Protein 7C8F (pdb70)

Foldseek 3Di:
DDDFDCPVVQFAQQCVDPQCVVQLQQWKKWFADQPDDAQDTDIGCPRSDSVRPHDPQFTQRPVLRWTKHKHAFAQGFIKIWGLFQAFQAAPQKKKKKKWWKDWPPLVVQQVPWPFPWSKKFFKFKAFQPLDSVSPHGAPDTQWTWIQTQADPNPGGWTKIKGQDARARQDDPRNPVPVPPPCNPSVNRIDMFTLGHRDDPGIKMWMWMGHNQWTWIDINNHTRGTDGRPNCRSTRIIMMGHITDNTGDGMIMMTISHIDMDMRGDD/DDDADCPVVQFAQQCVDPQRVVQLQQWKKWFDPLPDDPLDIDIGPPRSDSVRPHDPQFTARPVLRWTKHKHAFAQGFIKIWGLFQAFQAAPQKKKKKKWWKDWPPLVVQFVPWPFPWSKKFFKFKAFQFLDSVSPHGAPDTQWTWIQTAQDPNPGGWTKIKGQQARARQDDPRNPVPVPDPCNDSVNRIDMFTLGHRDPPGIKMWMWMGHNQWTWIDINNHTRGTDGNPNCRSTRIIMMGHITDNTGDGMIMMTISHIDMDMRGDD

InterPro domains:
  IPR013320 Concanavalin A-like lectin/glucanase domain superfamily [SSF49899] (51-259)
  IPR014895 Alginate lyase 2 [PF08787] (28-260)

B-factor: mean 25.71, std 14.79, range [8.1, 117.88]

Sequence (532 aa):
NVQFSNQDGALGEPANYTQFQHVLTESELQISDAEGKKGNKEYFALDGNFTGIVNQYFYVDKKSEALVFKMKNDHLRNEVVRVHKNFRTDLPNKLYTTLSAEVEIIDPVASMKNSNSKQNEITFLQQVANKGLDNQGTHNVPHPLLRVVWKEDANSVKGHFWAMVKNNAVICKGSFGKKNKDKEMCKADVAYKKYDLGKAPLNKATAFDITVGNKQLIIDVDGKRRLVEHDIDYWRHLLSYFKAGVANQFTNGMSEAHFNKLEYKALETKNVQFSNQDGALGEPANYTQFQHVLTESELQISDAEGKKGNKEYFALDGNFTGIVNQYFYVDKKSEALVFKMKNDHLRNEVVRVHKNFRTDLPNKLYTLSAEVEIIDPVASMKNSNSKQNEITFLQQVANKGLDNQGTHNVPHPLLRVVWKEDANSVKGHFWAMVKNNAVICKGSFGKKNKDKEMCKADVAYKKYDLGKAPLNKATAFDITVGNKQLIIDVDGKRRLVEHDIDYWRHLLSYFKAGVANQFTNGMSEAHFNKLEYKALETK

CATH classification: 2.60.120.200

Radius of gyration: 27.03 Å; Cα contacts (8 Å, |Δi|>4): 1473; chains: 2; bounding box: 84×54×45 Å

Structure (mmCIF, N/CA/C/O backbone):
data_7C8F
#
_entry.id   7C8F
#
_cell.length_a   80.865
_cell.length_b   106.413
_cell.length_c   79.293
_cell.angle_alpha   90.000
_cell.angle_beta   93.850
_cell.angle_gamma   90.000
#
_symmetry.space_group_name_H-M   'C 1 2 1'
#
loop_
_entity.id
_entity.type
_entity.pdbx_description
1 polymer 'H127A/Y244A mutant of alginate lyase AlyC3 in complex with dimannuronate'
2 branched 'beta-D-mannopyranuronic acid-(1-4)-beta-D-mannopyranuronic acid'
3 non-polymer 'MALONATE ION'
4 water water
#
loop_
_atom_site.group_PDB
_atom_site.id
_atom_site.type_symbol
_atom_site.label_atom_id
_atom_site.label_alt_id
_atom_site.label_comp_id
_atom_site.label_asym_id
_atom_site.label_entity_id
_atom_site.label_seq_id
_atom_site.pdbx_PDB_ins_code
_atom_site.Cartn_x
_atom_site.Cartn_y
_atom_site.Cartn_z
_atom_site.occupancy
_atom_site.B_iso_or_equiv
_atom_site.auth_seq_id
_atom_site.auth_comp_id
_atom_site.auth_asym_id
_atom_site.auth_atom_id
_atom_site.pdbx_PDB_model_num
ATOM 1 N N . ASN A 1 1 ? 43.050 -14.851 6.958 1.00 42.55 2 ASN A N 1
ATOM 2 C CA . ASN A 1 1 ? 41.824 -14.116 6.653 1.00 72.03 2 ASN A CA 1
ATOM 3 C C . ASN A 1 1 ? 40.618 -15.045 6.516 1.00 69.78 2 ASN A C 1
ATOM 4 O O . ASN A 1 1 ? 40.760 -16.267 6.472 1.00 43.92 2 ASN A O 1
ATOM 9 N N . VAL A 1 2 ? 39.430 -14.456 6.439 1.00 32.39 3 VAL A N 1
ATOM 10 C CA . VAL A 1 2 ? 38.193 -15.215 6.589 1.00 31.23 3 VAL A CA 1
ATOM 11 C C . VAL A 1 2 ? 37.813 -15.855 5.260 1.00 33.71 3 VAL A C 1
ATOM 12 O O . VAL A 1 2 ? 37.727 -15.180 4.227 1.00 32.35 3 VAL A O 1
ATOM 16 N N . GLN A 1 3 ? 37.581 -17.165 5.289 1.00 31.41 4 GLN A N 1
ATOM 17 C CA . GLN A 1 3 ? 37.241 -17.954 4.118 1.00 35.46 4 GLN A CA 1
ATOM 18 C C . GLN A 1 3 ? 35.871 -18.583 4.327 1.00 35.62 4 GLN A C 1
ATOM 19 O O . GLN A 1 3 ? 35.402 -18.729 5.459 1.00 30.12 4 GLN A O 1
ATOM 25 N N . PHE A 1 4 ? 35.237 -18.976 3.225 1.00 28.08 5 PHE A N 1
ATOM 26 C CA . PHE A 1 4 ? 33.876 -19.487 3.248 1.00 25.86 5 PHE A CA 1
ATOM 27 C C . PHE A 1 4 ? 33.817 -20.896 2.678 1.00 33.20 5 PHE A C 1
ATOM 28 O O . PHE A 1 4 ? 34.514 -21.220 1.714 1.00 32.07 5 PHE A O 1
ATOM 36 N N . SER A 1 5 ? 32.988 -21.731 3.293 1.00 27.81 6 SER A N 1
ATOM 37 C CA . SER A 1 5 ? 32.841 -23.118 2.882 1.00 38.18 6 SER A CA 1
ATOM 38 C C . SER A 1 5 ? 31.703 -23.734 3.678 1.00 26.37 6 SER A C 1
ATOM 39 O O . SER A 1 5 ? 31.570 -23.470 4.874 1.00 26.25 6 SER A O 1
ATOM 42 N N . ASN A 1 6 ? 30.922 -24.585 3.035 1.00 30.31 7 ASN A N 1
ATOM 43 C CA . ASN A 1 6 ? 29.845 -25.263 3.688 1.00 21.95 7 ASN A CA 1
ATOM 44 C C . ASN A 1 6 ? 30.223 -26.671 4.132 1.00 27.29 7 ASN A C 1
ATOM 45 O O . ASN A 1 6 ? 29.384 -27.426 4.426 1.00 26.47 7 ASN A O 1
ATOM 50 N N . GLN A 1 7 ? 31.514 -26.954 4.155 1.00 31.21 8 GLN A N 1
ATOM 51 C CA . GLN A 1 7 ? 32.067 -28.225 4.596 1.00 33.87 8 GLN A CA 1
ATOM 52 C C . GLN A 1 7 ? 31.470 -29.418 3.874 1.00 41.02 8 GLN A C 1
ATOM 53 O O . GLN A 1 7 ? 30.916 -30.278 4.471 1.00 32.55 8 GLN A O 1
ATOM 59 N N . ASP A 1 8 ? 31.533 -29.401 2.559 1.00 35.30 9 ASP A N 1
ATOM 60 C CA . ASP A 1 8 ? 30.986 -30.452 1.723 1.00 50.60 9 ASP A CA 1
ATOM 61 C C . ASP A 1 8 ? 29.512 -30.704 2.005 1.00 48.64 9 ASP A C 1
ATOM 62 O O . ASP A 1 8 ? 29.057 -31.822 2.038 1.00 37.82 9 ASP A O 1
ATOM 67 N N . GLY A 1 9 ? 28.750 -29.640 2.165 1.00 30.57 10 GLY A N 1
ATOM 68 C CA . GLY A 1 9 ? 27.341 -29.757 2.406 1.00 35.45 10 GLY A CA 1
ATOM 69 C C . GLY A 1 9 ? 26.882 -29.919 3.825 1.00 27.54 10 GLY A C 1
ATOM 70 O O . GLY A 1 9 ? 25.725 -29.942 4.031 1.00 38.21 10 GLY A O 1
ATOM 71 N N . ALA A 1 10 ? 27.787 -30.007 4.776 1.00 26.24 11 ALA A N 1
ATOM 72 C CA . ALA A 1 10 ? 27.417 -30.210 6.171 1.00 27.72 11 ALA A CA 1
ATOM 73 C C . ALA A 1 10 ? 26.766 -28.969 6.781 1.00 31.92 11 ALA A C 1
ATOM 74 O O . ALA A 1 10 ? 25.862 -29.100 7.612 1.00 28.55 11 ALA A O 1
ATOM 76 N N . LEU A 1 11 ? 27.196 -27.769 6.387 1.00 23.35 12 LEU A N 1
ATOM 77 C CA . LEU A 1 11 ? 26.712 -26.527 6.983 1.00 21.05 12 LEU A CA 1
ATOM 78 C C . LEU A 1 11 ? 25.652 -25.903 6.084 1.00 20.67 12 LEU A C 1
ATOM 79 O O . LEU A 1 11 ? 25.833 -25.825 4.865 1.00 21.84 12 LEU A O 1
ATOM 84 N N . GLY A 1 12 ? 24.548 -25.466 6.683 1.00 20.79 13 GLY A N 1
ATOM 85 C CA . GLY A 1 12 ? 23.540 -24.738 5.930 1.00 18.75 13 GLY A CA 1
ATOM 86 C C . GLY A 1 12 ? 23.990 -23.306 5.675 1.00 19.37 13 GLY A C 1
ATOM 87 O O . GLY A 1 12 ? 24.637 -22.675 6.513 1.00 19.09 13 GLY A O 1
ATOM 88 N N . GLU A 1 13 ? 23.671 -22.811 4.481 1.00 17.57 14 GLU A N 1
ATOM 89 C CA . GLU A 1 13 ? 24.030 -21.450 4.098 1.00 18.04 14 GLU A CA 1
ATOM 90 C C . GLU A 1 13 ? 22.938 -20.505 4.566 1.00 17.41 14 GLU A C 1
ATOM 91 O O . GLU A 1 13 ? 21.783 -20.665 4.153 1.00 17.49 14 GLU A O 1
ATOM 97 N N . PRO A 1 14 ? 23.244 -19.522 5.425 1.00 17.04 15 PRO A N 1
ATOM 98 C CA . PRO A 1 14 ? 22.178 -18.671 5.978 1.00 17.02 15 PRO A CA 1
ATOM 99 C C . PRO A 1 14 ? 21.245 -18.063 4.942 1.00 16.25 15 PRO A C 1
ATOM 100 O O . PRO A 1 14 ? 20.028 -17.992 5.176 1.00 16.61 15 PRO A O 1
ATOM 104 N N . ALA A 1 15 ? 21.779 -17.650 3.788 1.00 17.81 16 ALA A N 1
ATOM 105 C CA . ALA A 1 15 ? 20.949 -17.037 2.759 1.00 16.52 16 ALA A CA 1
ATOM 106 C C . ALA A 1 15 ? 19.919 -17.991 2.164 1.00 17.92 16 ALA A C 1
ATOM 107 O O . ALA A 1 15 ? 18.986 -17.526 1.503 1.00 18.36 16 ALA A O 1
ATOM 109 N N . ASN A 1 16 ? 20.044 -19.292 2.402 1.00 18.91 17 ASN A N 1
ATOM 110 C CA . ASN A 1 16 ? 19.093 -20.251 1.856 1.00 19.10 17 ASN A CA 1
ATOM 111 C C . ASN A 1 16 ? 17.890 -20.477 2.758 1.00 22.92 17 ASN A C 1
ATOM 112 O O . ASN A 1 16 ? 17.023 -21.286 2.419 1.00 25.28 17 ASN A O 1
ATOM 117 N N . TYR A 1 17 ? 17.806 -19.797 3.903 1.00 17.36 18 TYR A N 1
ATOM 118 C CA . TYR A 1 17 ? 16.733 -20.030 4.858 1.00 19.57 18 TYR A CA 1
ATOM 119 C C . TYR A 1 17 ? 15.814 -18.819 4.910 1.00 19.97 18 TYR A C 1
ATOM 120 O O . TYR A 1 17 ? 16.242 -17.721 5.289 1.00 19.31 18 TYR A O 1
ATOM 129 N N . THR A 1 18 ? 14.549 -19.025 4.538 1.00 21.14 19 THR A N 1
ATOM 130 C CA . THR A 1 18 ? 13.642 -17.905 4.320 1.00 21.18 19 THR A CA 1
ATOM 131 C C . THR A 1 18 ? 13.454 -17.071 5.578 1.00 19.60 19 THR A C 1
ATOM 132 O O . THR A 1 18 ? 13.248 -15.855 5.479 1.00 20.16 19 THR A O 1
ATOM 136 N N . GLN A 1 19 ? 13.508 -17.699 6.758 1.00 19.40 20 GLN A N 1
ATOM 137 C CA . GLN A 1 19 ? 13.261 -16.963 7.996 1.00 17.50 20 GLN A CA 1
ATOM 138 C C . GLN A 1 19 ? 14.363 -15.957 8.298 1.00 21.76 20 GLN A C 1
ATOM 139 O O . GLN A 1 19 ? 14.136 -15.033 9.086 1.00 17.78 20 GLN A O 1
ATOM 145 N N . PHE A 1 20 ? 15.546 -16.110 7.695 1.00 18.41 21 PHE A N 1
ATOM 146 C CA . PHE A 1 20 ? 16.634 -15.156 7.897 1.00 16.65 21 PHE A CA 1
ATOM 147 C C . PHE A 1 20 ? 16.906 -14.263 6.697 1.00 18.21 21 PHE A C 1
ATOM 148 O O . PHE A 1 20 ? 17.705 -13.323 6.810 1.00 16.74 21 PHE A O 1
ATOM 156 N N . GLN A 1 21 ? 16.267 -14.514 5.554 1.00 18.03 22 GLN A N 1
ATOM 157 C CA . GLN A 1 21 ? 16.637 -13.785 4.346 1.00 15.57 22 GLN A CA 1
ATOM 158 C C . GLN A 1 21 ? 16.449 -12.284 4.492 1.00 15.92 22 GLN A C 1
ATOM 159 O O . GLN A 1 21 ? 17.301 -11.512 4.047 1.00 17.86 22 GLN A O 1
ATOM 165 N N . HIS A 1 22 ? 15.346 -11.835 5.102 1.00 16.14 23 HIS A N 1
ATOM 166 C CA . HIS A 1 22 ? 15.123 -10.392 5.139 1.00 15.97 23 HIS A CA 1
ATOM 167 C C . HIS A 1 22 ? 16.185 -9.680 5.975 1.00 15.20 23 HIS A C 1
ATOM 168 O O . HIS A 1 22 ? 16.765 -8.685 5.533 1.00 16.38 23 HIS A O 1
ATOM 175 N N . VAL A 1 23 ? 16.458 -10.164 7.190 1.00 15.19 24 VAL A N 1
ATOM 176 C CA . VAL A 1 23 ? 17.470 -9.471 7.988 1.00 15.94 24 VAL A CA 1
ATOM 177 C C . VAL A 1 23 ? 18.818 -9.482 7.278 1.00 13.54 24 VAL A C 1
ATOM 178 O O . VAL A 1 23 ? 19.552 -8.486 7.299 1.00 14.77 24 VAL A O 1
ATOM 182 N N . LEU A 1 24 ? 19.161 -10.556 6.627 1.00 14.08 25 LEU A N 1
ATOM 183 C CA . LEU A 1 24 ? 20.415 -10.570 5.932 1.00 14.43 25 LEU A CA 1
ATOM 184 C C . LEU A 1 24 ? 20.497 -9.552 4.794 1.00 13.50 25 LEU A C 1
ATOM 185 O O . LEU A 1 24 ? 21.465 -8.935 4.656 1.00 14.92 25 LEU A O 1
ATOM 190 N N . THR A 1 25 ? 19.444 -9.399 4.016 1.00 14.32 26 THR A N 1
ATOM 191 C CA . THR A 1 25 ? 19.462 -8.433 2.925 1.00 14.69 26 THR A CA 1
ATOM 192 C C . THR A 1 25 ? 19.594 -7.004 3.418 1.00 13.95 26 THR A C 1
ATOM 193 O O . THR A 1 25 ? 19.995 -6.159 2.724 1.00 15.63 26 THR A O 1
ATOM 197 N N . GLU A 1 26 ? 19.267 -6.809 4.678 1.00 13.47 27 GLU A N 1
ATOM 198 C CA . GLU A 1 26 ? 19.318 -5.506 5.311 1.00 13.89 27 GLU A CA 1
ATOM 199 C C . GLU A 1 26 ? 20.601 -5.250 6.065 1.00 15.43 27 GLU A C 1
ATOM 200 O O . GLU A 1 26 ? 20.744 -4.247 6.671 1.00 15.19 27 GLU A O 1
ATOM 206 N N . SER A 1 27 ? 21.518 -6.185 5.975 1.00 14.53 28 SER A N 1
ATOM 207 C CA . SER A 1 27 ? 22.744 -6.150 6.750 1.00 13.75 28 SER A CA 1
ATOM 208 C C . SER A 1 27 ? 24.020 -6.487 6.017 1.00 14.97 28 SER A C 1
ATOM 209 O O . SER A 1 27 ? 24.022 -6.803 4.885 1.00 14.71 28 SER A O 1
ATOM 212 N N . GLU A 1 28 ? 25.103 -6.397 6.757 1.00 13.51 29 GLU A N 1
ATOM 213 C CA . GLU A 1 28 ? 26.410 -6.868 6.339 1.00 14.98 29 GLU A CA 1
ATOM 214 C C . GLU A 1 28 ? 26.977 -7.740 7.465 1.00 15.43 29 GLU A C 1
ATOM 215 O O . GLU A 1 28 ? 26.487 -7.745 8.542 1.00 14.38 29 GLU A O 1
ATOM 221 N N . LEU A 1 29 ? 27.999 -8.498 7.146 1.00 14.59 30 LEU A N 1
ATOM 222 C CA . LEU A 1 29 ? 28.648 -9.355 8.106 1.00 13.88 30 LEU A CA 1
ATOM 223 C C . LEU A 1 29 ? 29.973 -8.742 8.553 1.00 13.25 30 LEU A C 1
ATOM 224 O O . LEU A 1 29 ? 30.759 -8.422 7.774 1.00 16.33 30 LEU A O 1
ATOM 229 N N . GLN A 1 30 ? 30.129 -8.549 9.851 1.00 13.59 31 GLN A N 1
ATOM 230 C CA . GLN A 1 30 ? 31.352 -8.012 10.423 1.00 14.64 31 GLN A CA 1
ATOM 231 C C . GLN A 1 30 ? 31.924 -9.113 11.295 1.00 15.75 31 GLN A C 1
ATOM 232 O O . GLN A 1 30 ? 31.439 -9.388 12.321 1.00 16.14 31 GLN A O 1
ATOM 238 N N . ILE A 1 31 ? 32.986 -9.726 10.812 1.00 15.10 32 ILE A N 1
ATOM 239 C CA . ILE A 1 31 ? 33.524 -10.909 11.429 1.00 16.73 32 ILE A CA 1
ATOM 240 C C . ILE A 1 31 ? 35.044 -10.946 11.541 1.00 17.67 32 ILE A C 1
ATOM 241 O O . ILE A 1 31 ? 35.740 -10.575 10.660 1.00 17.75 32 ILE A O 1
ATOM 246 N N . SER A 1 32 ? 35.502 -11.411 12.672 1.00 17.44 33 SER A N 1
ATOM 247 C CA . SER A 1 32 ? 36.911 -11.509 12.905 1.00 19.27 33 SER A CA 1
ATOM 248 C C . SER A 1 32 ? 37.474 -12.796 12.346 1.00 16.62 33 SER A C 1
ATOM 249 O O . SER A 1 32 ? 36.829 -13.757 12.198 1.00 18.44 33 SER A O 1
ATOM 252 N N . ASP A 1 33 ? 38.770 -12.738 12.110 1.00 21.95 34 ASP A N 1
ATOM 253 C CA . ASP A 1 33 ? 39.583 -13.894 11.787 1.00 18.86 34 ASP A CA 1
ATOM 254 C C . ASP A 1 33 ? 39.914 -14.421 13.192 1.00 19.68 34 ASP A C 1
ATOM 255 O O . ASP A 1 33 ? 40.547 -13.774 13.947 1.00 20.41 34 ASP A O 1
ATOM 260 N N . ALA A 1 34 ? 39.414 -15.595 13.513 1.00 21.98 35 ALA A N 1
ATOM 261 C CA . ALA A 1 34 ? 39.575 -16.192 14.820 1.00 22.20 35 ALA A CA 1
ATOM 262 C C . ALA A 1 34 ? 41.012 -16.397 15.246 1.00 21.78 35 ALA A C 1
ATOM 263 O O . ALA A 1 34 ? 41.280 -16.412 16.406 1.00 24.55 35 ALA A O 1
ATOM 265 N N . GLU A 1 35 ? 41.908 -16.535 14.271 1.00 24.31 36 GLU A N 1
ATOM 266 C CA . GLU A 1 35 ? 43.328 -16.724 14.535 1.00 24.22 36 GLU A CA 1
ATOM 267 C C . GLU A 1 35 ? 44.110 -15.421 14.508 1.00 30.12 36 GLU A C 1
ATOM 268 O O . GLU A 1 35 ? 45.316 -15.435 14.772 1.00 27.23 36 GLU A O 1
ATOM 274 N N . GLY A 1 36 ? 43.458 -14.304 14.191 1.00 23.25 37 GLY A N 1
ATOM 275 C CA . GLY A 1 36 ? 44.136 -13.041 13.994 1.00 23.85 37 GLY A CA 1
ATOM 276 C C . GLY A 1 36 ? 44.304 -12.250 15.276 1.00 24.68 37 GLY A C 1
ATOM 277 O O . GLY A 1 36 ? 44.015 -12.714 16.382 1.00 29.25 37 GLY A O 1
ATOM 278 N N . LYS A 1 37 ? 44.775 -11.019 15.110 1.00 26.76 38 LYS A N 1
ATOM 279 C CA . LYS A 1 37 ? 45.099 -10.177 16.249 1.00 27.39 38 LYS A CA 1
ATOM 280 C C . LYS A 1 37 ? 43.845 -9.665 16.946 1.00 27.49 38 LYS A C 1
ATOM 281 O O . LYS A 1 37 ? 42.778 -9.511 16.339 1.00 26.15 38 LYS A O 1
ATOM 287 N N . LYS A 1 38 ? 43.996 -9.381 18.238 1.00 27.57 39 LYS A N 1
ATOM 288 C CA . LYS A 1 38 ? 42.906 -8.843 19.038 1.00 31.44 39 LYS A CA 1
ATOM 289 C C . LYS A 1 38 ? 42.273 -7.651 18.336 1.00 34.99 39 LYS A C 1
ATOM 290 O O . LYS A 1 38 ? 42.970 -6.761 17.841 1.00 29.69 39 LYS A O 1
ATOM 296 N N . GLY A 1 39 ? 40.944 -7.646 18.286 1.00 32.55 40 GLY A N 1
ATOM 297 C CA . GLY A 1 39 ? 40.208 -6.551 17.697 1.00 26.86 40 GLY A CA 1
ATOM 298 C C . GLY A 1 39 ? 40.057 -6.588 16.189 1.00 30.54 40 GLY A C 1
ATOM 299 O O . GLY A 1 39 ? 39.379 -5.712 15.638 1.00 29.00 40 GLY A O 1
ATOM 300 N N . ASN A 1 40 ? 40.656 -7.559 15.499 1.00 23.18 41 ASN A N 1
ATOM 301 C CA . ASN A 1 40 ? 40.596 -7.560 14.042 1.00 24.47 41 ASN A CA 1
ATOM 302 C C . ASN A 1 40 ? 39.168 -7.810 13.566 1.00 24.02 41 ASN A C 1
ATOM 303 O O . ASN A 1 40 ? 38.367 -8.457 14.246 1.00 22.70 41 ASN A O 1
ATOM 308 N N . LYS A 1 41 ? 38.855 -7.298 12.377 1.00 24.51 42 LYS A N 1
ATOM 309 C CA . LYS A 1 41 ? 37.504 -7.426 11.848 1.00 21.32 42 LYS A CA 1
ATOM 310 C C . LYS A 1 41 ? 37.524 -7.297 10.330 1.00 20.58 42 LYS A C 1
ATOM 311 O O . LYS A 1 41 ? 38.167 -6.398 9.786 1.00 24.78 42 LYS A O 1
ATOM 317 N N . GLU A 1 42 ? 36.797 -8.187 9.661 1.00 19.38 43 GLU A N 1
ATOM 318 C CA . GLU A 1 42 ? 36.637 -8.168 8.217 1.00 20.41 43 GLU A CA 1
ATOM 319 C C . GLU A 1 42 ? 35.164 -7.995 7.874 1.00 18.83 43 GLU A C 1
ATOM 320 O O . GLU A 1 42 ? 34.282 -8.277 8.688 1.00 19.18 43 GLU A O 1
ATOM 326 N N . TYR A 1 43 ? 34.899 -7.520 6.660 1.00 18.78 44 TYR A N 1
ATOM 327 C CA . TYR A 1 43 ? 33.561 -7.102 6.257 1.00 18.22 44 TYR A CA 1
ATOM 328 C C . TYR A 1 43 ? 33.151 -7.836 4.992 1.00 20.30 44 TYR A C 1
ATOM 329 O O . TYR A 1 43 ? 33.902 -7.853 4.009 1.00 22.03 44 TYR A O 1
ATOM 338 N N . PHE A 1 44 ? 31.946 -8.406 5.003 1.00 16.61 45 PHE A N 1
ATOM 339 C CA . PHE A 1 44 ? 31.404 -9.122 3.854 1.00 15.96 45 PHE A CA 1
ATOM 340 C C . PHE A 1 44 ? 29.939 -8.747 3.686 1.00 19.91 45 PHE A C 1
ATOM 341 O O . PHE A 1 44 ? 29.315 -8.189 4.593 1.00 16.04 45 PHE A O 1
ATOM 349 N N . ALA A 1 45 ? 29.389 -9.059 2.510 1.00 17.46 46 ALA A N 1
ATOM 350 C CA . ALA A 1 45 ? 28.001 -8.737 2.204 1.00 16.13 46 ALA A CA 1
ATOM 351 C C . ALA A 1 45 ? 27.711 -7.255 2.411 1.00 17.39 46 ALA A C 1
ATOM 352 O O . ALA A 1 45 ? 26.669 -6.876 2.944 1.00 18.44 46 ALA A O 1
ATOM 354 N N . LEU A 1 46 ? 28.641 -6.402 1.963 1.00 19.03 47 LEU A N 1
ATOM 355 C CA . LEU A 1 46 ? 28.468 -4.962 2.134 1.00 18.49 47 LEU A CA 1
ATOM 356 C C . LEU A 1 46 ? 27.173 -4.461 1.507 1.00 20.42 47 LEU A C 1
ATOM 357 O O . LEU A 1 46 ? 26.634 -3.434 1.934 1.00 21.84 47 LEU A O 1
ATOM 362 N N . ASP A 1 47 ? 26.679 -5.149 0.479 1.00 18.01 48 ASP A N 1
ATOM 363 C CA . ASP A 1 47 ? 25.442 -4.802 -0.199 1.00 17.64 48 ASP A CA 1
ATOM 364 C C . ASP A 1 47 ? 24.242 -5.615 0.275 1.00 21.53 48 ASP A C 1
ATOM 365 O O . ASP A 1 47 ? 23.164 -5.518 -0.325 1.00 22.09 48 ASP A O 1
ATOM 370 N N . GLY A 1 48 ? 24.389 -6.410 1.333 1.00 14.34 49 GLY A N 1
ATOM 371 C CA . GLY A 1 48 ? 23.290 -7.223 1.784 1.00 16.94 49 GLY A CA 1
ATOM 372 C C . GLY A 1 48 ? 23.126 -8.538 1.053 1.00 17.90 49 GLY A C 1
ATOM 373 O O . GLY A 1 48 ? 22.139 -9.246 1.300 1.00 16.92 49 GLY A O 1
ATOM 374 N N . ASN A 1 49 ? 24.049 -8.898 0.158 1.00 15.62 50 ASN A N 1
ATOM 375 C CA . ASN A 1 49 ? 23.943 -10.164 -0.556 1.00 15.32 50 ASN A CA 1
ATOM 376 C C . ASN A 1 49 ? 24.795 -11.194 0.169 1.00 15.31 50 ASN A C 1
ATOM 377 O O . ASN A 1 49 ? 26.028 -11.162 0.097 1.00 16.65 50 ASN A O 1
ATOM 382 N N . PHE A 1 50 ? 24.128 -12.106 0.871 1.00 14.60 51 PHE A N 1
ATOM 383 C CA . PHE A 1 50 ? 24.782 -13.153 1.634 1.00 15.01 51 PHE A CA 1
ATOM 384 C C . PHE A 1 50 ? 24.943 -14.450 0.848 1.00 16.36 51 PHE A C 1
ATOM 385 O O . PHE A 1 50 ? 25.334 -15.466 1.429 1.00 17.59 51 PHE A O 1
ATOM 393 N N . THR A 1 51 ? 24.682 -14.433 -0.459 1.00 17.25 52 THR A N 1
ATOM 394 C CA . THR A 1 51 ? 24.848 -15.650 -1.246 1.00 16.80 52 THR A CA 1
ATOM 395 C C . THR A 1 51 ? 26.289 -16.140 -1.140 1.00 18.06 52 THR A C 1
ATOM 396 O O . THR A 1 51 ? 27.232 -15.384 -1.381 1.00 21.89 52 THR A O 1
ATOM 400 N N . GLY A 1 52 ? 26.460 -17.414 -0.766 1.00 18.74 53 GLY A N 1
ATOM 401 C CA . GLY A 1 52 ? 27.781 -17.986 -0.607 1.00 19.45 53 GLY A CA 1
ATOM 402 C C . GLY A 1 52 ? 28.492 -17.682 0.700 1.00 23.02 53 GLY A C 1
ATOM 403 O O . GLY A 1 52 ? 29.620 -18.159 0.900 1.00 23.36 53 GLY A O 1
ATOM 404 N N . ILE A 1 53 ? 27.886 -16.910 1.598 1.00 18.99 54 ILE A N 1
ATOM 405 C CA . ILE A 1 53 ? 28.540 -16.512 2.842 1.00 20.50 54 ILE A CA 1
ATOM 406 C C . ILE A 1 53 ? 28.196 -17.542 3.915 1.00 21.27 54 ILE A C 1
ATOM 407 O O . ILE A 1 53 ? 27.089 -17.544 4.461 1.00 19.97 54 ILE A O 1
ATOM 412 N N . VAL A 1 54 ? 29.151 -18.421 4.215 1.00 17.81 55 VAL A N 1
ATOM 413 C CA . VAL A 1 54 ? 28.948 -19.511 5.169 1.00 19.67 55 VAL A CA 1
ATOM 414 C C . VAL A 1 54 ? 30.316 -20.045 5.562 1.00 20.67 55 VAL A C 1
ATOM 415 O O . VAL A 1 54 ? 31.219 -20.140 4.730 1.00 21.90 55 VAL A O 1
ATOM 419 N N . ASN A 1 55 ? 30.475 -20.370 6.841 1.00 18.46 56 ASN A N 1
ATOM 420 C CA . ASN A 1 55 ? 31.669 -21.072 7.300 1.00 18.17 56 ASN A CA 1
ATOM 421 C C . ASN A 1 55 ? 31.396 -21.664 8.675 1.00 18.81 56 ASN A C 1
ATOM 422 O O . ASN A 1 55 ? 30.273 -21.608 9.181 1.00 18.98 56 ASN A O 1
ATOM 427 N N . GLN A 1 56 ? 32.436 -22.266 9.264 1.00 20.72 57 GLN A N 1
ATOM 428 C CA . GLN A 1 56 ? 32.270 -22.972 10.532 1.00 18.88 57 GLN A CA 1
ATOM 429 C C . GLN A 1 56 ? 31.870 -22.048 11.673 1.00 20.95 57 GLN A C 1
ATOM 430 O O . GLN A 1 56 ? 31.435 -22.534 12.727 1.00 21.40 57 GLN A O 1
ATOM 436 N N . TYR A 1 57 ? 32.022 -20.732 11.496 1.00 17.20 58 TYR A N 1
ATOM 437 C CA . TYR A 1 57 ? 31.649 -19.749 12.510 1.00 16.98 58 TYR A CA 1
ATOM 438 C C . TYR A 1 57 ? 30.323 -19.055 12.219 1.00 19.61 58 TYR A C 1
ATOM 439 O O . TYR A 1 57 ? 29.779 -18.396 13.111 1.00 17.89 58 TYR A O 1
ATOM 448 N N . PHE A 1 58 ? 29.793 -19.186 11.006 1.00 17.23 59 PHE A N 1
ATOM 449 C CA . PHE A 1 58 ? 28.581 -18.472 10.600 1.00 16.31 59 PHE A CA 1
ATOM 450 C C . PHE A 1 58 ? 27.837 -19.394 9.637 1.00 15.67 59 PHE A C 1
ATOM 451 O O . PHE A 1 58 ? 28.215 -19.512 8.463 1.00 16.82 59 PHE A O 1
ATOM 459 N N . TYR A 1 59 ? 26.792 -20.051 10.132 1.00 16.66 60 TYR A N 1
ATOM 460 C CA . TYR A 1 59 ? 26.099 -21.050 9.325 1.00 15.38 60 TYR A CA 1
ATOM 461 C C . TYR A 1 59 ? 24.723 -21.289 9.918 1.00 18.85 60 TYR A C 1
ATOM 462 O O . TYR A 1 59 ? 24.418 -20.838 11.026 1.00 17.78 60 TYR A O 1
ATOM 471 N N . VAL A 1 60 ? 23.890 -22.019 9.182 1.00 17.47 61 VAL A N 1
ATOM 472 C CA . VAL A 1 60 ? 22.615 -22.499 9.699 1.00 17.06 61 VAL A CA 1
ATOM 473 C C . VAL A 1 60 ? 22.738 -23.990 9.958 1.00 17.93 61 VAL A C 1
ATOM 474 O O . VAL A 1 60 ? 23.153 -24.752 9.076 1.00 21.16 61 VAL A O 1
ATOM 478 N N . ASP A 1 61 ? 22.421 -24.393 11.179 1.00 18.25 62 ASP A N 1
ATOM 479 C CA . ASP A 1 61 ? 22.393 -25.808 11.515 1.00 20.77 62 ASP A CA 1
ATOM 480 C C . ASP A 1 61 ? 21.268 -26.467 10.733 1.00 19.82 62 ASP A C 1
ATOM 481 O O . ASP A 1 61 ? 20.098 -26.112 10.902 1.00 21.76 62 ASP A O 1
ATOM 486 N N . LYS A 1 62 ? 21.614 -27.428 9.866 1.00 22.46 63 LYS A N 1
ATOM 487 C CA . LYS A 1 62 ? 20.606 -27.995 8.974 1.00 25.36 63 LYS A CA 1
ATOM 488 C C . LYS A 1 62 ? 19.502 -28.729 9.731 1.00 25.92 63 LYS A C 1
ATOM 489 O O . LYS A 1 62 ? 18.355 -28.761 9.270 1.00 28.34 63 LYS A O 1
ATOM 495 N N . LYS A 1 63 ? 19.817 -29.316 10.886 1.00 25.39 64 LYS A N 1
ATOM 496 C CA . LYS A 1 63 ? 18.795 -30.035 11.642 1.00 27.80 64 LYS A CA 1
ATOM 497 C C . LYS A 1 63 ? 17.833 -29.089 12.358 1.00 28.65 64 LYS A C 1
ATOM 498 O O . LYS A 1 63 ? 16.611 -29.214 12.221 1.00 31.91 64 LYS A O 1
ATOM 504 N N . SER A 1 64 ? 18.362 -28.135 13.130 1.00 26.15 65 SER A N 1
ATOM 505 C CA . SER A 1 64 ? 17.525 -27.236 13.915 1.00 26.08 65 SER A CA 1
ATOM 506 C C . SER A 1 64 ? 17.107 -25.983 13.155 1.00 21.55 65 SER A C 1
ATOM 507 O O . SER A 1 64 ? 16.157 -25.308 13.573 1.00 23.79 65 SER A O 1
ATOM 510 N N . GLU A 1 65 ? 17.790 -25.661 12.058 1.00 19.29 66 GLU A N 1
ATOM 511 C CA . GLU A 1 65 ? 17.602 -24.411 11.318 1.00 20.90 66 GLU A CA 1
ATOM 512 C C . GLU A 1 65 ? 17.939 -23.169 12.143 1.00 20.19 66 GLU A C 1
ATOM 513 O O . GLU A 1 65 ? 17.503 -22.065 11.806 1.00 20.88 66 GLU A O 1
ATOM 519 N N . ALA A 1 66 ? 18.720 -23.319 13.206 1.00 18.75 67 ALA A N 1
ATOM 520 C CA . ALA A 1 66 ? 19.195 -22.152 13.939 1.00 18.41 67 ALA A CA 1
ATOM 521 C C . ALA A 1 66 ? 20.322 -21.480 13.171 1.00 18.67 67 ALA A C 1
ATOM 522 O O . ALA A 1 66 ? 21.179 -22.147 12.582 1.00 18.40 67 ALA A O 1
ATOM 524 N N . LEU A 1 67 ? 20.316 -20.147 13.173 1.00 15.53 68 LEU A N 1
ATOM 525 C CA . LEU A 1 67 ? 21.457 -19.396 12.676 1.00 15.88 68 LEU A CA 1
ATOM 526 C C . LEU A 1 67 ? 22.517 -19.372 13.770 1.00 17.28 68 LEU A C 1
ATOM 527 O O . LEU A 1 67 ? 22.259 -18.893 14.886 1.00 15.85 68 LEU A O 1
ATOM 532 N N . VAL A 1 68 ? 23.701 -19.891 13.467 1.00 16.33 69 VAL A N 1
ATOM 533 C CA . VAL A 1 68 ? 24.755 -20.097 14.453 1.00 15.19 69 VAL A CA 1
ATOM 534 C C . VAL A 1 68 ? 25.860 -19.074 14.237 1.00 17.36 69 VAL A C 1
ATOM 535 O O . VAL A 1 68 ? 26.372 -18.924 13.119 1.00 16.59 69 VAL A O 1
ATOM 539 N N . PHE A 1 69 ? 26.210 -18.355 15.303 1.00 15.40 70 PHE A N 1
ATOM 540 C CA . PHE A 1 69 ? 27.372 -17.485 15.341 1.00 15.67 70 PHE A CA 1
ATOM 541 C C . PHE A 1 69 ? 28.332 -18.038 16.378 1.00 16.81 70 PHE A C 1
ATOM 542 O O . PHE A 1 69 ? 27.933 -18.280 17.521 1.00 17.93 70 PHE A O 1
ATOM 550 N N . LYS A 1 70 ? 29.591 -18.214 15.991 1.00 17.04 71 LYS A N 1
ATOM 551 C CA . LYS A 1 70 ? 30.650 -18.612 16.905 1.00 17.39 71 LYS A CA 1
ATOM 552 C C . LYS A 1 70 ? 31.845 -17.690 16.730 1.00 16.24 71 LYS A C 1
ATOM 553 O O . LYS A 1 70 ? 32.073 -17.143 15.651 1.00 16.35 71 LYS A O 1
ATOM 559 N N . MET A 1 71 ? 32.634 -17.563 17.773 1.00 15.53 72 MET A N 1
ATOM 560 C CA . MET A 1 71 ? 33.883 -16.835 17.710 1.00 15.75 72 MET A CA 1
ATOM 561 C C . MET A 1 71 ? 34.766 -17.168 18.888 1.00 17.53 72 MET A C 1
ATOM 562 O O . MET A 1 71 ? 34.286 -17.378 19.939 1.00 16.75 72 MET A O 1
ATOM 567 N N . LYS A 1 72 ? 36.055 -17.230 18.655 1.00 18.69 73 LYS A N 1
ATOM 568 C CA . LYS A 1 72 ? 36.976 -17.506 19.728 1.00 17.45 73 LYS A CA 1
ATOM 569 C C . LYS A 1 72 ? 37.897 -16.333 19.947 1.00 19.98 73 LYS A C 1
ATOM 570 O O . LYS A 1 72 ? 38.148 -15.581 19.085 1.00 20.18 73 LYS A O 1
ATOM 576 N N . ASN A 1 73 ? 38.347 -16.214 21.173 1.00 19.05 74 ASN A N 1
ATOM 577 C CA . ASN A 1 73 ? 39.281 -15.214 21.635 1.00 18.32 74 ASN A CA 1
ATOM 578 C C . ASN A 1 73 ? 38.720 -13.863 22.058 1.00 21.03 74 ASN A C 1
ATOM 579 O O . ASN A 1 73 ? 37.714 -13.472 21.603 1.00 20.04 74 ASN A O 1
ATOM 584 N N . ASP A 1 74 ? 39.409 -13.200 22.957 1.00 18.54 75 ASP A N 1
ATOM 585 C CA . ASP A 1 74 ? 38.989 -11.937 23.519 1.00 19.90 75 ASP A CA 1
ATOM 586 C C . ASP A 1 74 ? 38.894 -10.826 22.507 1.00 20.71 75 ASP A C 1
ATOM 587 O O . ASP A 1 74 ? 39.754 -10.651 21.696 1.00 21.59 75 ASP A O 1
ATOM 592 N N . HIS A 1 75 ? 37.794 -10.096 22.586 1.00 19.20 76 HIS A N 1
ATOM 593 C CA . HIS A 1 75 ? 37.560 -8.917 21.767 1.00 20.13 76 HIS A CA 1
ATOM 594 C C . HIS A 1 75 ? 37.482 -9.229 20.278 1.00 23.43 76 HIS A C 1
ATOM 595 O O . HIS A 1 75 ? 37.6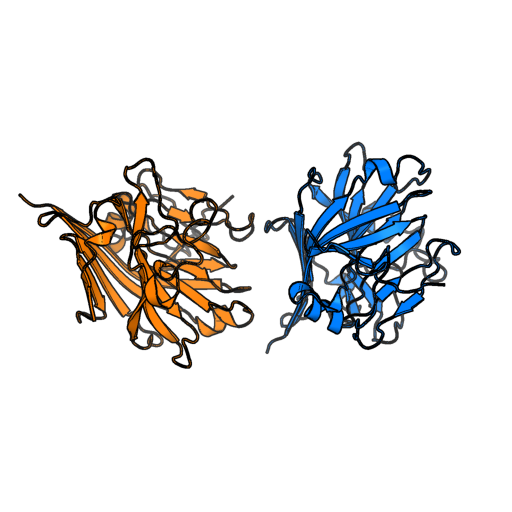67 -8.340 19.442 1.00 29.94 76 HIS A O 1
ATOM 602 N N . LEU A 1 76 ? 37.217 -10.477 19.932 1.00 17.99 77 LEU A N 1
ATOM 603 C CA . LEU A 1 76 ? 36.867 -10.831 18.566 1.00 18.16 77 LEU A CA 1
ATOM 604 C C . LEU A 1 76 ? 35.355 -10.997 18.483 1.00 20.50 77 LEU A C 1
ATOM 605 O O . LEU A 1 76 ? 34.680 -11.255 19.489 1.00 18.89 77 LEU A O 1
ATOM 610 N N . ARG A 1 77 ? 34.818 -10.814 17.276 1.00 17.48 78 ARG A N 1
ATOM 611 C CA . ARG A 1 77 ? 33.377 -10.733 17.110 1.00 17.69 78 ARG A CA 1
ATOM 612 C C . ARG A 1 77 ? 32.937 -11.379 15.806 1.00 16.30 78 ARG A C 1
ATOM 613 O O . ARG A 1 77 ? 33.734 -11.692 14.915 1.00 18.49 78 ARG A O 1
ATOM 621 N N . ASN A 1 78 ? 31.634 -11.611 15.735 1.00 14.11 79 ASN A N 1
ATOM 622 C CA . ASN A 1 78 ? 31.017 -12.219 14.570 1.00 15.22 79 ASN A CA 1
ATOM 623 C C . ASN A 1 78 ? 29.559 -11.773 14.621 1.00 15.93 79 ASN A C 1
ATOM 624 O O . ASN A 1 78 ? 28.767 -12.337 15.384 1.00 15.94 79 ASN A O 1
ATOM 629 N N . GLU A 1 79 ? 29.232 -10.735 13.846 1.00 14.83 80 GLU A N 1
ATOM 630 C CA . GLU A 1 79 ? 27.941 -10.084 13.983 1.00 16.00 80 GLU A CA 1
ATOM 631 C C . GLU A 1 79 ? 27.381 -9.679 12.638 1.00 14.45 80 GLU A C 1
ATOM 632 O O . GLU A 1 79 ? 28.113 -9.254 11.736 1.00 15.70 80 GLU A O 1
ATOM 638 N N A VAL A 1 80 ? 26.095 -9.874 12.455 0.33 17.56 81 VAL A N 1
ATOM 639 N N B VAL A 1 80 ? 26.090 -9.856 12.486 0.67 11.25 81 VAL A N 1
ATOM 640 C CA A VAL A 1 80 ? 25.397 -9.126 11.429 0.33 15.75 81 VAL A CA 1
ATOM 641 C CA B VAL A 1 80 ? 25.374 -9.152 11.435 0.67 12.26 81 VAL A CA 1
ATOM 642 C C A VAL A 1 80 ? 25.107 -7.712 11.906 0.33 22.37 81 VAL A C 1
ATOM 643 C C B VAL A 1 80 ? 25.125 -7.728 11.915 0.67 9.98 81 VAL A C 1
ATOM 644 O O A VAL A 1 80 ? 24.693 -7.516 12.993 0.33 13.96 81 VAL A O 1
ATOM 645 O O B VAL A 1 80 ? 24.808 -7.490 13.091 0.67 12.96 81 VAL A O 1
ATOM 652 N N . ARG A 1 81 ? 25.327 -6.768 11.023 1.00 12.78 82 ARG A N 1
ATOM 653 C CA . ARG A 1 81 ? 25.182 -5.344 11.320 1.00 11.35 82 ARG A CA 1
ATOM 654 C C . ARG A 1 81 ? 24.119 -4.808 10.371 1.00 13.03 82 ARG A C 1
ATOM 655 O O . ARG A 1 81 ? 24.343 -4.756 9.156 1.00 13.95 82 ARG A O 1
ATOM 663 N N . VAL A 1 82 ? 22.949 -4.469 10.910 1.00 11.96 83 VAL A N 1
ATOM 664 C CA . VAL A 1 82 ? 21.840 -3.986 10.091 1.00 13.43 83 VAL A CA 1
ATOM 665 C C . VAL A 1 82 ? 22.184 -2.591 9.594 1.00 13.00 83 VAL A C 1
ATOM 666 O O . VAL A 1 82 ? 22.583 -1.722 10.378 1.00 13.00 83 VAL A O 1
ATOM 670 N N . HIS A 1 83 ? 22.018 -2.359 8.281 1.00 13.85 84 HIS A N 1
ATOM 671 C CA . HIS A 1 83 ? 22.593 -1.169 7.649 1.00 12.75 84 HIS A CA 1
ATOM 672 C C . HIS A 1 83 ? 21.948 0.140 8.083 1.00 12.69 84 HIS A C 1
ATOM 673 O O . HIS A 1 83 ? 22.621 1.174 8.074 1.00 14.80 84 HIS A O 1
ATOM 680 N N . LYS A 1 84 ? 20.656 0.145 8.399 1.00 14.23 85 LYS A N 1
ATOM 681 C CA . LYS A 1 84 ? 19.969 1.409 8.668 1.00 15.34 85 LYS A CA 1
ATOM 682 C C . LYS A 1 84 ? 20.563 2.100 9.894 1.00 13.25 85 LYS A C 1
ATOM 683 O O . LYS A 1 84 ? 20.612 1.515 10.982 1.00 14.57 85 LYS A O 1
ATOM 689 N N . ASN A 1 85 ? 20.965 3.348 9.746 1.00 14.18 86 ASN A N 1
ATOM 690 C CA . ASN A 1 85 ? 21.389 4.183 10.859 1.00 14.09 86 ASN A CA 1
ATOM 691 C C . ASN A 1 85 ? 20.155 5.066 11.135 1.00 15.22 86 ASN A C 1
ATOM 692 O O . ASN A 1 85 ? 19.949 6.031 10.487 1.00 17.45 86 ASN A O 1
ATOM 697 N N . PHE A 1 86 ? 19.373 4.670 12.122 1.00 13.70 87 PHE A N 1
ATOM 698 C CA . PHE A 1 86 ? 18.102 5.285 12.412 1.00 13.80 87 PHE A CA 1
ATOM 699 C C . PHE A 1 86 ? 18.084 6.303 13.519 1.00 13.60 87 PHE A C 1
ATOM 700 O O . PHE A 1 86 ? 18.862 6.283 14.380 1.00 14.22 87 PHE A O 1
ATOM 708 N N . ARG A 1 87 ? 17.111 7.182 13.429 1.00 12.34 88 ARG A N 1
ATOM 709 C CA . ARG A 1 87 ? 16.845 8.150 14.469 1.00 13.49 88 ARG A CA 1
ATOM 710 C C . ARG A 1 87 ? 16.089 7.419 15.564 1.00 13.70 88 ARG A C 1
ATOM 711 O O . ARG A 1 87 ? 15.317 6.584 15.288 1.00 14.52 88 ARG A O 1
ATOM 719 N N . THR A 1 88 ? 16.363 7.761 16.800 1.00 13.16 89 THR A N 1
ATOM 720 C CA . THR A 1 88 ? 15.758 7.110 17.955 1.00 12.23 89 THR A CA 1
ATOM 721 C C . THR A 1 88 ? 14.713 7.982 18.630 1.00 13.15 89 THR A C 1
ATOM 722 O O . THR A 1 88 ? 14.091 7.537 19.609 1.00 13.64 89 THR A O 1
ATOM 726 N N . ASP A 1 89 ? 14.510 9.210 18.145 1.00 12.65 90 ASP A N 1
ATOM 727 C CA . ASP A 1 89 ? 13.766 10.239 18.862 1.00 13.78 90 ASP A CA 1
ATOM 728 C C . ASP A 1 89 ? 12.428 10.608 18.228 1.00 16.50 90 ASP A C 1
ATOM 729 O O . ASP A 1 89 ? 11.748 11.509 18.744 1.00 18.89 90 ASP A O 1
ATOM 734 N N . LEU A 1 90 ? 12.024 9.945 17.149 1.00 15.88 91 LEU A N 1
ATOM 735 C CA . LEU A 1 90 ? 10.827 10.399 16.439 1.00 15.62 91 LEU A CA 1
ATOM 736 C C . LEU A 1 90 ? 9.621 9.541 16.783 1.00 15.12 91 LEU A C 1
ATOM 737 O O . LEU A 1 90 ? 9.740 8.321 16.914 1.00 17.78 91 LEU A O 1
ATOM 742 N N . PRO A 1 91 ? 8.441 10.155 16.911 1.00 19.33 92 PRO A N 1
ATOM 743 C CA . PRO A 1 91 ? 7.263 9.384 17.338 1.00 21.61 92 PRO A CA 1
ATOM 744 C C . PRO A 1 91 ? 6.739 8.450 16.267 1.00 21.82 92 PRO A C 1
ATOM 745 O O . PRO A 1 91 ? 6.100 7.439 16.587 1.00 26.83 92 PRO A O 1
ATOM 749 N N . ASN A 1 92 ? 7.009 8.740 15.001 1.00 20.18 93 ASN A N 1
ATOM 750 C CA . ASN A 1 92 ? 6.429 7.996 13.900 1.00 22.32 93 ASN A CA 1
ATOM 751 C C . ASN A 1 92 ? 7.399 7.006 13.272 1.00 25.59 93 ASN A C 1
ATOM 752 O O . ASN A 1 92 ? 7.092 6.444 12.216 1.00 26.38 93 ASN A O 1
ATOM 757 N N . LYS A 1 93 ? 8.562 6.786 13.885 1.00 20.05 94 LYS A N 1
ATOM 758 C CA . LYS A 1 93 ? 9.574 5.885 13.342 1.00 18.36 94 LYS A CA 1
ATOM 759 C C . LYS A 1 93 ? 10.080 4.995 14.470 1.00 17.55 94 LYS A C 1
ATOM 760 O O . LYS A 1 93 ? 10.753 5.475 15.391 1.00 18.09 94 LYS A O 1
ATOM 766 N N . LEU A 1 94 ? 9.756 3.706 14.399 1.00 17.04 95 LEU A N 1
ATOM 767 C CA . LEU A 1 94 ? 10.176 2.728 15.391 1.00 16.14 95 LEU A CA 1
ATOM 768 C C . LEU A 1 94 ? 10.923 1.618 14.672 1.00 17.20 95 LEU A C 1
ATOM 769 O O . LEU A 1 94 ? 10.553 1.222 13.559 1.00 18.04 95 LEU A O 1
ATOM 774 N N . TYR A 1 95 ? 11.978 1.121 15.302 1.00 14.11 96 TYR A N 1
ATOM 775 C CA . TYR A 1 95 ? 12.872 0.145 14.694 1.00 13.72 96 TYR A CA 1
ATOM 776 C C . TYR A 1 95 ? 12.979 -1.028 15.642 1.00 14.16 96 TYR A C 1
ATOM 777 O O . TYR A 1 95 ? 13.302 -0.842 16.827 1.00 14.23 96 TYR A O 1
ATOM 786 N N A THR A 1 96 ? 12.750 -2.218 15.131 0.39 18.03 97 THR A N 1
ATOM 787 N N B THR A 1 96 ? 12.735 -2.235 15.135 0.61 13.55 97 THR A N 1
ATOM 788 C CA A THR A 1 96 ? 12.682 -3.366 15.984 0.39 11.84 97 THR A CA 1
ATOM 789 C CA B THR A 1 96 ? 12.607 -3.404 15.992 0.61 14.86 97 THR A CA 1
ATOM 790 C C A THR A 1 96 ? 13.581 -4.481 15.519 0.39 11.72 97 THR A C 1
ATOM 791 C C B THR A 1 96 ? 13.502 -4.541 15.528 0.61 13.31 97 THR A C 1
ATOM 792 O O A THR A 1 96 ? 13.669 -4.758 14.386 0.39 12.85 97 THR A O 1
ATOM 793 O O B THR A 1 96 ? 13.488 -4.929 14.353 0.61 12.99 97 THR A O 1
ATOM 800 N N . LEU A 1 97 ? 14.262 -5.094 16.462 1.00 13.80 98 LEU A N 1
ATOM 801 C CA . LEU A 1 97 ? 15.024 -6.281 16.261 1.00 12.91 98 LEU A CA 1
ATOM 802 C C . LEU A 1 97 ? 14.427 -7.360 17.143 1.00 12.69 98 LEU A C 1
ATOM 803 O O . LEU A 1 97 ? 14.265 -7.165 18.296 1.00 15.12 98 LEU A O 1
ATOM 808 N N . SER A 1 98 ? 14.108 -8.484 16.534 1.00 15.08 99 SER A N 1
ATOM 809 C CA . SER A 1 98 ? 13.524 -9.600 17.237 1.00 14.93 99 SER A CA 1
ATOM 810 C C . SER A 1 98 ? 14.370 -10.841 17.086 1.00 15.16 99 SER A C 1
ATOM 811 O O . SER A 1 98 ? 14.697 -11.225 16.015 1.00 16.96 99 SER A O 1
ATOM 814 N N . ALA A 1 99 ? 14.708 -11.447 18.202 1.00 16.00 100 ALA A N 1
ATOM 815 C CA . ALA A 1 99 ? 15.517 -12.624 18.169 1.00 15.59 100 ALA A CA 1
ATOM 816 C C . ALA A 1 99 ? 15.054 -13.672 19.160 1.00 16.63 100 ALA A C 1
ATOM 817 O O . ALA A 1 99 ? 14.419 -13.352 20.086 1.00 17.88 100 ALA A O 1
ATOM 819 N N . GLU A 1 100 ? 15.389 -14.920 18.893 1.00 15.38 101 GLU A N 1
ATOM 820 C CA . GLU A 1 100 ? 15.153 -16.025 19.819 1.00 15.63 101 GLU A CA 1
ATOM 821 C C . GLU A 1 100 ? 16.550 -16.628 19.872 1.00 17.33 101 GLU A C 1
ATOM 822 O O . GLU A 1 100 ? 17.043 -17.052 18.872 1.00 18.25 101 GLU A O 1
ATOM 828 N N . VAL A 1 101 ? 17.171 -16.620 21.039 1.00 16.82 102 VAL A N 1
ATOM 829 C CA . VAL A 1 101 ? 18.540 -17.034 21.208 1.00 16.49 102 VAL A CA 1
ATOM 830 C C . VAL A 1 101 ? 18.811 -17.992 22.344 1.00 16.87 102 VAL A C 1
ATOM 831 O O . VAL A 1 101 ? 18.246 -17.890 23.390 1.00 17.53 102 VAL A O 1
ATOM 835 N N . GLU A 1 102 ? 19.742 -18.885 22.087 1.00 15.87 103 GLU A N 1
ATOM 836 C CA . GLU A 1 102 ? 20.259 -19.797 23.069 1.00 16.83 103 GLU A CA 1
ATOM 837 C C . GLU A 1 102 ? 21.790 -19.687 23.066 1.00 17.28 103 GLU A C 1
ATOM 838 O O . GLU A 1 102 ? 22.388 -19.833 22.054 1.00 18.19 103 GLU A O 1
ATOM 844 N N . ILE A 1 103 ? 22.374 -19.417 24.220 1.00 16.42 104 ILE A N 1
ATOM 845 C CA . ILE A 1 103 ? 23.823 -19.354 24.355 1.00 16.61 104 ILE A CA 1
ATOM 846 C C . ILE A 1 103 ? 24.289 -20.739 24.787 1.00 19.09 104 ILE A C 1
ATOM 847 O O . ILE A 1 103 ? 23.808 -21.288 25.788 1.00 19.62 104 ILE A O 1
ATOM 852 N N . ILE A 1 104 ? 25.183 -21.330 23.999 1.00 17.69 105 ILE A N 1
ATOM 853 C CA . ILE A 1 104 ? 25.576 -22.725 24.174 1.00 18.85 105 ILE A CA 1
ATOM 854 C C . ILE A 1 104 ? 26.754 -22.818 25.131 1.00 20.40 105 ILE A C 1
ATOM 855 O O . ILE A 1 104 ? 27.816 -22.244 24.875 1.00 22.46 105 ILE A O 1
ATOM 860 N N . ASP A 1 105 ? 26.579 -23.594 26.211 1.00 19.83 106 ASP A N 1
ATOM 861 C CA . ASP A 1 105 ? 27.580 -23.870 27.241 1.00 21.77 106 ASP A CA 1
ATOM 862 C C . ASP A 1 105 ? 28.498 -22.689 27.526 1.00 21.07 106 ASP A C 1
ATOM 863 O O . ASP A 1 105 ? 29.726 -22.792 27.388 1.00 19.65 106 ASP A O 1
ATOM 868 N N . PRO A 1 106 ? 27.943 -21.561 27.971 1.00 18.65 107 PRO A N 1
ATOM 869 C CA . PRO A 1 106 ? 28.795 -20.393 28.230 1.00 18.76 107 PRO A CA 1
ATOM 870 C C . PRO A 1 106 ? 29.759 -20.580 29.388 1.00 18.94 107 PRO A C 1
ATOM 871 O O . PRO A 1 106 ? 30.840 -19.983 29.373 1.00 19.76 107 PRO A O 1
ATOM 875 N N . VAL A 1 107 ? 29.399 -21.353 30.413 1.00 22.12 108 VAL A N 1
ATOM 876 C CA . VAL A 1 107 ? 30.361 -21.592 31.485 1.00 25.01 108 VAL A CA 1
ATOM 877 C C . VAL A 1 107 ? 31.604 -22.288 30.935 1.00 20.18 108 VAL A C 1
ATOM 878 O O . VAL A 1 107 ? 32.739 -21.910 31.252 1.00 26.71 108 VAL A O 1
ATOM 882 N N . ALA A 1 108 ? 31.413 -23.274 30.059 1.00 20.93 109 ALA A N 1
ATOM 883 C CA . ALA A 1 108 ? 32.548 -23.905 29.392 1.00 22.35 109 ALA A CA 1
ATOM 884 C C . ALA A 1 108 ? 33.320 -22.913 28.524 1.00 25.74 109 ALA A C 1
ATOM 885 O O . ALA A 1 108 ? 34.553 -22.962 28.466 1.00 26.22 109 ALA A O 1
ATOM 887 N N . SER A 1 109 ? 32.620 -22.000 27.839 1.00 23.30 110 SER A N 1
ATOM 888 C CA . SER A 1 109 ? 33.325 -21.018 27.015 1.00 22.20 110 SER A CA 1
ATOM 889 C C . SER A 1 109 ? 34.355 -20.251 27.833 1.00 19.82 110 SER A C 1
ATOM 890 O O . SER A 1 109 ? 35.433 -19.911 27.332 1.00 21.66 110 SER A O 1
ATOM 893 N N . MET A 1 110 ? 34.038 -19.955 29.093 1.00 17.87 111 MET A N 1
ATOM 894 C CA . MET A 1 110 ? 34.877 -19.096 29.915 1.00 19.46 111 MET A CA 1
ATOM 895 C C . MET A 1 110 ? 35.782 -19.860 30.873 1.00 18.68 111 MET A C 1
ATOM 896 O O . MET A 1 110 ? 36.468 -19.229 31.685 1.00 21.36 111 MET A O 1
ATOM 901 N N . LYS A 1 111 ? 35.845 -21.186 30.732 1.00 20.09 112 LYS A N 1
ATOM 902 C CA . LYS A 1 111 ? 36.591 -22.036 31.657 1.00 22.53 112 LYS A CA 1
ATOM 903 C C . LYS A 1 111 ? 38.048 -21.614 31.803 1.00 24.17 112 LYS A C 1
ATOM 904 O O . LYS A 1 111 ? 38.644 -21.809 32.870 1.00 28.83 112 LYS A O 1
ATOM 910 N N . ASN A 1 112 ? 38.650 -21.058 30.752 1.00 21.97 113 ASN A N 1
ATOM 911 C CA . ASN A 1 112 ? 40.061 -20.694 30.780 1.00 22.69 113 ASN A CA 1
ATOM 912 C C . ASN A 1 112 ? 40.272 -19.189 30.700 1.00 25.98 113 ASN A C 1
ATOM 913 O O . ASN A 1 112 ? 41.367 -18.730 30.354 1.00 26.68 113 ASN A O 1
ATOM 918 N N . SER A 1 113 ? 39.242 -18.409 31.011 1.00 20.56 114 SER A N 1
ATOM 919 C CA . SER A 1 113 ? 39.314 -16.965 30.884 1.00 19.26 114 SER A CA 1
ATOM 920 C C . SER A 1 113 ? 39.925 -16.361 32.137 1.00 25.34 114 SER A C 1
ATOM 921 O O . SER A 1 113 ? 39.662 -16.818 33.255 1.00 26.58 114 SER A O 1
ATOM 924 N N . ASN A 1 114 ? 40.742 -15.328 31.940 1.00 23.10 115 ASN A N 1
ATOM 925 C CA . ASN A 1 114 ? 41.213 -14.487 33.033 1.00 22.48 115 ASN A CA 1
ATOM 926 C C . ASN A 1 114 ? 40.684 -13.057 32.931 1.00 24.75 115 ASN A C 1
ATOM 927 O O . ASN A 1 114 ? 41.216 -12.150 33.577 1.00 27.17 115 ASN A O 1
ATOM 932 N N . SER A 1 115 ? 39.643 -12.845 32.127 1.00 21.68 116 SER A N 1
ATOM 933 C CA . SER A 1 115 ? 39.007 -11.540 32.012 1.00 23.27 116 SER A CA 1
ATOM 934 C C . SER A 1 115 ? 38.276 -11.182 33.302 1.00 21.64 116 SER A C 1
ATOM 935 O O . SER A 1 115 ? 37.681 -12.042 33.960 1.00 22.53 116 SER A O 1
ATOM 938 N N . LYS A 1 116 ? 38.305 -9.894 33.651 1.00 22.62 117 LYS A N 1
ATOM 939 C CA . LYS A 1 116 ? 37.479 -9.389 34.738 1.00 26.29 117 LYS A CA 1
ATOM 940 C C . LYS A 1 116 ? 36.038 -9.154 34.308 1.00 25.44 117 LYS A C 1
ATOM 941 O O . LYS A 1 116 ? 35.169 -8.989 35.169 1.00 26.88 117 LYS A O 1
ATOM 947 N N . GLN A 1 117 ? 35.765 -9.150 33.004 1.00 20.50 118 GLN A N 1
ATOM 948 C CA . GLN A 1 117 ? 34.422 -8.887 32.490 1.00 20.19 118 GLN A CA 1
ATOM 949 C C . GLN A 1 117 ? 33.616 -10.177 32.324 1.00 17.40 118 GLN A C 1
ATOM 950 O O . GLN A 1 117 ? 32.508 -10.307 32.865 1.00 18.55 118 GLN A O 1
ATOM 956 N N . ASN A 1 118 ? 34.154 -11.139 31.577 1.00 16.52 119 ASN A N 1
ATOM 957 C CA . ASN A 1 118 ? 33.525 -12.442 31.383 1.00 15.89 119 ASN A CA 1
ATOM 958 C C . ASN A 1 118 ? 32.069 -12.292 30.937 1.00 18.01 119 ASN A C 1
ATOM 959 O O . ASN A 1 118 ? 31.126 -12.707 31.609 1.00 17.47 119 ASN A O 1
ATOM 964 N N . GLU A 1 119 ? 31.911 -11.687 29.753 1.00 16.06 120 GLU A N 1
ATOM 965 C CA . GLU A 1 119 ? 30.607 -11.476 29.140 1.00 15.40 120 GLU A CA 1
ATOM 966 C C . GLU A 1 119 ? 30.651 -11.950 27.697 1.00 14.99 120 GLU A C 1
ATOM 967 O O . GLU A 1 119 ? 31.705 -11.930 27.053 1.00 16.18 120 GLU A O 1
ATOM 973 N N . ILE A 1 120 ? 29.494 -12.371 27.191 1.00 14.13 121 ILE A N 1
ATOM 974 C CA . ILE A 1 120 ? 29.266 -12.554 25.757 1.00 14.06 121 ILE A CA 1
ATOM 975 C C . ILE A 1 120 ? 28.147 -11.602 25.365 1.00 13.47 121 ILE A C 1
ATOM 976 O O . ILE A 1 120 ? 27.030 -11.703 25.892 1.00 14.44 121 ILE A O 1
ATOM 981 N N . THR A 1 121 ? 28.431 -10.693 24.428 1.00 13.52 122 THR A N 1
ATOM 982 C CA . THR A 1 121 ? 27.421 -9.762 23.936 1.00 13.68 122 THR A CA 1
ATOM 983 C C . THR A 1 121 ? 26.818 -10.350 22.672 1.00 12.95 122 THR A C 1
ATOM 984 O O . THR A 1 121 ? 27.559 -10.721 21.760 1.00 15.43 122 THR A O 1
ATOM 988 N N . PHE A 1 122 ? 25.485 -10.446 22.613 1.00 12.45 123 PHE A N 1
ATOM 989 C CA . PHE A 1 122 ? 24.838 -11.059 21.453 1.00 12.51 123 PHE A CA 1
ATOM 990 C C . PHE A 1 122 ? 23.776 -10.203 20.766 1.00 12.28 123 PHE A C 1
ATOM 991 O O . PHE A 1 122 ? 23.367 -10.541 19.646 1.00 12.55 123 PHE A O 1
ATOM 999 N N . LEU A 1 123 ? 23.3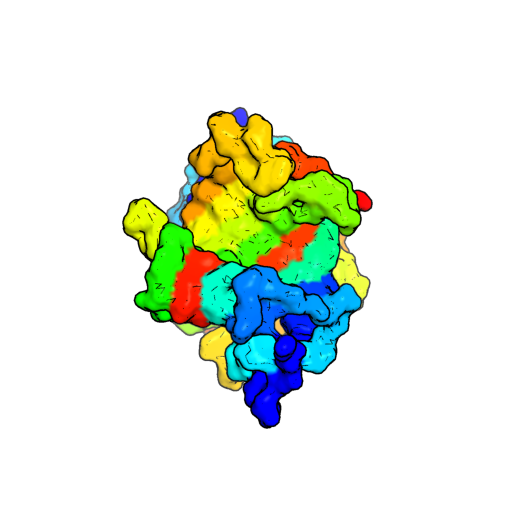60 -9.088 21.360 1.00 11.88 124 LEU A N 1
ATOM 1000 C CA . LEU A 1 123 ? 22.543 -8.080 20.691 1.00 11.00 124 LEU A CA 1
ATOM 1001 C C . LEU A 1 123 ? 23.052 -6.718 21.106 1.00 12.33 124 LEU A C 1
ATOM 1002 O O . LEU A 1 123 ? 23.435 -6.520 22.269 1.00 11.99 124 LEU A O 1
ATOM 1007 N N . GLN A 1 124 ? 23.021 -5.760 20.189 1.00 12.70 125 GLN A N 1
ATOM 1008 C CA A GLN A 1 124 ? 23.562 -4.442 20.479 0.55 10.83 125 GLN A CA 1
ATOM 1009 C CA B GLN A 1 124 ? 23.517 -4.437 20.517 0.45 13.09 125 GLN A CA 1
ATOM 1010 C C . GLN A 1 124 ? 22.760 -3.381 19.741 1.00 12.66 125 GLN A C 1
ATOM 1011 O O . GLN A 1 124 ? 22.300 -3.608 18.618 1.00 13.53 125 GLN A O 1
ATOM 1022 N N . VAL A 1 125 ? 22.643 -2.215 20.365 1.00 11.56 126 VAL A N 1
ATOM 1023 C CA . VAL A 1 125 ? 22.271 -0.979 19.680 1.00 11.67 126 VAL A CA 1
ATOM 1024 C C . VAL A 1 125 ? 23.485 -0.069 19.819 1.00 12.32 126 VAL A C 1
ATOM 1025 O O . VAL A 1 125 ? 23.841 0.335 20.935 1.00 12.83 126 VAL A O 1
ATOM 1029 N N . ALA A 1 126 ? 24.134 0.236 18.699 1.00 12.30 127 ALA A N 1
ATOM 1030 C CA . ALA A 1 126 ? 25.290 1.121 18.663 1.00 12.54 127 ALA A CA 1
ATOM 1031 C C . ALA A 1 126 ? 24.858 2.472 18.124 1.00 14.62 127 ALA A C 1
ATOM 1032 O O . ALA A 1 126 ? 23.749 2.630 17.615 1.00 14.78 127 ALA A O 1
ATOM 1034 N N . ASN A 1 127 ? 25.729 3.468 18.245 1.00 14.90 128 ASN A N 1
ATOM 1035 C CA . ASN A 1 127 ? 25.534 4.698 17.486 1.00 13.19 128 ASN A CA 1
ATOM 1036 C C . ASN A 1 127 ? 26.578 4.787 16.392 1.00 13.31 128 ASN A C 1
ATOM 1037 O O . ASN A 1 127 ? 27.734 4.382 16.580 1.00 14.20 128 ASN A O 1
ATOM 1042 N N . LYS A 1 128 ? 26.154 5.317 15.250 1.00 13.95 129 LYS A N 1
ATOM 1043 C CA . LYS A 1 128 ? 27.090 5.699 14.205 1.00 14.53 129 LYS A CA 1
ATOM 1044 C C . LYS A 1 128 ? 27.695 7.056 14.526 1.00 15.34 129 LYS A C 1
ATOM 1045 O O . LYS A 1 128 ? 28.922 7.222 14.519 1.00 16.76 129 LYS A O 1
ATOM 1051 N N . GLY A 1 129 ? 26.853 8.018 14.865 1.00 14.99 130 GLY A N 1
ATOM 1052 C CA . GLY A 1 129 ? 27.276 9.363 15.199 1.00 16.20 130 GLY A CA 1
ATOM 1053 C C . GLY A 1 129 ? 26.176 10.336 14.816 1.00 15.69 130 GLY A C 1
ATOM 1054 O O . GLY A 1 129 ? 25.003 9.972 14.787 1.00 15.20 130 GLY A O 1
ATOM 1055 N N . LEU A 1 130 ? 26.578 11.573 14.504 1.00 13.65 131 LEU A N 1
ATOM 1056 C CA . LEU A 1 130 ? 25.585 12.576 14.132 1.00 13.66 131 LEU A CA 1
ATOM 1057 C C . LEU A 1 130 ? 25.032 12.350 12.730 1.00 15.24 131 LEU A C 1
ATOM 1058 O O . LEU A 1 130 ? 23.956 12.873 12.414 1.00 16.88 131 LEU A O 1
ATOM 1063 N N . ASP A 1 131 ? 25.740 11.592 11.889 1.00 15.86 132 ASP A N 1
ATOM 1064 C CA . ASP A 1 131 ? 25.394 11.415 10.485 1.00 15.15 132 ASP A CA 1
ATOM 1065 C C . ASP A 1 131 ? 25.822 10.015 10.068 1.00 16.12 132 ASP A C 1
ATOM 1066 O O . ASP A 1 131 ? 26.407 9.268 10.860 1.00 17.35 132 ASP A O 1
ATOM 1071 N N . ASN A 1 132 ? 25.532 9.668 8.808 1.00 18.95 133 ASN A N 1
ATOM 1072 C CA . ASN A 1 132 ? 25.868 8.343 8.291 1.00 16.88 133 ASN A CA 1
ATOM 1073 C C . ASN A 1 132 ? 27.370 8.131 8.165 1.00 18.00 133 ASN A C 1
ATOM 1074 O O . ASN A 1 132 ? 27.817 6.980 8.051 1.00 22.05 133 ASN A O 1
ATOM 1079 N N . GLN A 1 133 ? 28.153 9.205 8.189 1.00 19.47 134 GLN A N 1
ATOM 1080 C CA . GLN A 1 133 ? 29.602 9.127 8.088 1.00 23.83 134 GLN A CA 1
ATOM 1081 C C . GLN A 1 133 ? 30.266 8.858 9.431 1.00 22.46 134 GLN A C 1
ATOM 1082 O O . GLN A 1 133 ? 31.471 8.585 9.471 1.00 26.84 134 GLN A O 1
ATOM 1088 N N . GLY A 1 134 ? 29.517 8.938 10.528 1.00 18.50 135 GLY A N 1
ATOM 1089 C CA . GLY A 1 134 ? 30.072 8.706 11.845 1.00 18.08 135 GLY A CA 1
ATOM 1090 C C . GLY A 1 134 ? 30.651 9.923 12.529 1.00 16.25 135 GLY A C 1
ATOM 1091 O O . GLY A 1 134 ? 31.438 9.774 13.471 1.00 17.63 135 GLY A O 1
ATOM 1092 N N . THR A 1 135 ? 30.295 11.128 12.092 1.00 16.43 136 THR A N 1
ATOM 1093 C CA . THR A 1 135 ? 30.841 12.321 12.722 1.00 16.08 136 THR A CA 1
ATOM 1094 C C . THR A 1 135 ? 30.469 12.357 14.200 1.00 15.88 136 THR A C 1
ATOM 1095 O O . THR A 1 135 ? 29.316 12.119 14.574 1.00 16.68 136 THR A O 1
ATOM 1099 N N . HIS A 1 136 ? 31.455 12.649 15.044 1.00 15.29 137 HIS A N 1
ATOM 1100 C CA . HIS A 1 136 ? 31.249 12.734 16.491 1.00 14.14 137 HIS A CA 1
ATOM 1101 C C . HIS A 1 136 ? 30.650 11.449 17.069 1.00 15.16 137 HIS A C 1
ATOM 1102 O O . HIS A 1 136 ? 29.788 11.475 17.953 1.00 16.06 137 HIS A O 1
ATOM 1109 N N . ASN A 1 137 ? 31.131 10.311 16.576 1.00 15.87 138 ASN A N 1
ATOM 1110 C CA . ASN A 1 137 ? 30.769 9.021 17.145 1.00 14.70 138 ASN A CA 1
ATOM 1111 C C . ASN A 1 137 ? 31.065 9.005 18.637 1.00 15.38 138 ASN A C 1
ATOM 1112 O O . ASN A 1 137 ? 32.083 9.529 19.097 1.00 16.80 138 ASN A O 1
ATOM 1117 N N . VAL A 1 138 ? 30.165 8.401 19.399 1.00 14.75 139 VAL A N 1
ATOM 1118 C CA . VAL A 1 138 ? 30.365 8.169 20.825 1.00 13.32 139 VAL A CA 1
ATOM 1119 C C . VAL A 1 138 ? 30.794 6.713 20.984 1.00 14.20 139 VAL A C 1
ATOM 1120 O O . VAL A 1 138 ? 30.055 5.821 20.554 1.00 15.04 139 VAL A O 1
ATOM 1124 N N . PRO A 1 139 ? 31.974 6.430 21.554 1.00 14.80 140 PRO A N 1
ATOM 1125 C CA . PRO A 1 139 ? 32.507 5.057 21.515 1.00 16.66 140 PRO A CA 1
ATOM 1126 C C . PRO A 1 139 ? 31.920 4.141 22.579 1.00 16.81 140 PRO A C 1
ATOM 1127 O O . PRO A 1 139 ? 32.640 3.333 23.174 1.00 19.29 140 PRO A O 1
ATOM 1131 N N . HIS A 1 140 ? 30.636 4.281 22.790 1.00 14.17 141 HIS A N 1
ATOM 1132 C CA . HIS A 1 140 ? 29.898 3.491 23.719 1.00 14.02 141 HIS A CA 1
ATOM 1133 C C . HIS A 1 140 ? 28.552 3.129 23.065 1.00 14.40 141 HIS A C 1
ATOM 1134 O O . HIS A 1 140 ? 27.881 3.937 22.562 1.00 17.02 141 HIS A O 1
ATOM 1141 N N . PRO A 1 141 ? 28.224 1.793 23.134 1.00 13.38 142 PRO A N 1
ATOM 1142 C CA . PRO A 1 141 ? 26.909 1.448 22.588 1.00 15.31 142 PRO A CA 1
ATOM 1143 C C . PRO A 1 141 ? 25.787 1.896 23.522 1.00 13.41 142 PRO A C 1
ATOM 1144 O O . PRO A 1 141 ? 25.964 1.981 24.672 1.00 13.81 142 PRO A O 1
ATOM 1148 N N . LEU A 1 142 ? 24.620 2.165 22.949 1.00 12.00 143 LEU A N 1
ATOM 1149 C CA . LEU A 1 142 ? 23.459 2.478 23.723 1.00 11.94 143 LEU A CA 1
ATOM 1150 C C . LEU A 1 142 ? 23.071 1.271 24.576 1.00 10.40 143 LEU A C 1
ATOM 1151 O O . LEU A 1 142 ? 22.785 1.400 25.721 1.00 11.24 143 LEU A O 1
ATOM 1156 N N . LEU A 1 143 ? 23.102 0.109 23.948 1.00 11.41 144 LEU A N 1
ATOM 1157 C CA . LEU A 1 143 ? 22.746 -1.133 24.559 1.00 10.63 144 LEU A CA 1
ATOM 1158 C C . LEU A 1 143 ? 23.607 -2.310 24.190 1.00 10.97 144 LEU A C 1
ATOM 1159 O O . LEU A 1 143 ? 23.937 -2.467 23.088 1.00 11.73 144 LEU A O 1
ATOM 1164 N N . ARG A 1 144 ? 23.899 -3.127 25.181 1.00 11.57 145 ARG A N 1
ATOM 1165 C CA . ARG A 1 144 ? 24.491 -4.412 24.983 1.00 11.13 145 ARG A CA 1
ATOM 1166 C C . ARG A 1 144 ? 23.632 -5.405 25.766 1.00 12.09 145 ARG A C 1
ATOM 1167 O O . ARG A 1 144 ? 23.396 -5.200 26.884 1.00 13.21 145 ARG A O 1
ATOM 1175 N N . VAL A 1 145 ? 23.178 -6.460 25.123 1.00 12.06 146 VAL A N 1
ATOM 1176 C CA . VAL A 1 145 ? 22.448 -7.540 25.769 1.00 11.78 146 VAL A CA 1
ATOM 1177 C C . VAL A 1 145 ? 23.484 -8.634 25.868 1.00 13.28 146 VAL A C 1
ATOM 1178 O O . VAL A 1 145 ? 24.015 -9.042 24.910 1.00 13.56 146 VAL A O 1
ATOM 1182 N N . VAL A 1 146 ? 23.750 -9.059 27.085 1.00 13.64 147 VAL A N 1
ATOM 1183 C CA . VAL A 1 146 ? 24.798 -10.017 27.359 1.00 13.92 147 VAL A CA 1
ATOM 1184 C C . VAL A 1 146 ? 24.424 -11.175 28.248 1.00 13.88 147 VAL A C 1
ATOM 1185 O O . VAL A 1 146 ? 23.511 -11.102 28.954 1.00 14.98 147 VAL A O 1
ATOM 1189 N N . TRP A 1 147 ? 25.218 -12.215 28.179 1.00 13.02 148 TRP A N 1
ATOM 1190 C CA . TRP A 1 147 ? 25.206 -13.317 29.110 1.00 13.21 148 TRP A CA 1
ATOM 1191 C C . TRP A 1 147 ? 26.448 -12.969 29.946 1.00 14.97 148 TRP A C 1
ATOM 1192 O O . TRP A 1 147 ? 27.461 -12.739 29.406 1.00 15.33 148 TRP A O 1
ATOM 1203 N N . LYS A 1 148 ? 26.326 -12.940 31.260 1.00 14.08 149 LYS A N 1
ATOM 1204 C CA . LYS A 1 148 ? 27.417 -12.563 32.158 1.00 15.31 149 LYS A CA 1
ATOM 1205 C C . LYS A 1 148 ? 27.662 -13.680 33.164 1.00 16.37 149 LYS A C 1
ATOM 1206 O O . LYS A 1 148 ? 26.730 -14.144 33.822 1.00 17.55 149 LYS A O 1
ATOM 1212 N N . GLU A 1 149 ? 28.899 -14.101 33.297 1.00 16.09 150 GLU A N 1
ATOM 1213 C CA . GLU A 1 149 ? 29.221 -15.161 34.217 1.00 16.92 150 GLU A CA 1
ATOM 1214 C C . GLU A 1 149 ? 28.838 -14.880 35.671 1.00 18.09 150 GLU A C 1
ATOM 1215 O O . GLU A 1 149 ? 28.239 -15.688 36.296 1.00 18.91 150 GLU A O 1
ATOM 1221 N N . ASP A 1 150 ? 29.218 -13.724 36.163 1.00 16.39 151 ASP A N 1
ATOM 1222 C CA . ASP A 1 150 ? 28.991 -13.381 37.545 1.00 18.86 151 ASP A CA 1
ATOM 1223 C C . ASP A 1 150 ? 28.932 -11.884 37.741 1.00 20.41 151 ASP A C 1
ATOM 1224 O O . ASP A 1 150 ? 29.872 -11.214 37.501 1.00 22.98 151 ASP A O 1
ATOM 1229 N N . ALA A 1 151 ? 27.793 -11.387 38.147 1.00 19.45 152 ALA A N 1
ATOM 1230 C CA . ALA A 1 151 ? 27.637 -9.996 38.447 1.00 21.67 152 ALA A CA 1
ATOM 1231 C C . ALA A 1 151 ? 27.251 -9.870 39.925 1.00 24.91 152 ALA A C 1
ATOM 1232 O O . ALA A 1 151 ? 26.154 -10.143 40.265 1.00 22.57 152 ALA A O 1
ATOM 1234 N N . ASN A 1 152 ? 28.197 -9.526 40.790 1.00 28.02 153 ASN A N 1
ATOM 1235 C CA . ASN A 1 152 ? 27.934 -9.353 42.237 1.00 37.83 153 ASN A CA 1
ATOM 1236 C C . ASN A 1 152 ? 27.259 -10.594 42.822 1.00 27.09 153 ASN A C 1
ATOM 1237 O O . ASN A 1 152 ? 26.301 -10.460 43.494 1.00 29.48 153 ASN A O 1
ATOM 1242 N N . SER A 1 153 ? 27.776 -11.772 42.480 1.00 25.41 154 SER A N 1
ATOM 1243 C CA . SER A 1 153 ? 27.270 -13.103 42.850 1.00 22.10 154 SER A CA 1
ATOM 1244 C C . SER A 1 153 ? 26.000 -13.580 42.184 1.00 21.43 154 SER A C 1
ATOM 1245 O O . SER A 1 153 ? 25.494 -14.584 42.533 1.00 23.42 154 SER A O 1
ATOM 1248 N N . VAL A 1 154 ? 25.498 -12.804 41.246 1.00 19.80 155 VAL A N 1
ATOM 1249 C CA . VAL A 1 154 ? 24.368 -13.229 40.423 1.00 17.71 155 VAL A CA 1
ATOM 1250 C C . VAL A 1 154 ? 24.962 -13.848 39.163 1.00 17.82 155 VAL A C 1
ATOM 1251 O O . VAL A 1 154 ? 25.567 -13.148 38.348 1.00 17.22 155 VAL A O 1
ATOM 1255 N N . LYS A 1 155 ? 24.806 -15.162 39.014 1.00 16.87 156 LYS A N 1
ATOM 1256 C CA . LYS A 1 155 ? 25.563 -15.942 38.041 1.00 16.87 156 LYS A CA 1
ATOM 1257 C C . LYS A 1 155 ? 24.699 -16.395 36.870 1.00 15.71 156 LYS A C 1
ATOM 1258 O O . LYS A 1 155 ? 23.579 -16.891 37.053 1.00 16.92 156 LYS A O 1
ATOM 1264 N N . GLY A 1 156 ? 25.226 -16.227 35.659 1.00 15.08 157 GLY A N 1
ATOM 1265 C CA . GLY A 1 156 ? 24.582 -16.787 34.488 1.00 16.48 157 GLY A CA 1
ATOM 1266 C C . GLY A 1 156 ? 23.268 -16.131 34.118 1.00 14.39 157 GLY A C 1
ATOM 1267 O O . GLY A 1 156 ? 22.376 -16.802 33.585 1.00 16.64 157 GLY A O 1
ATOM 1268 N N . HIS A 1 157 ? 23.123 -14.834 34.380 1.00 13.96 158 HIS A N 1
ATOM 1269 C CA . HIS A 1 157 ? 21.951 -14.105 33.915 1.00 14.41 158 HIS A CA 1
ATOM 1270 C C . HIS A 1 157 ? 22.234 -13.382 32.604 1.00 14.39 158 HIS A C 1
ATOM 1271 O O . HIS A 1 157 ? 23.383 -13.094 32.258 1.00 14.42 158 HIS A O 1
ATOM 1278 N N . PHE A 1 158 ?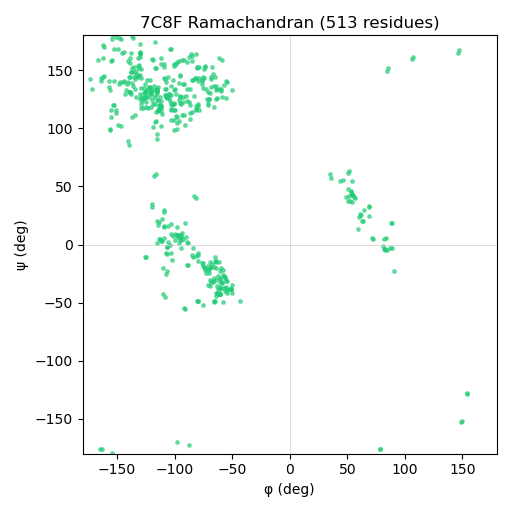 21.143 -13.093 31.891 1.00 12.92 159 PHE A N 1
ATOM 1279 C CA . PHE A 1 158 ? 21.137 -12.103 30.821 1.00 13.42 159 PHE A CA 1
ATOM 1280 C C . PHE A 1 158 ? 20.989 -10.711 31.424 1.00 13.51 159 PHE A C 1
ATOM 1281 O O . PHE A 1 158 ? 20.257 -10.526 32.402 1.00 13.40 159 PHE A O 1
ATOM 1289 N N . TRP A 1 159 ? 21.665 -9.726 30.826 1.00 12.31 160 TRP A N 1
ATOM 1290 C CA . TRP A 1 159 ? 21.588 -8.344 31.294 1.00 12.23 160 TRP A CA 1
ATOM 1291 C C . TRP A 1 159 ? 21.478 -7.407 30.105 1.00 12.41 160 TRP A C 1
ATOM 1292 O O . TRP A 1 159 ? 22.013 -7.676 29.020 1.00 13.56 160 TRP A O 1
ATOM 1303 N N . ALA A 1 160 ? 20.774 -6.301 30.314 1.00 12.25 161 ALA A N 1
ATOM 1304 C CA . ALA A 1 160 ? 20.825 -5.168 29.395 1.00 11.77 161 ALA A CA 1
ATOM 1305 C C . ALA A 1 160 ? 21.712 -4.108 30.031 1.00 12.89 161 ALA A C 1
ATOM 1306 O O . ALA A 1 160 ? 21.396 -3.590 31.110 1.00 14.36 161 ALA A O 1
ATOM 1308 N N . MET A 1 161 ? 22.832 -3.820 29.387 1.00 12.85 162 MET A N 1
ATOM 1309 C CA . MET A 1 161 ? 23.753 -2.778 29.813 1.00 12.38 162 MET A CA 1
ATOM 1310 C C . MET A 1 161 ? 23.434 -1.545 28.979 1.00 12.19 162 MET A C 1
ATOM 1311 O O . MET A 1 161 ? 23.690 -1.536 27.769 1.00 12.87 162 MET A O 1
ATOM 1316 N N . VAL A 1 162 ? 22.863 -0.518 29.601 1.00 12.32 163 VAL A N 1
ATOM 1317 C CA . VAL A 1 162 ? 22.348 0.651 28.887 1.00 10.65 163 VAL A CA 1
ATOM 1318 C C . VAL A 1 162 ? 23.196 1.866 29.228 1.00 13.99 163 VAL A C 1
ATOM 1319 O O . VAL A 1 162 ? 23.278 2.268 30.395 1.00 14.33 163 VAL A O 1
ATOM 1323 N N . LYS A 1 163 ? 23.805 2.466 28.214 1.00 12.06 164 LYS A N 1
ATOM 1324 C CA . LYS A 1 163 ? 24.505 3.728 28.388 1.00 10.87 164 LYS A CA 1
ATOM 1325 C C . LYS A 1 163 ? 23.470 4.827 28.625 1.00 13.52 164 LYS A C 1
ATOM 1326 O O . LYS A 1 163 ? 22.522 4.973 27.844 1.00 13.62 164 LYS A O 1
ATOM 1332 N N . ASN A 1 164 ? 23.619 5.566 29.735 1.00 13.34 165 ASN A N 1
ATOM 1333 C CA . ASN A 1 164 ? 22.564 6.408 30.281 1.00 12.77 165 ASN A CA 1
ATOM 1334 C C . ASN A 1 164 ? 22.840 7.897 30.114 1.00 14.22 165 ASN A C 1
ATOM 1335 O O . ASN A 1 164 ? 22.187 8.722 30.765 1.00 17.01 165 ASN A O 1
ATOM 1340 N N . ASN A 1 165 ? 23.794 8.252 29.257 1.00 12.54 166 ASN A N 1
ATOM 1341 C CA . ASN A 1 165 ? 24.019 9.621 28.810 1.00 12.03 166 ASN A CA 1
ATOM 1342 C C . ASN A 1 165 ? 24.692 9.527 27.449 1.00 12.34 166 ASN A C 1
ATOM 1343 O O . ASN A 1 165 ? 24.926 8.425 26.935 1.00 12.87 166 ASN A O 1
ATOM 1348 N N . ALA A 1 166 ? 24.991 10.686 26.850 1.00 13.06 167 ALA A N 1
ATOM 1349 C CA . ALA A 1 166 ? 25.649 10.711 25.546 1.00 12.64 167 ALA A CA 1
ATOM 1350 C C . ALA A 1 166 ? 27.096 11.199 25.638 1.00 14.16 167 ALA A C 1
ATOM 1351 O O . ALA A 1 166 ? 27.629 11.785 24.690 1.00 14.48 167 ALA A O 1
ATOM 1353 N N . VAL A 1 167 ? 27.741 10.956 26.773 1.00 13.73 168 VAL A N 1
ATOM 1354 C CA . VAL A 1 167 ? 29.063 11.509 27.057 1.00 14.24 168 VAL A CA 1
ATOM 1355 C C . VAL A 1 167 ? 30.156 10.535 26.635 1.00 13.81 168 VAL A C 1
ATOM 1356 O O . VAL A 1 167 ? 30.060 9.323 26.866 1.00 14.50 168 VAL A O 1
ATOM 1360 N N . ILE A 1 168 ? 31.212 11.066 26.025 1.00 14.56 169 ILE A N 1
ATOM 1361 C CA . ILE A 1 168 ? 32.379 10.248 25.701 1.00 14.30 169 ILE A CA 1
ATOM 1362 C C . ILE A 1 168 ? 33.232 10.138 26.954 1.00 15.51 169 ILE A C 1
ATOM 1363 O O . ILE A 1 168 ? 33.736 11.146 27.461 1.00 17.06 169 ILE A O 1
ATOM 1368 N N . CYS A 1 169 ? 33.383 8.912 27.458 1.00 16.45 170 CYS A N 1
ATOM 1369 C CA . CYS A 1 169 ? 34.037 8.669 28.733 1.00 17.25 170 CYS A CA 1
ATOM 1370 C C . CYS A 1 169 ? 35.360 7.930 28.610 1.00 18.89 170 CYS A C 1
ATOM 1371 O O . CYS A 1 169 ? 35.966 7.600 29.643 1.00 22.36 170 CYS A O 1
ATOM 1374 N N . LYS A 1 170 ? 35.830 7.662 27.395 1.00 20.34 171 LYS A N 1
ATOM 1375 C CA . LYS A 1 170 ? 37.104 6.984 27.210 1.00 23.03 171 LYS A CA 1
ATOM 1376 C C . LYS A 1 170 ? 37.697 7.387 25.870 1.00 24.98 171 LYS A C 1
ATOM 1377 O O . LYS A 1 170 ? 37.030 7.987 25.022 1.00 22.30 171 LYS A O 1
ATOM 1383 N N . GLY A 1 171 ? 38.966 7.034 25.679 1.00 27.57 172 GLY A N 1
ATOM 1384 C CA . GLY A 1 171 ? 39.645 7.322 24.434 1.00 23.73 172 GLY A CA 1
ATOM 1385 C C . GLY A 1 171 ? 40.098 8.767 24.329 1.00 21.38 172 GLY A C 1
ATOM 1386 O O . GLY A 1 171 ? 39.958 9.575 25.243 1.00 26.09 172 GLY A O 1
ATOM 1387 N N . SER A 1 172 ? 40.648 9.094 23.156 1.00 33.62 173 SER A N 1
ATOM 1388 C CA . SER A 1 172 ? 41.263 10.406 22.973 1.00 38.60 173 SER A CA 1
ATOM 1389 C C . SER A 1 172 ? 40.269 11.542 23.179 1.00 30.67 173 SER A C 1
ATOM 1390 O O . SER A 1 172 ? 40.659 12.635 23.606 1.00 40.08 173 SER A O 1
ATOM 1393 N N . PHE A 1 173 ? 38.988 11.317 22.893 1.00 24.24 174 PHE A N 1
ATOM 1394 C CA . PHE A 1 173 ? 37.989 12.364 23.067 1.00 24.95 174 PHE A CA 1
ATOM 1395 C C . PHE A 1 173 ? 37.282 12.310 24.420 1.00 23.32 174 PHE A C 1
ATOM 1396 O O . PHE A 1 173 ? 36.343 13.080 24.647 1.00 26.38 174 PHE A O 1
ATOM 1404 N N . GLY A 1 174 ? 37.710 11.436 25.327 1.00 22.73 175 GLY A N 1
ATOM 1405 C CA . GLY A 1 174 ? 37.067 11.357 26.622 1.00 22.02 175 GLY A CA 1
ATOM 1406 C C . GLY A 1 174 ? 37.909 11.873 27.769 1.00 27.04 175 GLY A C 1
ATOM 1407 O O . GLY A 1 174 ? 37.507 11.776 28.930 1.00 25.42 175 GLY A O 1
ATOM 1408 N N . LYS A 1 175 ? 39.079 12.438 27.467 1.00 26.92 176 LYS A N 1
ATOM 1409 C CA . LYS A 1 175 ? 40.019 12.769 28.536 1.00 28.53 176 LYS A CA 1
ATOM 1410 C C . LYS A 1 175 ? 39.446 13.809 29.492 1.00 28.82 176 LYS A C 1
ATOM 1411 O O . LYS A 1 175 ? 39.688 13.749 30.703 1.00 30.07 176 LYS A O 1
ATOM 1417 N N . LYS A 1 176 ? 38.672 14.765 28.973 1.00 28.66 177 LYS A N 1
ATOM 1418 C CA . LYS A 1 176 ? 38.110 15.808 29.821 1.00 26.64 177 LYS A CA 1
ATOM 1419 C C . LYS A 1 176 ? 36.944 15.318 30.669 1.00 33.33 177 LYS A C 1
ATOM 1420 O O . LYS A 1 176 ? 36.565 15.993 31.632 1.00 34.58 177 LYS A O 1
ATOM 1426 N N . ASN A 1 177 ? 36.360 14.168 30.333 1.00 23.85 178 ASN A N 1
ATOM 1427 C CA . ASN A 1 177 ? 35.190 13.670 31.036 1.00 21.99 178 ASN A CA 1
ATOM 1428 C C . ASN A 1 177 ? 35.463 12.441 31.889 1.00 19.76 178 ASN A C 1
ATOM 1429 O O . ASN A 1 177 ? 34.681 12.170 32.806 1.00 21.33 178 ASN A O 1
ATOM 1434 N N . LYS A 1 178 ? 36.551 11.708 31.615 1.00 21.87 179 LYS A N 1
ATOM 1435 C CA . LYS A 1 178 ? 36.691 10.339 32.106 1.00 20.87 179 LYS A CA 1
ATOM 1436 C C . LYS A 1 178 ? 36.718 10.246 33.626 1.00 23.34 179 LYS A C 1
ATOM 1437 O O . LYS A 1 178 ? 36.341 9.208 34.182 1.00 25.40 179 LYS A O 1
ATOM 1443 N N . ASP A 1 179 ? 37.161 11.293 34.320 1.00 23.33 180 ASP A N 1
ATOM 1444 C CA . ASP A 1 179 ? 37.239 11.254 35.775 1.00 23.82 180 ASP A CA 1
ATOM 1445 C C . ASP A 1 179 ? 36.087 11.983 36.453 1.00 31.11 180 ASP A C 1
ATOM 1446 O O . ASP A 1 179 ? 36.099 12.134 37.679 1.00 34.66 180 ASP A O 1
ATOM 1451 N N . LYS A 1 180 ? 35.091 12.427 35.691 1.00 23.20 181 LYS A N 1
ATOM 1452 C CA . LYS A 1 180 ? 33.955 13.137 36.251 1.00 22.47 181 LYS A CA 1
ATOM 1453 C C . LYS A 1 180 ? 32.878 12.154 36.690 1.00 25.24 181 LYS A C 1
ATOM 1454 O O . LYS A 1 180 ? 32.842 10.997 36.259 1.00 22.05 181 LYS A O 1
ATOM 1460 N N . GLU A 1 181 ? 31.982 12.646 37.551 1.00 25.00 182 GLU A N 1
ATOM 1461 C CA . GLU A 1 181 ? 30.901 11.818 38.075 1.00 24.75 182 GLU A CA 1
ATOM 1462 C C . GLU A 1 181 ? 30.068 11.207 36.951 1.00 21.62 182 GLU A C 1
ATOM 1463 O O . GLU A 1 181 ? 29.669 10.040 37.030 1.00 22.38 182 GLU A O 1
ATOM 1469 N N . MET A 1 182 ? 29.803 11.974 35.891 1.00 21.52 183 MET A N 1
ATOM 1470 C CA . MET A 1 182 ? 28.956 11.499 34.799 1.00 22.09 183 MET A CA 1
ATOM 1471 C C . MET A 1 182 ? 29.552 10.314 34.055 1.00 21.00 183 MET A C 1
ATOM 1472 O O . MET A 1 182 ? 28.835 9.653 33.295 1.00 19.65 183 MET A O 1
ATOM 1477 N N . CYS A 1 183 ? 30.836 10.027 34.247 1.00 17.27 184 CYS A N 1
ATOM 1478 C CA . CYS A 1 183 ? 31.486 8.887 33.618 1.00 16.20 184 CYS A CA 1
ATOM 1479 C C . CYS A 1 183 ? 31.724 7.722 34.568 1.00 17.20 184 CYS A C 1
ATOM 1480 O O . CYS A 1 183 ? 32.256 6.698 34.140 1.00 19.14 184 CYS A O 1
ATOM 1483 N N . LYS A 1 184 ? 31.344 7.850 35.832 1.00 19.95 185 LYS A N 1
ATOM 1484 C CA . LYS A 1 184 ? 31.476 6.715 36.733 1.00 20.34 185 LYS A CA 1
ATOM 1485 C C . LYS A 1 184 ? 30.559 5.591 36.272 1.00 21.90 185 LYS A C 1
ATOM 1486 O O . LYS A 1 184 ? 29.466 5.829 35.748 1.00 23.19 185 LYS A O 1
ATOM 1492 N N . ALA A 1 185 ? 31.013 4.371 36.433 1.00 22.39 186 ALA A N 1
ATOM 1493 C CA . ALA A 1 185 ? 30.269 3.220 35.972 1.00 26.35 186 ALA A CA 1
ATOM 1494 C C . ALA A 1 185 ? 28.840 3.159 36.418 1.00 25.78 186 ALA A C 1
ATOM 1495 O O . ALA A 1 185 ? 27.994 2.803 35.664 1.00 26.80 186 ALA A O 1
ATOM 1497 N N . ASP A 1 186 ? 28.582 3.567 37.635 1.00 23.72 187 ASP A N 1
ATOM 1498 C CA . ASP A 1 186 ? 27.261 3.542 38.207 1.00 26.00 187 ASP A CA 1
ATOM 1499 C C . ASP A 1 186 ? 26.351 4.693 37.789 1.00 27.10 187 ASP A C 1
ATOM 1500 O O . ASP A 1 186 ? 25.210 4.700 38.091 1.00 28.96 187 ASP A O 1
ATOM 1505 N N . VAL A 1 187 ? 26.887 5.661 37.076 1.00 22.15 188 VAL A N 1
ATOM 1506 C CA . VAL A 1 187 ? 26.137 6.783 36.595 1.00 20.76 188 VAL A CA 1
ATOM 1507 C C . VAL A 1 187 ? 25.987 6.707 35.066 1.00 19.44 188 VAL A C 1
ATOM 1508 O O . VAL A 1 187 ? 24.925 6.921 34.545 1.00 19.21 188 VAL A O 1
ATOM 1512 N N . ALA A 1 188 ? 27.056 6.352 34.400 1.00 17.17 189 ALA A N 1
ATOM 1513 C CA . ALA A 1 188 ? 27.069 6.293 32.953 1.00 15.42 189 ALA A CA 1
ATOM 1514 C C . ALA A 1 188 ? 26.238 5.146 32.381 1.00 19.10 189 ALA A C 1
ATOM 1515 O O . ALA A 1 188 ? 25.861 5.173 31.263 1.00 16.31 189 ALA A O 1
ATOM 1517 N N . TYR A 1 189 ? 25.992 4.152 33.205 1.00 15.35 190 TYR A N 1
ATOM 1518 C CA . TYR A 1 189 ? 25.230 3.002 32.802 1.00 16.46 190 TYR A CA 1
ATOM 1519 C C . TYR A 1 189 ? 24.118 2.635 33.747 1.00 15.72 190 TYR A C 1
ATOM 1520 O O . TYR A 1 189 ? 24.227 2.831 34.906 1.00 18.18 190 TYR A O 1
ATOM 1529 N N . LYS A 1 190 ? 23.035 2.127 33.190 1.00 15.19 191 LYS A N 1
ATOM 1530 C CA . LYS A 1 190 ? 21.961 1.489 33.929 1.00 14.39 191 LYS A CA 1
ATOM 1531 C C . LYS A 1 190 ? 21.910 0.033 33.494 1.00 15.84 191 LYS A C 1
ATOM 1532 O O . LYS A 1 190 ? 21.924 -0.261 32.295 1.00 15.84 191 LYS A O 1
ATOM 1538 N N . LYS A 1 191 ? 21.838 -0.877 34.454 1.00 14.01 192 LYS A N 1
ATOM 1539 C CA . LYS A 1 191 ? 21.891 -2.304 34.188 1.00 14.15 192 LYS A CA 1
ATOM 1540 C C . LYS A 1 191 ? 20.556 -2.918 34.572 1.00 16.10 192 LYS A C 1
ATOM 1541 O O . LYS A 1 191 ? 20.043 -2.662 35.667 1.00 19.35 192 LYS A O 1
ATOM 1547 N N . TYR A 1 192 ? 19.983 -3.709 33.671 1.00 13.38 193 TYR A N 1
ATOM 1548 C CA . TYR A 1 192 ? 18.711 -4.365 33.918 1.00 13.28 193 TYR A CA 1
ATOM 1549 C C . TYR A 1 192 ? 18.924 -5.866 33.887 1.00 13.46 193 TYR A C 1
ATOM 1550 O O . TYR A 1 192 ? 19.558 -6.383 32.967 1.00 13.81 193 TYR A O 1
ATOM 1559 N N . ASP A 1 193 ? 18.378 -6.555 34.880 1.00 13.95 194 ASP A N 1
ATOM 1560 C CA . ASP A 1 193 ? 18.437 -8.005 34.967 1.00 13.47 194 ASP A CA 1
ATOM 1561 C C . ASP A 1 193 ? 17.354 -8.581 34.069 1.00 16.36 194 ASP A C 1
ATOM 1562 O O . ASP A 1 193 ? 16.156 -8.355 34.293 1.00 16.50 194 ASP A O 1
ATOM 1567 N N . LEU A 1 194 ? 17.771 -9.304 33.036 1.00 13.49 195 LEU A N 1
ATOM 1568 C CA . LEU A 1 194 ? 16.823 -9.914 32.119 1.00 14.70 195 LEU A CA 1
ATOM 1569 C C . LEU A 1 194 ? 16.520 -11.362 32.474 1.00 15.71 195 LEU A C 1
ATOM 1570 O O . LEU A 1 194 ? 15.824 -12.042 31.713 1.00 19.00 195 LEU A O 1
ATOM 1575 N N . GLY A 1 195 ? 17.031 -11.842 33.602 1.00 14.86 196 GLY A N 1
ATOM 1576 C CA . GLY A 1 195 ? 16.669 -13.153 34.102 1.00 15.02 196 GLY A CA 1
ATOM 1577 C C . GLY A 1 195 ? 17.792 -14.168 33.939 1.00 15.05 196 GLY A C 1
ATOM 1578 O O . GLY A 1 195 ? 18.701 -14.019 33.119 1.00 16.03 196 GLY A O 1
ATOM 1579 N N . LYS A 1 196 ? 17.698 -15.249 34.697 1.00 17.63 197 LYS A N 1
ATOM 1580 C CA . LYS A 1 196 ? 18.627 -16.334 34.613 1.00 16.87 197 LYS A CA 1
ATOM 1581 C C . LYS A 1 196 ? 18.515 -16.970 33.230 1.00 18.14 197 LYS A C 1
ATOM 1582 O O . LYS A 1 196 ? 17.461 -17.219 32.783 1.00 20.12 197 LYS A O 1
ATOM 1588 N N . ALA A 1 197 ? 19.625 -17.224 32.575 1.00 15.81 198 ALA A N 1
ATOM 1589 C CA . ALA A 1 197 ? 19.580 -17.836 31.266 1.00 17.92 198 ALA A CA 1
ATOM 1590 C C . ALA A 1 197 ? 19.198 -19.297 31.432 1.00 23.41 198 ALA A C 1
ATOM 1591 O O . ALA A 1 197 ? 19.705 -19.954 32.266 1.00 25.37 198 ALA A O 1
ATOM 1593 N N . PRO A 1 198 ? 18.271 -19.788 30.634 1.00 20.55 199 PRO A N 1
ATOM 1594 C CA . PRO A 1 198 ? 17.829 -21.171 30.818 1.00 22.82 199 PRO A CA 1
ATOM 1595 C C . PRO A 1 198 ? 18.723 -22.178 30.203 1.00 25.60 199 PRO A C 1
ATOM 1596 O O . PRO A 1 198 ? 19.549 -21.875 29.416 1.00 31.92 199 PRO A O 1
ATOM 1600 N N . LEU A 1 199 ? 18.527 -23.409 30.639 1.00 41.93 200 LEU A N 1
ATOM 1601 C CA . LEU A 1 199 ? 19.294 -24.516 30.140 1.00 43.50 200 LEU A CA 1
ATOM 1602 C C . LEU A 1 199 ? 18.580 -25.111 28.952 1.00 22.32 200 LEU A C 1
ATOM 1603 O O . LEU A 1 199 ? 17.416 -25.342 29.009 1.00 35.26 200 LEU A O 1
ATOM 1608 N N . ASN A 1 200 ? 19.284 -25.258 27.866 1.00 29.48 201 ASN A N 1
ATOM 1609 C CA . ASN A 1 200 ? 18.775 -25.887 26.663 1.00 28.33 201 ASN A CA 1
ATOM 1610 C C . ASN A 1 200 ? 17.467 -25.368 26.174 1.00 29.99 201 ASN A C 1
ATOM 1611 O O . ASN A 1 200 ? 16.604 -26.120 25.828 1.00 30.27 201 ASN A O 1
ATOM 1616 N N . LYS A 1 201 ? 17.367 -24.054 26.101 1.00 23.25 202 LYS A N 1
ATOM 1617 C CA . LYS A 1 201 ? 16.112 -23.424 25.722 1.00 23.56 202 LYS A CA 1
ATOM 1618 C C . LYS A 1 201 ? 16.425 -22.042 25.170 1.00 20.13 202 LYS A C 1
ATOM 1619 O O . LYS A 1 201 ? 17.316 -21.363 25.684 1.00 22.13 202 LYS A O 1
ATOM 1625 N N . ALA A 1 202 ? 15.708 -21.649 24.118 1.00 19.70 203 ALA A N 1
ATOM 1626 C CA . ALA A 1 202 ? 15.848 -20.316 23.556 1.00 21.15 203 ALA A CA 1
ATOM 1627 C C . ALA A 1 202 ? 15.056 -19.305 24.378 1.00 20.57 203 ALA A C 1
ATOM 1628 O O . ALA A 1 202 ? 14.056 -19.629 25.026 1.00 22.13 203 ALA A O 1
ATOM 1630 N N . THR A 1 203 ? 15.518 -18.060 24.347 1.00 15.76 204 THR A N 1
ATOM 1631 C CA . THR A 1 203 ? 14.840 -16.944 24.986 1.00 15.61 204 THR A CA 1
ATOM 1632 C C . THR A 1 203 ? 14.574 -15.887 23.925 1.00 15.53 204 THR A C 1
ATOM 1633 O O . THR A 1 203 ? 15.460 -15.573 23.122 1.00 15.43 204 THR A O 1
ATOM 1637 N N . ALA A 1 204 ? 13.356 -15.352 23.908 1.00 15.17 205 ALA A N 1
ATOM 1638 C CA . ALA A 1 204 ? 12.983 -14.322 22.948 1.00 15.42 205 ALA A CA 1
ATOM 1639 C C . ALA A 1 204 ? 13.349 -12.942 23.477 1.00 16.32 205 ALA A C 1
ATOM 1640 O O . ALA A 1 204 ? 13.068 -12.612 24.636 1.00 16.50 205 ALA A O 1
ATOM 1642 N N . PHE A 1 205 ? 13.962 -12.134 22.618 1.00 15.06 206 PHE A N 1
ATOM 1643 C CA . PHE A 1 205 ? 14.282 -10.746 22.909 1.00 13.99 206 PHE A CA 1
ATOM 1644 C C . PHE A 1 205 ? 13.705 -9.889 21.798 1.00 14.10 206 PHE A C 1
ATOM 1645 O O . PHE A 1 205 ? 13.967 -10.142 20.616 1.00 16.40 206 PHE A O 1
ATOM 1653 N N . ASP A 1 206 ? 12.927 -8.879 22.161 1.00 15.27 207 ASP A N 1
ATOM 1654 C CA . ASP A 1 206 ? 12.422 -7.917 21.192 1.00 14.81 207 ASP A CA 1
ATOM 1655 C C . ASP A 1 206 ? 12.860 -6.534 21.637 1.00 14.94 207 ASP A C 1
ATOM 1656 O O . ASP A 1 206 ? 12.471 -6.081 22.720 1.00 16.92 207 ASP A O 1
ATOM 1661 N N . ILE A 1 207 ? 13.669 -5.869 20.816 1.00 13.80 208 ILE A N 1
ATOM 1662 C CA . ILE A 1 207 ? 14.205 -4.555 21.141 1.00 14.61 208 ILE A CA 1
ATOM 1663 C C . ILE A 1 207 ? 13.559 -3.560 20.191 1.00 15.47 208 ILE A C 1
ATOM 1664 O O . ILE A 1 207 ? 13.663 -3.714 18.967 1.00 16.45 208 ILE A O 1
ATOM 1669 N N . THR A 1 208 ? 12.903 -2.537 20.738 1.00 14.42 209 THR A N 1
ATOM 1670 C CA . THR A 1 208 ? 12.270 -1.494 19.939 1.00 13.28 209 THR A CA 1
ATOM 1671 C C . THR A 1 208 ? 12.893 -0.158 20.302 1.00 12.76 209 THR A C 1
ATOM 1672 O O . THR A 1 208 ? 12.876 0.238 21.473 1.00 14.52 209 THR A O 1
ATOM 1676 N N . VAL A 1 209 ? 13.418 0.543 19.302 1.00 13.70 210 VAL A N 1
ATOM 1677 C CA . VAL A 1 209 ? 14.069 1.831 19.505 1.00 13.45 210 VAL A CA 1
ATOM 1678 C C . VAL A 1 209 ? 13.320 2.865 18.684 1.00 13.02 210 VAL A C 1
ATOM 1679 O O . VAL A 1 209 ? 13.031 2.636 17.504 1.00 15.08 210 VAL A O 1
ATOM 1683 N N . GLY A 1 210 ? 13.008 3.988 19.298 1.00 12.95 211 GLY A N 1
ATOM 1684 C CA . GLY A 1 210 ? 12.281 5.050 18.623 1.00 14.94 211 GLY A CA 1
ATOM 1685 C C . GLY A 1 210 ? 11.388 5.768 19.609 1.00 13.96 211 GLY A C 1
ATOM 1686 O O . GLY A 1 210 ? 11.186 5.324 20.735 1.00 13.40 211 GLY A O 1
ATOM 1687 N N . ASN A 1 211 ? 10.866 6.920 19.181 1.00 14.11 212 ASN A N 1
ATOM 1688 C CA . ASN A 1 211 ? 10.005 7.723 20.062 1.00 14.79 212 ASN A CA 1
ATOM 1689 C C . ASN A 1 211 ? 10.660 7.990 21.420 1.00 13.47 212 ASN A C 1
ATOM 1690 O O . ASN A 1 211 ? 9.999 8.020 22.460 1.00 16.45 212 ASN A O 1
ATOM 1695 N N . LYS A 1 212 ? 11.977 8.205 21.406 1.00 12.83 213 LYS A N 1
ATOM 1696 C CA . LYS A 1 212 ? 12.747 8.541 22.611 1.00 12.76 213 LYS A CA 1
ATOM 1697 C C . LYS A 1 212 ? 12.684 7.441 23.667 1.00 13.93 213 LYS A C 1
ATOM 1698 O O . LYS A 1 212 ? 12.864 7.714 24.861 1.00 13.92 213 LYS A O 1
ATOM 1704 N N . GLN A 1 213 ? 12.468 6.189 23.234 1.00 13.19 214 GLN A N 1
ATOM 1705 C CA . GLN A 1 213 ? 12.413 5.055 24.143 1.00 12.78 214 GLN A CA 1
ATOM 1706 C C . GLN A 1 213 ? 13.256 3.910 23.616 1.00 13.18 214 GLN A C 1
ATOM 1707 O O . GLN A 1 213 ? 13.353 3.685 22.400 1.00 13.00 214 GLN A O 1
ATOM 1713 N N . LEU A 1 214 ? 13.867 3.194 24.562 1.00 13.11 215 LEU A N 1
ATOM 1714 C CA . LEU A 1 214 ? 14.484 1.897 24.344 1.00 11.68 215 LEU A CA 1
ATOM 1715 C C . LEU A 1 214 ? 13.634 0.893 25.114 1.00 12.80 215 LEU A C 1
ATOM 1716 O O . LEU A 1 214 ? 13.541 0.957 26.349 1.00 13.67 215 LEU A O 1
ATOM 1721 N N . ILE A 1 215 ? 12.989 -0.012 24.388 1.00 12.82 216 ILE A N 1
ATOM 1722 C CA . ILE A 1 215 ? 12.105 -1.012 24.973 1.00 13.88 216 ILE A CA 1
ATOM 1723 C C . ILE A 1 215 ? 12.714 -2.384 24.734 1.00 14.34 216 ILE A C 1
ATOM 1724 O O . ILE A 1 215 ? 13.146 -2.691 23.618 1.00 13.87 216 ILE A O 1
ATOM 1729 N N . ILE A 1 216 ? 12.739 -3.216 25.771 1.00 13.46 217 ILE A N 1
ATOM 1730 C CA . ILE A 1 216 ? 13.164 -4.605 25.636 1.00 12.49 217 ILE A CA 1
ATOM 1731 C C . ILE A 1 216 ? 12.102 -5.493 26.258 1.00 12.76 217 ILE A C 1
ATOM 1732 O O . ILE A 1 216 ? 11.782 -5.346 27.445 1.00 13.96 217 ILE A O 1
ATOM 1737 N N . ASP A 1 217 ? 11.543 -6.384 25.450 1.00 14.27 218 ASP A N 1
ATOM 1738 C CA . ASP A 1 217 ? 10.680 -7.456 25.919 1.00 14.10 218 ASP A CA 1
ATOM 1739 C C . ASP A 1 217 ? 11.458 -8.766 25.918 1.00 15.96 218 ASP A C 1
ATOM 1740 O O . ASP A 1 217 ? 12.175 -9.078 24.961 1.00 16.22 218 ASP A O 1
ATOM 1745 N N . VAL A 1 218 ? 11.307 -9.535 26.990 1.00 14.32 219 VAL A N 1
ATOM 1746 C CA . VAL A 1 218 ? 11.981 -10.818 27.136 1.00 14.73 219 VAL A CA 1
ATOM 1747 C C . VAL A 1 218 ? 10.906 -11.881 27.286 1.00 16.02 219 VAL A C 1
ATOM 1748 O O . VAL A 1 218 ? 10.098 -11.822 28.223 1.00 18.06 219 VAL A O 1
ATOM 1752 N N . ASP A 1 219 ? 10.875 -12.827 26.347 1.00 17.23 220 ASP A N 1
ATOM 1753 C CA . ASP A 1 219 ? 9.782 -13.796 26.256 1.00 17.28 220 ASP A CA 1
ATOM 1754 C C . ASP A 1 219 ? 8.424 -13.095 26.273 1.00 20.06 220 ASP A C 1
ATOM 1755 O O . ASP A 1 219 ? 7.458 -13.581 26.867 1.00 21.28 220 ASP A O 1
ATOM 1760 N N . GLY A 1 220 ? 8.358 -11.931 25.617 1.00 17.87 221 GLY A N 1
ATOM 1761 C CA . GLY A 1 220 ? 7.150 -11.137 25.508 1.00 17.53 221 GLY A CA 1
ATOM 1762 C C . GLY A 1 220 ? 6.956 -10.113 26.613 1.00 17.84 221 GLY A C 1
ATOM 1763 O O . GLY A 1 220 ? 6.249 -9.112 26.398 1.00 21.49 221 GLY A O 1
ATOM 1764 N N . LYS A 1 221 ? 7.583 -10.314 27.771 1.00 17.02 222 LYS A N 1
ATOM 1765 C CA . LYS A 1 221 ? 7.348 -9.465 28.935 1.00 16.81 222 LYS A CA 1
ATOM 1766 C C . LYS A 1 221 ? 8.205 -8.202 28.869 1.00 16.85 222 LYS A C 1
ATOM 1767 O O . LYS A 1 221 ? 9.417 -8.271 28.649 1.00 15.93 222 LYS A O 1
ATOM 1773 N N A ARG A 1 222 ? 7.576 -7.054 29.101 0.35 16.07 223 ARG A N 1
ATOM 1774 N N B ARG A 1 222 ? 7.585 -7.046 29.085 0.65 17.51 223 ARG A N 1
ATOM 1775 C CA A ARG A 1 222 ? 8.274 -5.772 29.060 0.35 15.51 223 ARG A CA 1
ATOM 1776 C CA B ARG A 1 222 ? 8.320 -5.785 28.996 0.65 19.31 223 ARG A CA 1
ATOM 1777 C C A ARG A 1 222 ? 9.151 -5.638 30.301 0.35 23.34 223 ARG A C 1
ATOM 1778 C C B ARG A 1 222 ? 9.154 -5.607 30.260 0.65 18.65 223 ARG A C 1
ATOM 1779 O O A ARG A 1 222 ? 8.642 -5.457 31.411 0.35 24.65 223 ARG A O 1
ATOM 1780 O O B ARG A 1 222 ? 8.612 -5.387 31.347 0.65 30.70 223 ARG A O 1
ATOM 1795 N N . LEU A 1 223 ? 10.470 -5.749 30.127 1.00 15.17 224 LEU A N 1
ATOM 1796 C CA . LEU A 1 223 ? 11.397 -5.599 31.239 1.00 15.61 224 LEU A CA 1
ATOM 1797 C C . LEU A 1 223 ? 12.147 -4.279 31.222 1.00 16.61 224 LEU A C 1
ATOM 1798 O O . LEU A 1 223 ? 12.631 -3.851 32.271 1.00 18.48 224 LEU A O 1
ATOM 1803 N N . VAL A 1 224 ? 12.251 -3.619 30.074 1.00 14.15 225 VAL A N 1
ATOM 1804 C CA . VAL A 1 224 ? 12.953 -2.344 29.961 1.00 14.56 225 VAL A CA 1
ATOM 1805 C C . VAL A 1 224 ? 12.075 -1.388 29.166 1.00 14.74 225 VAL A C 1
ATOM 1806 O O . VAL A 1 224 ? 11.630 -1.718 28.059 1.00 14.45 225 VAL A O 1
ATOM 1810 N N . GLU A 1 225 ? 11.818 -0.218 29.730 1.00 15.05 226 GLU A N 1
ATOM 1811 C CA . GLU A 1 225 ? 11.158 0.882 29.022 1.00 14.19 226 GLU A CA 1
ATOM 1812 C C . GLU A 1 225 ? 11.902 2.138 29.463 1.00 16.18 226 GLU A C 1
ATOM 1813 O O . GLU A 1 225 ? 11.538 2.762 30.464 1.00 18.63 226 GLU A O 1
ATOM 1819 N N . HIS A 1 226 ? 12.984 2.424 28.775 1.00 15.41 227 HIS A N 1
ATOM 1820 C CA . HIS A 1 226 ? 13.936 3.441 29.148 1.00 15.50 227 HIS A CA 1
ATOM 1821 C C . HIS A 1 226 ? 13.905 4.679 28.264 1.00 13.84 227 HIS A C 1
ATOM 1822 O O . HIS A 1 226 ? 13.980 4.576 27.100 1.00 14.49 227 HIS A O 1
ATOM 1829 N N . ASP A 1 227 ? 13.798 5.833 28.904 1.00 15.52 228 ASP A N 1
ATOM 1830 C CA . ASP A 1 227 ? 13.784 7.125 28.230 1.00 15.37 228 ASP A CA 1
ATOM 1831 C C . ASP A 1 227 ? 15.178 7.401 27.692 1.00 17.99 228 ASP A C 1
ATOM 1832 O O . ASP A 1 227 ? 16.113 7.411 28.427 1.00 16.34 228 ASP A O 1
ATOM 1837 N N . ILE A 1 228 ? 15.265 7.600 26.389 1.00 13.03 229 ILE A N 1
ATOM 1838 C CA . ILE A 1 228 ? 16.532 7.879 25.739 1.00 12.91 229 ILE A CA 1
ATOM 1839 C C . ILE A 1 228 ? 16.567 9.225 25.031 1.00 12.56 229 ILE A C 1
ATOM 1840 O O . ILE A 1 228 ? 17.291 9.424 24.133 1.00 13.17 229 ILE A O 1
ATOM 1845 N N . ASP A 1 229 ? 15.893 10.203 25.605 1.00 13.51 230 ASP A N 1
ATOM 1846 C CA . ASP A 1 229 ? 15.902 11.591 25.105 1.00 12.55 230 ASP A CA 1
ATOM 1847 C C . ASP A 1 229 ? 17.355 12.116 24.970 1.00 11.60 230 ASP A C 1
ATOM 1848 O O . ASP A 1 229 ? 17.673 12.779 24.063 1.00 12.96 230 ASP A O 1
ATOM 1853 N N . TYR A 1 230 ? 18.205 11.777 25.915 1.00 12.08 231 TYR A N 1
ATOM 1854 C CA . TYR A 1 230 ? 19.610 12.141 25.885 1.00 12.08 231 TYR A CA 1
ATOM 1855 C C . TYR A 1 230 ? 20.411 11.678 24.661 1.00 12.25 231 TYR A C 1
ATOM 1856 O O . TYR A 1 230 ? 21.388 12.241 24.406 1.00 13.24 231 TYR A O 1
ATOM 1865 N N . TRP A 1 231 ? 19.948 10.646 23.969 1.00 11.75 232 TRP A N 1
ATOM 1866 C CA . TRP A 1 231 ? 20.575 10.065 22.811 1.00 11.38 232 TRP A CA 1
ATOM 1867 C C . TRP A 1 231 ? 20.006 10.561 21.480 1.00 12.51 232 TRP A C 1
ATOM 1868 O O . TRP A 1 231 ? 20.425 10.139 20.481 1.00 12.17 232 TRP A O 1
ATOM 1879 N N . ARG A 1 232 ? 19.130 11.540 21.550 1.00 12.18 233 ARG A N 1
ATOM 1880 C CA . ARG A 1 232 ? 18.372 11.941 20.392 1.00 13.53 233 ARG A CA 1
ATOM 1881 C C . ARG A 1 232 ? 19.109 12.333 19.149 1.00 12.76 233 ARG A C 1
ATOM 1882 O O . ARG A 1 232 ? 18.628 12.106 18.088 1.00 12.57 233 ARG A O 1
ATOM 1890 N N . HIS A 1 233 ? 20.292 12.888 19.324 1.00 11.85 234 HIS A N 1
ATOM 1891 C CA . HIS A 1 233 ? 21.093 13.354 18.194 1.00 12.59 234 HIS A CA 1
ATOM 1892 C C . HIS A 1 233 ? 21.872 12.242 17.515 1.00 13.97 234 HIS A C 1
ATOM 1893 O O . HIS A 1 233 ? 22.448 12.473 16.446 1.00 13.80 234 HIS A O 1
ATOM 1900 N N . LEU A 1 234 ? 21.920 11.049 18.097 1.00 11.81 235 LEU A N 1
ATOM 1901 C CA . LEU A 1 234 ? 22.800 9.989 17.617 1.00 13.23 235 LEU A CA 1
ATOM 1902 C C . LEU A 1 234 ? 22.036 8.988 16.760 1.00 14.05 235 LEU A C 1
ATOM 1903 O O . LEU A 1 234 ? 21.138 8.294 17.249 1.00 13.36 235 LEU A O 1
ATOM 1908 N N . LEU A 1 235 ? 22.409 8.910 15.487 1.00 13.47 236 LEU A N 1
ATOM 1909 C CA . LEU A 1 235 ? 21.889 7.861 14.623 1.00 11.40 236 LEU A CA 1
ATOM 1910 C C . LEU A 1 235 ? 22.445 6.520 15.086 1.00 12.87 236 LEU A C 1
ATOM 1911 O O . LEU A 1 235 ? 23.636 6.400 15.401 1.00 14.03 236 LEU A O 1
ATOM 1916 N N . SER A 1 236 ? 21.578 5.519 15.153 1.00 12.59 237 SER A N 1
ATOM 1917 C CA . SER A 1 236 ? 21.881 4.285 15.863 1.00 12.34 237 SER A CA 1
ATOM 1918 C C . SER A 1 236 ? 21.587 3.087 14.970 1.00 11.94 237 SER A C 1
ATOM 1919 O O . SER A 1 236 ? 20.939 3.212 13.925 1.00 12.93 237 SER A O 1
ATOM 1922 N N . TYR A 1 237 ? 22.092 1.917 15.357 1.00 11.33 238 TYR A N 1
ATOM 1923 C CA . TYR A 1 237 ? 21.949 0.746 14.502 1.00 11.01 238 TYR A CA 1
ATOM 1924 C C . TYR A 1 237 ? 22.030 -0.525 15.326 1.00 12.34 238 TYR A C 1
ATOM 1925 O O . TYR A 1 237 ? 22.592 -0.543 16.429 1.00 12.52 238 TYR A O 1
ATOM 1934 N N . PHE A 1 238 ? 21.474 -1.598 14.769 1.00 11.36 239 PHE A N 1
ATOM 1935 C CA . PHE A 1 238 ? 21.439 -2.905 15.408 1.00 10.50 239 PHE A CA 1
ATOM 1936 C C . PHE A 1 238 ? 22.595 -3.796 14.963 1.00 11.86 239 PHE A C 1
ATOM 1937 O O . PHE A 1 238 ? 23.008 -3.776 13.793 1.00 11.76 239 PHE A O 1
ATOM 1945 N N . LYS A 1 239 ? 23.079 -4.616 15.900 1.00 12.42 240 LYS A N 1
ATOM 1946 C CA . LYS A 1 239 ? 23.950 -5.748 15.614 1.00 12.29 240 LYS A CA 1
ATOM 1947 C C . LYS A 1 239 ? 23.454 -6.960 16.382 1.00 11.88 240 LYS A C 1
ATOM 1948 O O . LYS A 1 239 ? 22.899 -6.832 17.479 1.00 12.58 240 LYS A O 1
ATOM 1954 N N . ALA A 1 240 ? 23.681 -8.143 15.812 1.00 11.96 241 ALA A N 1
ATOM 1955 C CA . ALA A 1 240 ? 23.361 -9.408 16.456 1.00 12.23 241 ALA A CA 1
ATOM 1956 C C . ALA A 1 240 ? 24.414 -10.441 16.095 1.00 12.99 241 ALA A C 1
ATOM 1957 O O . ALA A 1 240 ? 24.860 -10.503 14.946 1.00 13.24 241 ALA A O 1
ATOM 1959 N N . GLY A 1 241 ? 24.781 -11.267 17.064 1.00 12.51 242 GLY A N 1
ATOM 1960 C CA . GLY A 1 241 ? 25.730 -12.339 16.831 1.00 13.00 242 GLY A CA 1
ATOM 1961 C C . GLY A 1 241 ? 26.439 -12.681 18.124 1.00 13.53 242 GLY A C 1
ATOM 1962 O O . GLY A 1 241 ? 25.777 -12.879 19.151 1.00 14.48 242 GLY A O 1
ATOM 1963 N N . VAL A 1 242 ? 27.773 -12.724 18.098 1.00 14.52 243 VAL A N 1
ATOM 1964 C CA . VAL A 1 242 ? 28.560 -12.857 19.325 1.00 14.10 243 VAL A CA 1
ATOM 1965 C C . VAL A 1 242 ? 29.709 -11.865 19.307 1.00 13.95 243 VAL A C 1
ATOM 1966 O O . VAL A 1 242 ? 30.328 -11.625 18.266 1.00 15.70 243 VAL A O 1
ATOM 1970 N N . ALA A 1 243 ? 30.004 -11.297 20.473 1.00 14.31 244 ALA A N 1
ATOM 1971 C CA . ALA A 1 243 ? 31.202 -10.498 20.673 1.00 13.55 244 ALA A CA 1
ATOM 1972 C C . ALA A 1 243 ? 31.761 -10.898 22.023 1.00 16.32 244 ALA A C 1
ATOM 1973 O O . ALA A 1 243 ? 31.033 -10.910 23.021 1.00 16.33 244 ALA A O 1
ATOM 1975 N N . ASN A 1 244 ? 33.047 -11.218 22.062 1.00 15.18 245 ASN A N 1
ATOM 1976 C CA . ASN A 1 244 ? 33.640 -11.880 23.220 1.00 15.36 245 ASN A CA 1
ATOM 1977 C C . ASN A 1 244 ? 34.278 -10.867 24.156 1.00 16.01 245 ASN A C 1
ATOM 1978 O O . ASN A 1 244 ? 35.184 -10.129 23.758 1.00 17.07 245 ASN A O 1
ATOM 1983 N N . GLN A 1 245 ? 33.819 -10.850 25.405 1.00 15.37 246 GLN A N 1
ATOM 1984 C CA . GLN A 1 245 ? 34.518 -10.152 26.477 1.00 16.59 246 GLN A CA 1
ATOM 1985 C C . GLN A 1 245 ? 34.981 -11.179 27.514 1.00 19.07 246 GLN A C 1
ATOM 1986 O O . GLN A 1 245 ? 34.556 -11.158 28.676 1.00 17.16 246 GLN A O 1
ATOM 1992 N N . PHE A 1 246 ? 35.827 -12.109 27.072 1.00 17.51 247 PHE A N 1
ATOM 1993 C CA . PHE A 1 246 ? 36.403 -13.179 27.884 1.00 17.53 247 PHE A CA 1
ATOM 1994 C C . PHE A 1 246 ? 37.539 -13.779 27.067 1.00 20.89 247 PHE A C 1
ATOM 1995 O O . PHE A 1 246 ? 37.574 -13.628 25.841 1.00 19.56 247 PHE A O 1
ATOM 2003 N N . THR A 1 247 ? 38.471 -14.456 27.737 1.00 20.16 248 THR A N 1
ATOM 2004 C CA . THR A 1 247 ? 39.671 -14.922 27.046 1.00 20.04 248 THR A CA 1
ATOM 2005 C C . THR A 1 247 ? 39.702 -16.434 26.858 1.00 20.99 248 THR A C 1
ATOM 2006 O O . THR A 1 247 ? 39.093 -17.195 27.614 1.00 19.70 248 THR A O 1
ATOM 2010 N N . ASN A 1 248 ? 40.407 -16.852 25.801 1.00 21.23 249 ASN A N 1
ATOM 2011 C CA . ASN A 1 248 ? 40.875 -18.220 25.609 1.00 23.18 249 ASN A CA 1
ATOM 2012 C C . ASN A 1 248 ? 39.766 -19.228 25.346 1.00 26.12 249 ASN A C 1
ATOM 2013 O O . ASN A 1 248 ? 39.944 -20.426 25.606 1.00 27.68 249 ASN A O 1
ATOM 2018 N N . GLY A 1 249 ? 38.621 -18.795 24.822 1.00 19.69 250 GLY A N 1
ATOM 2019 C CA . GLY A 1 249 ? 37.543 -19.727 24.574 1.00 21.75 250 GLY A CA 1
ATOM 2020 C C . GLY A 1 249 ? 36.659 -19.309 23.416 1.00 17.95 250 GLY A C 1
ATOM 2021 O O . GLY A 1 249 ? 36.828 -18.241 22.826 1.00 19.97 250 GLY A O 1
ATOM 2022 N N . MET A 1 250 ? 35.673 -20.155 23.140 1.00 18.91 251 MET A N 1
ATOM 2023 C CA . MET A 1 250 ? 34.798 -20.024 21.979 1.00 19.01 251 MET A CA 1
ATOM 2024 C C . MET A 1 250 ? 33.381 -19.770 22.467 1.00 21.11 251 MET A C 1
ATOM 2025 O O . MET A 1 250 ? 32.840 -20.559 23.246 1.00 21.58 251 MET A O 1
ATOM 2030 N N . SER A 1 251 ? 32.779 -18.673 22.005 1.00 17.88 252 SER A N 1
ATOM 2031 C CA . SER A 1 251 ? 31.365 -18.437 22.254 1.00 18.88 252 SER A CA 1
ATOM 2032 C C . SER A 1 251 ? 30.542 -19.066 21.134 1.00 16.51 252 SER A C 1
ATOM 2033 O O . SER A 1 251 ? 31.027 -19.267 20.016 1.00 17.53 252 SER A O 1
ATOM 2036 N N . GLU A 1 252 ? 29.278 -19.358 21.439 1.00 17.34 253 GLU A N 1
ATOM 2037 C CA . GLU A 1 252 ? 28.385 -19.969 20.464 1.00 17.76 253 GLU A CA 1
ATOM 2038 C C . GLU A 1 252 ? 26.957 -19.576 20.799 1.00 19.50 253 GLU A C 1
ATOM 2039 O O . GLU A 1 252 ? 26.468 -19.870 21.895 1.00 17.28 253 GLU A O 1
ATOM 2045 N N . ALA A 1 253 ? 26.299 -18.901 19.861 1.00 16.56 254 ALA A N 1
ATOM 2046 C CA . ALA A 1 253 ? 24.914 -18.499 20.008 1.00 16.22 254 ALA A CA 1
ATOM 2047 C C . ALA A 1 253 ? 24.107 -19.092 18.870 1.00 16.51 254 ALA A C 1
ATOM 2048 O O . ALA A 1 253 ? 24.519 -19.028 17.703 1.00 18.67 254 ALA A O 1
ATOM 2050 N N . HIS A 1 254 ? 22.946 -19.634 19.204 1.00 16.47 255 HIS A N 1
ATOM 2051 C CA . HIS A 1 254 ? 22.030 -20.212 18.234 1.00 15.31 255 HIS A CA 1
ATOM 2052 C C . HIS A 1 254 ? 20.780 -19.351 18.195 1.00 15.90 255 HIS A C 1
ATOM 2053 O O . HIS A 1 254 ? 20.081 -19.221 19.208 1.00 19.02 255 HIS A O 1
ATOM 2060 N N . PHE A 1 255 ? 20.519 -18.742 17.038 1.00 14.53 256 PHE A N 1
ATOM 2061 C CA . PHE A 1 255 ? 19.347 -17.900 16.835 1.00 15.76 256 PHE A CA 1
ATOM 2062 C C . PHE A 1 255 ? 18.282 -18.703 16.084 1.00 15.16 256 PHE A C 1
ATOM 2063 O O . PHE A 1 255 ? 18.400 -18.916 14.872 1.00 17.21 256 PHE A O 1
ATOM 2071 N N . ASN A 1 256 ? 17.221 -19.099 16.783 1.00 16.70 257 ASN A N 1
ATOM 2072 C CA . ASN A 1 256 ? 16.072 -19.703 16.108 1.00 17.12 257 ASN A CA 1
ATOM 2073 C C . ASN A 1 256 ? 15.304 -18.677 15.284 1.00 18.88 257 ASN A C 1
ATOM 2074 O O . ASN A 1 256 ? 14.617 -19.040 14.320 1.00 19.33 257 ASN A O 1
ATOM 2079 N N . LYS A 1 257 ? 15.414 -17.400 15.642 1.00 15.56 258 LYS A N 1
ATOM 2080 C CA . LYS A 1 257 ? 14.735 -16.320 14.949 1.00 16.51 258 LYS A CA 1
ATOM 2081 C C . LYS A 1 257 ? 15.655 -15.110 14.963 1.00 16.88 258 LYS A C 1
ATOM 2082 O O . LYS A 1 257 ? 16.328 -14.850 15.970 1.00 15.32 258 LYS A O 1
ATOM 2088 N N . LEU A 1 258 ? 15.696 -14.383 13.843 1.00 14.39 259 LEU A N 1
ATOM 2089 C CA . LEU A 1 258 ? 16.388 -13.098 13.793 1.00 15.24 259 LEU A CA 1
ATOM 2090 C C . LEU A 1 258 ? 15.680 -12.265 12.742 1.00 14.42 259 LEU A C 1
ATOM 2091 O O . LEU A 1 258 ? 15.697 -12.615 11.556 1.00 15.17 259 LEU A O 1
ATOM 2096 N N . GLU A 1 259 ? 15.029 -11.196 13.176 1.00 15.91 260 GLU A N 1
ATOM 2097 C CA . GLU A 1 259 ? 14.231 -10.362 12.295 1.00 14.96 260 GLU A CA 1
ATOM 2098 C C . GLU A 1 259 ? 14.513 -8.899 12.586 1.00 15.54 260 GLU A C 1
ATOM 2099 O O . GLU A 1 259 ? 14.795 -8.514 13.730 1.00 16.05 260 GLU A O 1
ATOM 2105 N N . TYR A 1 260 ? 14.422 -8.086 11.542 1.00 14.22 261 TYR A N 1
ATOM 2106 C CA . TYR A 1 260 ? 14.506 -6.640 11.637 1.00 13.80 261 TYR A CA 1
ATOM 2107 C C . TYR A 1 260 ? 13.317 -6.027 10.913 1.00 15.84 261 TYR A C 1
ATOM 2108 O O . TYR A 1 260 ? 12.973 -6.450 9.803 1.00 17.15 261 TYR A O 1
ATOM 2117 N N . LYS A 1 261 ? 12.684 -5.060 11.537 1.00 15.25 262 LYS A N 1
ATOM 2118 C CA . LYS A 1 261 ? 11.575 -4.366 10.947 1.00 17.20 262 LYS A CA 1
ATOM 2119 C C . LYS A 1 261 ? 11.543 -2.886 11.282 1.00 18.32 262 LYS A C 1
ATOM 2120 O O . LYS A 1 261 ? 11.659 -2.522 12.398 1.00 19.89 262 LYS A O 1
ATOM 2126 N N . ALA A 1 262 ? 11.407 -2.054 10.271 1.00 16.58 263 ALA A N 1
ATOM 2127 C CA . ALA A 1 262 ? 11.242 -0.641 10.466 1.00 17.56 263 ALA A CA 1
ATOM 2128 C C . ALA A 1 262 ? 9.757 -0.340 10.359 1.00 21.28 263 ALA A C 1
ATOM 2129 O O . ALA A 1 262 ? 9.116 -0.776 9.463 1.00 23.13 263 ALA A O 1
ATOM 2131 N N . LEU A 1 263 ? 9.226 0.368 11.316 1.00 20.77 264 LEU A N 1
ATOM 2132 C CA . LEU A 1 263 ? 7.826 0.753 11.315 1.00 24.70 264 LEU A CA 1
ATOM 2133 C C . LEU A 1 263 ? 7.793 2.248 11.205 1.00 27.17 264 LEU A C 1
ATOM 2134 O O . LEU A 1 263 ? 7.861 2.922 12.186 1.00 24.07 264 LEU A O 1
ATOM 2139 N N . GLU A 1 264 ? 7.745 2.727 9.974 1.00 25.59 265 GLU A N 1
ATOM 2140 C CA . GLU A 1 264 ? 7.737 4.130 9.644 1.00 25.38 265 GLU A CA 1
ATOM 2141 C C . GLU A 1 264 ? 6.402 4.541 9.057 1.00 39.73 265 GLU A C 1
ATOM 2142 O O . GLU A 1 264 ? 5.976 4.041 8.053 1.00 32.62 265 GLU A O 1
ATOM 2148 N N . THR A 1 265 ? 5.766 5.459 9.747 1.00 38.24 266 THR A N 1
ATOM 2149 C CA . THR A 1 265 ? 4.469 5.941 9.352 1.00 60.46 266 THR A CA 1
ATOM 2150 C C . THR A 1 265 ? 4.378 7.458 9.311 1.00 48.23 266 THR A C 1
ATOM 2151 O O . THR A 1 265 ? 5.300 8.148 9.620 1.00 35.35 266 THR A O 1
ATOM 2155 N N . LYS A 1 266 ? 3.244 7.920 8.798 1.00 66.86 267 LYS A N 1
ATOM 2156 C CA . LYS A 1 266 ? 2.758 9.329 8.777 1.00 53.02 267 LYS A CA 1
ATOM 2157 C C . LYS A 1 266 ? 1.436 9.291 8.083 1.00 54.69 267 LYS A C 1
ATOM 2158 O O . LYS A 1 266 ? 1.395 9.028 6.905 1.00 79.19 267 LYS A O 1
ATOM 2164 N N . ASN B 1 1 ? 1.035 -8.597 36.256 1.00 80.50 2 ASN B N 1
ATOM 2165 C CA . ASN B 1 1 ? -0.233 -8.618 36.958 1.00 59.71 2 ASN B CA 1
ATOM 2166 C C . ASN B 1 1 ? -1.203 -7.642 36.356 1.00 54.63 2 ASN B C 1
ATOM 2167 O O . ASN B 1 1 ? -0.895 -6.490 36.214 1.00 79.46 2 ASN B O 1
ATOM 2172 N N . VAL B 1 2 ? -2.391 -8.107 36.002 1.00 72.41 3 VAL B N 1
ATOM 2173 C CA . VAL B 1 2 ? -3.393 -7.224 35.428 1.00 65.93 3 VAL B CA 1
ATOM 2174 C C . VAL B 1 2 ? -3.977 -6.414 36.580 1.00 66.07 3 VAL B C 1
ATOM 2175 O O . VAL B 1 2 ? -4.217 -6.939 37.647 1.00 46.39 3 VAL B O 1
ATOM 2179 N N . GLN B 1 3 ? -4.189 -5.128 36.341 1.00 73.86 4 GLN B N 1
ATOM 2180 C CA . GLN B 1 3 ? -4.700 -4.195 37.343 1.00 66.48 4 GLN B CA 1
ATOM 2181 C C . GLN B 1 3 ? -6.100 -3.667 37.099 1.00 73.46 4 GLN B C 1
ATOM 2182 O O . GLN B 1 3 ? -6.579 -3.716 36.008 1.00 47.21 4 GLN B O 1
ATOM 2188 N N . PHE B 1 4 ? -6.733 -3.157 38.146 1.00 42.29 5 PHE B N 1
ATOM 2189 C CA . PHE B 1 4 ? -8.059 -2.605 38.063 1.00 59.20 5 PHE B CA 1
ATOM 2190 C C . PHE B 1 4 ? -8.036 -1.191 38.610 1.00 68.57 5 PHE B C 1
ATOM 2191 O O . PHE B 1 4 ? -7.348 -0.924 39.566 1.00 62.45 5 PHE B O 1
ATOM 2199 N N . SER B 1 5 ? -8.726 -0.281 37.940 1.00 51.00 6 SER B N 1
ATOM 2200 C CA . SER B 1 5 ? -8.824 1.123 38.323 1.00 61.77 6 SER B CA 1
ATOM 2201 C C . SER B 1 5 ? -9.852 1.772 37.436 1.00 62.34 6 SER B C 1
ATOM 2202 O O . SER B 1 5 ? -9.786 1.583 36.247 1.00 51.83 6 SER B O 1
ATOM 2205 N N . ASN B 1 6 ? -10.774 2.552 37.991 1.00 39.09 7 ASN B N 1
ATOM 2206 C CA . ASN B 1 6 ? -11.738 3.276 37.173 1.00 40.94 7 ASN B CA 1
ATOM 2207 C C . ASN B 1 6 ? -11.283 4.676 36.777 1.00 35.09 7 ASN B C 1
ATOM 2208 O O . ASN B 1 6 ? -12.086 5.439 36.358 1.00 33.92 7 ASN B O 1
ATOM 2213 N N . GLN B 1 7 ? -9.983 4.909 36.882 1.00 44.59 8 GLN B N 1
ATOM 2214 C CA . GLN B 1 7 ? -9.345 6.173 36.541 1.00 56.45 8 GLN B CA 1
ATOM 2215 C C . GLN B 1 7 ? -10.085 7.347 37.115 1.00 84.43 8 GLN B C 1
ATOM 2216 O O . GLN B 1 7 ? -10.532 8.249 36.433 1.00 49.29 8 GLN B O 1
ATOM 2222 N N . ASP B 1 8 ? -10.224 7.245 38.419 1.00 84.76 9 ASP B N 1
ATOM 2223 C CA . ASP B 1 8 ? -10.892 8.213 39.234 1.00 77.38 9 ASP B CA 1
ATOM 2224 C C . ASP B 1 8 ? -12.283 8.548 38.759 1.00 71.30 9 ASP B C 1
ATOM 2225 O O . ASP B 1 8 ? -12.673 9.701 38.740 1.00 52.53 9 ASP B O 1
ATOM 2230 N N . GLY B 1 9 ? -13.041 7.522 38.428 1.00 41.22 10 GLY B N 1
ATOM 2231 C CA . GLY B 1 9 ? -14.387 7.730 37.998 1.00 38.58 10 GLY B CA 1
ATOM 2232 C C . GLY B 1 9 ? -14.546 7.955 36.527 1.00 37.31 10 GLY B C 1
ATOM 2233 O O . GLY B 1 9 ? -15.652 8.078 36.064 1.00 47.58 10 GLY B O 1
ATOM 2234 N N . ALA B 1 10 ? -13.463 8.008 35.790 1.00 33.18 11 ALA B N 1
ATOM 2235 C CA . ALA B 1 10 ? -13.651 8.226 34.359 1.00 36.19 11 ALA B CA 1
ATOM 2236 C C . ALA B 1 10 ? -14.286 7.012 33.690 1.00 35.08 11 ALA B C 1
ATOM 2237 O O . ALA B 1 10 ? -15.102 7.161 32.774 1.00 34.08 11 ALA B O 1
ATOM 2239 N N . LEU B 1 11 ? -13.938 5.809 34.139 1.00 29.96 12 LEU B N 1
ATOM 2240 C CA . LEU B 1 11 ? -14.356 4.573 33.486 1.00 27.13 12 LEU B CA 1
ATOM 2241 C C . LEU B 1 11 ? -15.523 3.963 34.247 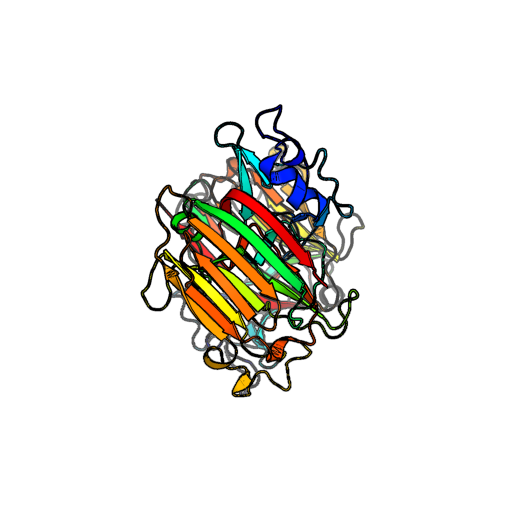1.00 25.84 12 LEU B C 1
ATOM 2242 O O . LEU B 1 11 ? -15.479 3.859 35.477 1.00 27.47 12 LEU B O 1
ATOM 2247 N N . GLY B 1 12 ? -16.563 3.566 33.521 1.00 24.45 13 GLY B N 1
ATOM 2248 C CA . GLY B 1 12 ? -17.665 2.862 34.155 1.00 23.15 13 GLY B CA 1
ATOM 2249 C C . GLY B 1 12 ? -17.280 1.427 34.482 1.00 23.97 13 GLY B C 1
ATOM 2250 O O . GLY B 1 12 ? -16.542 0.774 33.741 1.00 21.83 13 GLY B O 1
ATOM 2251 N N . GLU B 1 13 ? -17.778 0.936 35.620 1.00 20.32 14 GLU B N 1
ATOM 2252 C CA . GLU B 1 13 ? -17.540 -0.449 36.008 1.00 20.15 14 GLU B CA 1
ATOM 2253 C C . GLU B 1 13 ? -18.622 -1.324 35.398 1.00 21.98 14 GLU B C 1
ATOM 2254 O O . GLU B 1 13 ? -19.812 -1.063 35.625 1.00 20.65 14 GLU B O 1
ATOM 2260 N N . PRO B 1 14 ? -18.265 -2.346 34.599 1.00 17.95 15 PRO B N 1
ATOM 2261 C CA . PRO B 1 14 ? -19.295 -3.143 33.907 1.00 19.89 15 PRO B CA 1
ATOM 2262 C C . PRO B 1 14 ? -20.384 -3.700 34.812 1.00 17.36 15 PRO B C 1
ATOM 2263 O O . PRO B 1 14 ? -21.555 -3.729 34.418 1.00 18.19 15 PRO B O 1
ATOM 2267 N N . ALA B 1 15 ? -20.031 -4.140 36.022 1.00 18.81 16 ALA B N 1
ATOM 2268 C CA . ALA B 1 15 ? -21.035 -4.690 36.922 1.00 20.30 16 ALA B CA 1
ATOM 2269 C C . ALA B 1 15 ? -22.071 -3.664 37.377 1.00 19.03 16 ALA B C 1
ATOM 2270 O O . ALA B 1 15 ? -23.101 -4.057 37.932 1.00 19.88 16 ALA B O 1
ATOM 2272 N N . ASN B 1 16 ? -21.854 -2.381 37.118 1.00 19.82 17 ASN B N 1
ATOM 2273 C CA . ASN B 1 16 ? -22.820 -1.355 37.492 1.00 22.54 17 ASN B CA 1
ATOM 2274 C C . ASN B 1 16 ? -23.863 -1.087 36.416 1.00 27.01 17 ASN B C 1
ATOM 2275 O O . ASN B 1 16 ? -24.702 -0.201 36.597 1.00 23.47 17 ASN B O 1
ATOM 2280 N N . T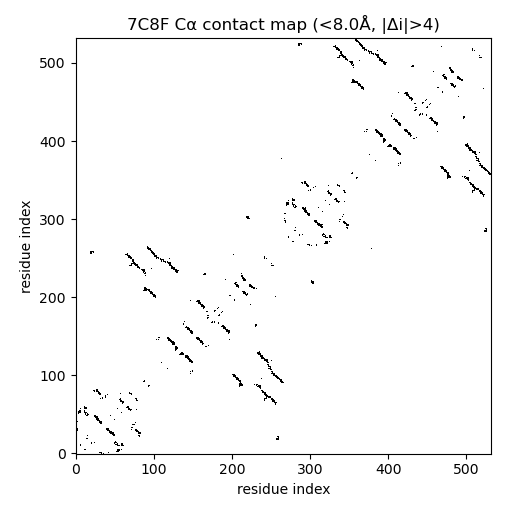YR B 1 17 ? -23.841 -1.813 35.300 1.00 19.10 18 TYR B N 1
ATOM 2281 C CA . TYR B 1 17 ? -24.760 -1.557 34.198 1.00 20.27 18 TYR B CA 1
ATOM 2282 C C . TYR B 1 17 ? -25.706 -2.732 34.035 1.00 21.39 18 TYR B C 1
ATOM 2283 O O . TYR B 1 17 ? -25.270 -3.854 33.749 1.00 19.42 18 TYR B O 1
ATOM 2292 N N . THR B 1 18 ? -27.003 -2.471 34.224 1.00 19.73 19 THR B N 1
ATOM 2293 C CA . THR B 1 18 ? -27.982 -3.548 34.279 1.00 23.93 19 THR B CA 1
ATOM 2294 C C . THR B 1 18 ? -27.991 -4.377 33.005 1.00 23.78 19 THR B C 1
ATOM 2295 O O . THR B 1 18 ? -28.269 -5.578 33.060 1.00 23.01 19 THR B O 1
ATOM 2299 N N . GLN B 1 19 ? -27.710 -3.759 31.854 1.00 21.82 20 GLN B N 1
ATOM 2300 C CA . GLN B 1 19 ? -27.817 -4.488 30.595 1.00 18.55 20 GLN B CA 1
ATOM 2301 C C . GLN B 1 19 ? -26.737 -5.549 30.458 1.00 21.86 20 GLN B C 1
ATOM 2302 O O . GLN B 1 19 ? -26.909 -6.482 29.663 1.00 19.67 20 GLN B O 1
ATOM 2308 N N . PHE B 1 20 ? -25.643 -5.438 31.218 1.00 18.68 21 PHE B N 1
ATOM 2309 C CA . PHE B 1 20 ? -24.574 -6.432 31.202 1.00 18.21 21 PHE B CA 1
ATOM 2310 C C . PHE B 1 20 ? -24.535 -7.319 32.440 1.00 17.90 21 PHE B C 1
ATOM 2311 O O . PHE B 1 20 ? -23.789 -8.309 32.459 1.00 16.30 21 PHE B O 1
ATOM 2319 N N . GLN B 1 21 ? -25.330 -7.020 33.462 1.00 18.85 22 GLN B N 1
ATOM 2320 C CA . GLN B 1 21 ? -25.159 -7.718 34.728 1.00 18.39 22 GLN B CA 1
ATOM 2321 C C . GLN B 1 21 ? -25.362 -9.219 34.583 1.00 16.16 22 GLN B C 1
ATOM 2322 O O . GLN B 1 21 ? -24.604 -10.008 35.154 1.00 17.38 22 GLN B O 1
ATOM 2328 N N . HIS B 1 22 ? -26.377 -9.646 33.831 1.00 15.91 23 HIS B N 1
ATOM 2329 C CA . HIS B 1 22 ? -26.654 -11.075 33.790 1.00 17.49 23 HIS B CA 1
ATOM 2330 C C . HIS B 1 22 ? -25.525 -11.852 33.121 1.00 17.05 23 HIS B C 1
ATOM 2331 O O . HIS B 1 22 ? -25.061 -12.866 33.652 1.00 17.62 23 HIS B O 1
ATOM 2338 N N . VAL B 1 23 ? -25.072 -11.412 31.943 1.00 16.32 24 VAL B N 1
ATOM 2339 C CA . VAL B 1 23 ? -24.000 -12.167 31.298 1.00 16.40 24 VAL B CA 1
ATOM 2340 C C . VAL B 1 23 ? -22.761 -12.196 32.182 1.00 14.51 24 VAL B C 1
ATOM 2341 O O . VAL B 1 23 ? -22.051 -13.201 32.242 1.00 14.64 24 VAL B O 1
ATOM 2345 N N . LEU B 1 24 ? -22.482 -11.100 32.889 1.00 13.82 25 LEU B N 1
ATOM 2346 C CA . LEU B 1 24 ? -21.315 -11.100 33.761 1.00 14.37 25 LEU B CA 1
ATOM 2347 C C . LEU B 1 24 ? -21.450 -12.136 34.882 1.00 14.51 25 LEU B C 1
ATOM 2348 O O . LEU B 1 24 ? -20.489 -12.849 35.181 1.00 14.85 25 LEU B O 1
ATOM 2353 N N . THR B 1 25 ? -22.610 -12.280 35.487 1.00 14.56 26 THR B N 1
ATOM 2354 C CA . THR B 1 25 ? -22.760 -13.268 36.560 1.00 13.28 26 THR B CA 1
ATOM 2355 C C . THR B 1 25 ? -22.612 -14.692 36.082 1.00 13.68 26 THR B C 1
ATOM 2356 O O . THR B 1 25 ? -22.348 -15.559 36.821 1.00 15.50 26 THR B O 1
ATOM 2360 N N . GLU B 1 26 ? -22.775 -14.872 34.797 1.00 13.41 27 GLU B N 1
ATOM 2361 C CA . GLU B 1 26 ? -22.671 -16.179 34.171 1.00 15.27 27 GLU B CA 1
ATOM 2362 C C . GLU B 1 26 ? -21.291 -16.483 33.606 1.00 13.64 27 GLU B C 1
ATOM 2363 O O . GLU B 1 26 ? -21.085 -17.493 33.019 1.00 15.82 27 GLU B O 1
ATOM 2369 N N . SER B 1 27 ? -20.371 -15.571 33.825 1.00 15.05 28 SER B N 1
ATOM 2370 C CA . SER B 1 27 ? -19.054 -15.660 33.247 1.00 15.10 28 SER B CA 1
ATOM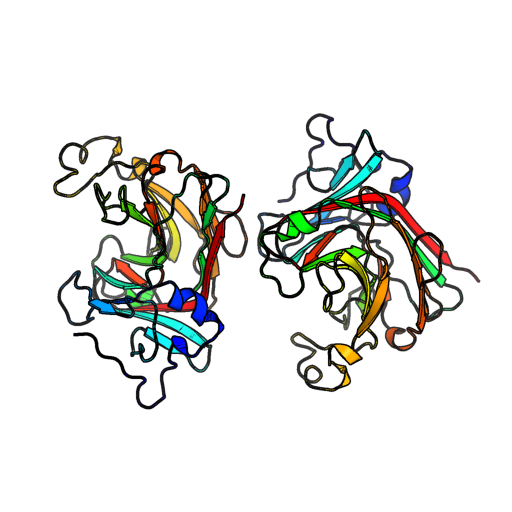 2371 C C . SER B 1 27 ? -17.879 -15.328 34.132 1.00 13.96 28 SER B C 1
ATOM 2372 O O . SER B 1 27 ? -18.030 -14.990 35.263 1.00 14.57 28 SER B O 1
ATOM 2375 N N . GLU B 1 28 ? -16.702 -15.444 33.545 1.00 13.61 29 GLU B N 1
ATOM 2376 C CA . GLU B 1 28 ? -15.453 -15.013 34.136 1.00 13.86 29 GLU B CA 1
ATOM 2377 C C . GLU B 1 28 ? -14.729 -14.164 33.100 1.00 15.57 29 GLU B C 1
ATOM 2378 O O . GLU B 1 28 ? -15.096 -14.198 31.989 1.00 15.02 29 GLU B O 1
ATOM 2384 N N . LEU B 1 29 ? -13.719 -13.417 33.509 1.00 15.24 30 LEU B N 1
ATOM 2385 C CA . LEU B 1 29 ? -12.913 -12.597 32.613 1.00 13.75 30 LEU B CA 1
ATOM 2386 C C . LEU B 1 29 ? -11.574 -13.287 32.404 1.00 16.43 30 LEU B C 1
ATOM 2387 O O . LEU B 1 29 ? -10.901 -13.652 33.374 1.00 16.85 30 LEU B O 1
ATOM 2392 N N . GLN B 1 30 ? -11.216 -13.510 31.144 1.00 14.64 31 GLN B N 1
ATOM 2393 C CA . GLN B 1 30 ? -9.946 -14.122 30.769 1.00 15.33 31 GLN B CA 1
ATOM 2394 C C . GLN B 1 30 ? -9.203 -13.073 29.960 1.00 16.73 31 GLN B C 1
ATOM 2395 O O . GLN B 1 30 ? -9.598 -12.751 28.834 1.00 16.85 31 GLN B O 1
ATOM 2401 N N . ILE B 1 31 ? -8.199 -12.480 30.571 1.00 16.36 32 ILE B N 1
ATOM 2402 C CA . ILE B 1 31 ? -7.506 -11.364 29.981 1.00 17.66 32 ILE B CA 1
ATOM 2403 C C . ILE B 1 31 ? -5.998 -11.431 30.099 1.00 19.29 32 ILE B C 1
ATOM 2404 O O . ILE B 1 31 ? -5.484 -11.764 31.099 1.00 19.02 32 ILE B O 1
ATOM 2409 N N . SER B 1 32 ? -5.332 -11.108 29.018 1.00 18.02 33 SER B N 1
ATOM 2410 C CA . SER B 1 32 ? -3.908 -11.091 28.982 1.00 19.23 33 SER B CA 1
ATOM 2411 C C . SER B 1 32 ? -3.364 -9.827 29.633 1.00 23.81 33 SER B C 1
ATOM 2412 O O . SER B 1 32 ? -3.986 -8.828 29.647 1.00 22.45 33 SER B O 1
ATOM 2415 N N . ASP B 1 33 ? -2.162 -9.947 30.158 1.00 22.90 34 ASP B N 1
ATOM 2416 C CA . ASP B 1 33 ? -1.398 -8.829 30.660 1.00 21.89 34 ASP B CA 1
ATOM 2417 C C . ASP B 1 33 ? -0.724 -8.417 29.341 1.00 20.16 34 ASP B C 1
ATOM 2418 O O . ASP B 1 33 ? 0.032 -9.134 28.805 1.00 22.65 34 ASP B O 1
ATOM 2423 N N . ALA B 1 34 ? -1.090 -7.256 28.848 1.00 23.36 35 ALA B N 1
ATOM 2424 C CA . ALA B 1 34 ? -0.577 -6.802 27.559 1.00 32.94 35 ALA B CA 1
ATOM 2425 C C . ALA B 1 34 ? 0.945 -6.766 27.537 1.00 37.28 35 ALA B C 1
ATOM 2426 O O . ALA B 1 34 ? 1.551 -6.948 26.477 1.00 34.15 35 ALA B O 1
ATOM 2428 N N . GLU B 1 35 ? 1.581 -6.550 28.690 1.00 23.03 36 GLU B N 1
ATOM 2429 C CA . GLU B 1 35 ? 3.034 -6.478 28.770 1.00 23.99 36 GLU B CA 1
ATOM 2430 C C . GLU B 1 35 ? 3.646 -7.660 29.517 1.00 23.40 36 GLU B C 1
ATOM 2431 O O . GLU B 1 35 ? 4.797 -7.595 29.957 1.00 22.03 36 GLU B O 1
ATOM 2437 N N . GLY B 1 36 ? 2.917 -8.747 29.577 1.00 23.61 37 GLY B N 1
ATOM 2438 C CA . GLY B 1 36 ? 3.425 -9.938 30.171 1.00 20.72 37 GLY B CA 1
ATOM 2439 C C . GLY B 1 36 ? 3.948 -10.875 29.086 1.00 21.21 37 GLY B C 1
ATOM 2440 O O . GLY B 1 36 ? 4.050 -10.517 27.975 1.00 26.76 37 GLY B O 1
ATOM 2441 N N . LYS B 1 37 ? 4.250 -12.075 29.465 1.00 27.73 38 LYS B N 1
ATOM 2442 C CA . LYS B 1 37 ? 4.743 -13.066 28.531 1.00 35.42 38 LYS B CA 1
ATOM 2443 C C . LYS B 1 37 ? 3.830 -13.390 27.365 1.00 40.64 38 LYS B C 1
ATOM 2444 O O . LYS B 1 37 ? 2.650 -13.175 27.402 1.00 29.49 38 LYS B O 1
ATOM 2450 N N . LYS B 1 38 ? 4.415 -13.927 26.313 1.00 39.13 39 LYS B N 1
ATOM 2451 C CA . LYS B 1 38 ? 3.640 -14.262 25.133 1.00 37.06 39 LYS B CA 1
ATOM 2452 C C . LYS B 1 38 ? 2.515 -15.208 25.455 1.00 39.93 39 LYS B C 1
ATOM 2453 O O . LYS B 1 38 ? 2.666 -16.155 26.204 1.00 29.52 39 LYS B O 1
ATOM 2459 N N . GLY B 1 39 ? 1.380 -14.899 24.851 1.00 38.86 40 GLY B N 1
ATOM 2460 C CA . GLY B 1 39 ? 0.174 -15.675 25.012 1.00 44.38 40 GLY B CA 1
ATOM 2461 C C . GLY B 1 39 ? -0.359 -15.814 26.423 1.00 58.34 40 GLY B C 1
ATOM 2462 O O . GLY B 1 39 ? -1.211 -16.633 26.649 1.00 45.57 40 GLY B O 1
ATOM 2463 N N . ASN B 1 40 ? 0.130 -15.011 27.359 1.00 36.61 41 ASN B N 1
ATOM 2464 C CA . ASN B 1 40 ? -0.292 -15.097 28.747 1.00 33.88 41 ASN B CA 1
ATOM 2465 C C . ASN B 1 40 ? -1.772 -14.828 28.976 1.00 38.54 41 ASN B C 1
ATOM 2466 O O . ASN B 1 40 ? -2.393 -14.188 28.164 1.00 31.79 41 ASN B O 1
ATOM 2471 N N . LYS B 1 41 ? -2.259 -15.289 30.118 1.00 30.96 42 LYS B N 1
ATOM 2472 C CA . LYS B 1 41 ? -3.657 -15.092 30.468 1.00 38.15 42 LYS B CA 1
ATOM 2473 C C . LYS B 1 41 ? -3.948 -15.131 31.963 1.00 27.96 42 LYS B C 1
ATOM 2474 O O . LYS B 1 41 ? -3.512 -15.990 32.643 1.00 36.27 42 LYS B O 1
ATOM 2480 N N . GLU B 1 42 ? -4.705 -14.172 32.438 1.00 23.00 43 GLU B N 1
ATOM 2481 C CA . GLU B 1 42 ? -5.117 -14.077 33.817 1.00 26.01 43 GLU B CA 1
ATOM 2482 C C . GLU B 1 42 ? -6.621 -14.200 33.880 1.00 26.18 43 GLU B C 1
ATOM 2483 O O . GLU B 1 42 ? -7.299 -13.862 32.972 1.00 21.22 43 GLU B O 1
ATOM 2489 N N . TYR B 1 43 ? -7.093 -14.705 34.994 1.00 24.22 44 TYR B N 1
ATOM 2490 C CA . TYR B 1 43 ? -8.482 -14.964 35.227 1.00 21.90 44 TYR B CA 1
ATOM 2491 C C . TYR B 1 43 ? -9.025 -14.157 36.368 1.00 25.27 44 TYR B C 1
ATOM 2492 O O . TYR B 1 43 ? -8.403 -14.058 37.372 1.00 30.62 44 TYR B O 1
ATOM 2501 N N . PHE B 1 44 ? -10.207 -13.599 36.198 1.00 20.60 45 PHE B N 1
ATOM 2502 C CA . PHE B 1 44 ? -10.884 -12.815 37.223 1.00 21.04 45 PHE B CA 1
ATOM 2503 C C . PHE B 1 44 ? -12.360 -13.168 37.216 1.00 24.07 45 PHE B C 1
ATOM 2504 O O . PHE B 1 44 ? -12.884 -13.708 36.237 1.00 18.86 45 PHE B O 1
ATOM 2512 N N . ALA B 1 45 ? -13.034 -12.860 38.322 1.00 19.09 46 ALA B N 1
ATOM 2513 C CA . ALA B 1 45 ? -14.450 -13.169 38.459 1.00 19.64 46 ALA B CA 1
ATOM 2514 C C . ALA B 1 45 ? -14.733 -14.647 38.199 1.00 16.59 46 ALA B C 1
ATOM 2515 O O . ALA B 1 45 ? -15.702 -15.014 37.528 1.00 17.63 46 ALA B O 1
ATOM 2517 N N . LEU B 1 46 ? -13.876 -15.513 38.754 1.00 18.75 47 LEU B N 1
ATOM 2518 C CA . LEU B 1 46 ? -14.055 -16.950 38.587 1.00 18.94 47 LEU B CA 1
ATOM 2519 C C . LEU B 1 46 ? -15.428 -17.403 39.061 1.00 24.53 47 LEU B C 1
ATOM 2520 O O . LEU B 1 46 ? -15.954 -18.411 38.577 1.00 22.44 47 LEU B O 1
ATOM 2525 N N . ASP B 1 47 ? -16.009 -16.682 40.019 1.00 21.63 48 ASP B N 1
ATOM 2526 C CA . ASP B 1 47 ? -17.329 -16.965 40.558 1.00 22.68 48 ASP B CA 1
ATOM 2527 C C . ASP B 1 47 ? -18.437 -16.136 39.920 1.00 20.94 48 ASP B C 1
ATOM 2528 O O . ASP B 1 47 ? -19.574 -16.168 40.401 1.00 23.18 48 ASP B O 1
ATOM 2533 N N . GLY B 1 48 ? -18.147 -15.393 38.854 1.00 14.77 49 GLY B N 1
ATOM 2534 C CA . GLY B 1 48 ? -19.178 -14.574 38.260 1.00 17.69 49 GLY B CA 1
ATOM 2535 C C . GLY B 1 48 ? -19.409 -13.245 38.942 1.00 15.18 49 GLY B C 1
ATOM 2536 O O . GLY B 1 48 ? -20.337 -12.525 38.558 1.00 18.74 49 GLY B O 1
ATOM 2537 N N . ASN B 1 49 ? -18.605 -12.893 39.942 1.00 14.64 50 ASN B N 1
ATOM 2538 C CA . ASN B 1 49 ? -18.771 -11.611 40.616 1.00 15.37 50 ASN B CA 1
ATOM 2539 C C . ASN B 1 49 ? -17.780 -10.627 40.023 1.00 14.50 50 ASN B C 1
ATOM 2540 O O . ASN B 1 49 ? -16.582 -10.668 40.322 1.00 16.21 50 ASN B O 1
ATOM 2545 N N . PHE B 1 50 ? -18.301 -9.734 39.186 1.00 15.92 51 PHE B N 1
ATOM 2546 C CA . PHE B 1 50 ? -17.522 -8.694 38.540 1.00 17.20 51 PHE B CA 1
ATOM 2547 C C . PHE B 1 50 ? -17.464 -7.398 39.342 1.00 17.93 51 PHE B C 1
ATOM 2548 O O . PHE B 1 50 ? -16.910 -6.414 38.843 1.00 18.99 51 PHE B O 1
ATOM 2556 N N . THR B 1 51 ? -17.988 -7.380 40.572 1.00 18.60 52 THR B N 1
ATOM 2557 C CA . THR B 1 51 ? -17.937 -6.161 41.374 1.00 17.49 52 THR B CA 1
ATOM 2558 C C . THR B 1 51 ? -16.494 -5.695 41.503 1.00 19.18 52 THR B C 1
ATOM 2559 O O . THR B 1 51 ? -15.613 -6.467 41.893 1.00 22.02 52 THR B O 1
ATOM 2563 N N . GLY B 1 52 ? -16.245 -4.433 41.140 1.00 21.21 53 GLY B N 1
ATOM 2564 C CA . GLY B 1 52 ? -14.915 -3.861 41.212 1.00 23.02 53 GLY B CA 1
ATOM 2565 C C . GLY B 1 52 ? -13.993 -4.150 40.042 1.00 28.85 53 GLY B C 1
ATOM 2566 O O . GLY B 1 52 ? -12.878 -3.611 40.009 1.00 28.88 53 GLY B O 1
ATOM 2567 N N . ILE B 1 53 ? -14.402 -4.975 39.082 1.00 21.48 54 ILE B N 1
ATOM 2568 C CA . ILE B 1 53 ? -13.534 -5.381 37.981 1.00 22.81 54 ILE B CA 1
ATOM 2569 C C . ILE B 1 53 ? -13.647 -4.342 36.871 1.00 23.65 54 ILE B C 1
ATOM 2570 O O . ILE B 1 53 ? -14.671 -4.271 36.187 1.00 25.15 54 ILE B O 1
ATOM 2575 N N . VAL B 1 54 ? -12.594 -3.549 36.687 1.00 22.68 55 VAL B N 1
ATOM 2576 C CA . VAL B 1 54 ? -12.570 -2.488 35.678 1.00 23.36 55 VAL B CA 1
ATOM 2577 C C . VAL B 1 54 ? -11.118 -2.103 35.439 1.00 34.65 55 VAL B C 1
ATOM 2578 O O . VAL B 1 54 ? -10.303 -2.116 36.363 1.00 29.55 55 VAL B O 1
ATOM 2582 N N . ASN B 1 55 ? -10.791 -1.773 34.193 1.00 23.43 56 ASN B N 1
ATOM 2583 C CA . ASN B 1 55 ? -9.486 -1.184 33.904 1.00 23.54 56 ASN B CA 1
ATOM 2584 C C . ASN B 1 55 ? -9.516 -0.566 32.511 1.00 23.94 56 ASN B C 1
ATOM 2585 O O . ASN B 1 55 ? -10.563 -0.504 31.860 1.00 23.44 56 ASN B O 1
ATOM 2590 N N . GLN B 1 56 ? -8.351 -0.065 32.084 1.00 29.11 57 GLN B N 1
ATOM 2591 C CA . GLN B 1 56 ? -8.234 0.643 30.814 1.00 28.01 57 GLN B CA 1
ATOM 2592 C C . GLN B 1 56 ? -8.616 -0.224 29.625 1.00 24.03 57 GLN B C 1
ATOM 2593 O O . GLN B 1 56 ? -8.968 0.317 28.575 1.00 25.07 57 GLN B O 1
ATOM 2599 N N . TYR B 1 57 ? -8.548 -1.549 29.762 1.00 22.18 58 TYR B N 1
ATOM 2600 C CA . TYR B 1 57 ? -8.853 -2.454 28.659 1.00 19.40 58 TYR B CA 1
ATOM 2601 C C . TYR B 1 57 ? -10.229 -3.105 28.776 1.00 20.00 58 TYR B C 1
ATOM 2602 O O . TYR B 1 57 ? -10.659 -3.776 27.831 1.00 18.38 58 TYR B O 1
ATOM 2611 N N . PHE B 1 58 ? -10.930 -2.916 29.895 1.00 19.21 59 PHE B N 1
ATOM 2612 C CA . PHE B 1 58 ? -12.205 -3.586 30.158 1.00 16.78 59 PHE B CA 1
ATOM 2613 C C . PHE B 1 58 ? -13.023 -2.629 31.021 1.00 17.19 59 PHE B C 1
ATOM 2614 O O . PHE B 1 58 ? -12.791 -2.527 32.233 1.00 18.51 59 PHE B O 1
ATOM 2622 N N . TYR B 1 59 ? -13.985 -1.953 30.412 1.00 17.89 60 TYR B N 1
ATOM 2623 C CA . TYR B 1 59 ? -14.749 -0.940 31.125 1.00 17.33 60 TYR B CA 1
ATOM 2624 C C . TYR B 1 59 ? -16.025 -0.660 30.354 1.00 19.04 60 TYR B C 1
ATOM 2625 O O . TYR B 1 59 ? -16.205 -1.119 29.218 1.00 18.80 60 TYR B O 1
ATOM 2634 N N . VAL B 1 60 ? -16.908 0.122 30.963 1.00 18.52 61 VAL B N 1
ATOM 2635 C CA . VAL B 1 60 ? -18.078 0.644 30.279 1.00 19.68 61 VAL B CA 1
ATOM 2636 C C . VAL B 1 60 ? -17.856 2.129 30.044 1.00 20.34 61 VAL B C 1
ATOM 2637 O O . VAL B 1 60 ? -17.480 2.863 30.968 1.00 22.33 61 VAL B O 1
ATOM 2641 N N . ASP B 1 61 ? -18.040 2.556 28.800 1.00 20.59 62 ASP B N 1
ATOM 2642 C CA . ASP B 1 61 ? -17.962 3.974 28.477 1.00 22.30 62 ASP B CA 1
ATOM 2643 C C . ASP B 1 61 ? -19.176 4.678 29.066 1.00 20.42 62 ASP B C 1
ATOM 2644 O O . ASP B 1 61 ? -20.319 4.352 28.732 1.00 23.23 62 ASP B O 1
ATOM 2649 N N . LYS B 1 62 ? -18.935 5.651 29.953 1.00 27.16 63 LYS B N 1
ATOM 2650 C CA . LYS B 1 62 ? -20.048 6.237 30.692 1.00 34.18 63 LYS B CA 1
ATOM 2651 C C . LYS B 1 62 ? -21.009 6.989 29.780 1.00 25.92 63 LYS B C 1
ATOM 2652 O O . LYS B 1 62 ? -22.209 7.059 30.071 1.00 31.53 63 LYS B O 1
ATOM 2658 N N . LYS B 1 63 ? -20.517 7.537 28.672 1.00 26.08 64 LYS B N 1
ATOM 2659 C CA . LYS B 1 63 ? -21.391 8.305 27.795 1.00 30.89 64 LYS B CA 1
ATOM 2660 C C . LYS B 1 63 ? -22.232 7.399 26.903 1.00 29.60 64 LYS B C 1
ATOM 2661 O O . LYS B 1 63 ? -23.450 7.580 26.795 1.00 32.12 64 LYS B O 1
ATOM 2667 N N . SER B 1 64 ? -21.602 6.417 26.252 1.00 28.02 65 SER B N 1
ATOM 2668 C CA . SER B 1 64 ? -22.317 5.534 25.339 1.00 27.03 65 SER B CA 1
ATOM 2669 C C . SER B 1 64 ? -22.897 4.306 26.027 1.00 22.25 65 SER B C 1
ATOM 2670 O O . SER B 1 64 ? -23.808 3.678 25.472 1.00 24.75 65 SER B O 1
ATOM 2673 N N . GLU B 1 65 ? -22.421 3.982 27.229 1.00 23.56 66 GLU B N 1
ATOM 2674 C CA . GLU B 1 65 ? -22.750 2.742 27.935 1.00 22.05 66 GLU B CA 1
ATOM 2675 C C . GLU B 1 65 ? -22.347 1.496 27.158 1.00 24.62 66 GLU B C 1
ATOM 2676 O O . GLU B 1 65 ? -22.921 0.423 27.369 1.00 23.40 66 GLU B O 1
ATOM 2682 N N . ALA B 1 66 ? -21.383 1.613 26.254 1.00 20.95 67 ALA B N 1
ATOM 2683 C CA . ALA B 1 66 ? -20.868 0.428 25.585 1.00 21.13 67 ALA B CA 1
ATOM 2684 C C . ALA B 1 66 ? -19.879 -0.281 26.495 1.00 19.40 67 ALA B C 1
ATOM 2685 O O . ALA B 1 66 ? -19.080 0.353 27.193 1.00 19.93 67 ALA B O 1
ATOM 2687 N N . LEU B 1 67 ? -19.934 -1.612 26.485 1.00 17.05 68 LEU B N 1
ATOM 2688 C CA . LEU B 1 67 ? -18.910 -2.419 27.129 1.00 20.46 68 LEU B CA 1
ATOM 2689 C C . LEU B 1 67 ? -17.713 -2.495 26.193 1.00 17.54 68 LEU B C 1
ATOM 2690 O O . LEU B 1 67 ? -17.830 -2.987 25.058 1.00 17.15 68 LEU B O 1
ATOM 2695 N N . VAL B 1 68 ? -16.568 -2.001 26.646 1.00 17.37 69 VAL B N 1
ATOM 2696 C CA . VAL B 1 68 ? -15.384 -1.835 25.812 1.00 17.19 69 VAL B CA 1
ATOM 2697 C C . VAL B 1 68 ? -14.354 -2.892 26.169 1.00 19.11 69 VAL B C 1
ATOM 2698 O O . VAL B 1 68 ? -14.000 -3.051 27.342 1.00 17.45 69 VAL B O 1
ATOM 2702 N N . PHE B 1 69 ? -13.884 -3.624 25.158 1.00 17.48 70 PHE B N 1
ATOM 2703 C CA . PHE B 1 69 ? -12.751 -4.529 25.280 1.00 16.32 70 PHE B CA 1
ATOM 2704 C C . PHE B 1 69 ? -11.616 -4.022 24.402 1.00 16.32 70 PHE B C 1
ATOM 2705 O O . PHE B 1 69 ? -11.823 -3.751 23.213 1.00 18.13 70 PHE B O 1
ATOM 2713 N N . LYS B 1 70 ? -10.408 -3.960 24.952 1.00 17.96 71 LYS B N 1
ATOM 2714 C CA . LYS B 1 70 ? -9.212 -3.649 24.182 1.00 16.91 71 LYS B CA 1
ATOM 2715 C C . LYS B 1 70 ? -8.111 -4.648 24.503 1.00 17.63 71 LYS B C 1
ATOM 2716 O O . LYS B 1 70 ? -8.070 -5.220 25.596 1.00 18.03 71 LYS B O 1
ATOM 2722 N N . MET B 1 71 ? -7.207 -4.850 23.551 1.00 15.39 72 MET B N 1
ATOM 2723 C CA . MET B 1 71 ? -5.994 -5.613 23.802 1.00 16.77 72 MET B CA 1
ATOM 2724 C C . MET B 1 71 ? -4.961 -5.309 22.730 1.00 18.61 72 MET B C 1
ATOM 2725 O O . MET B 1 71 ? -5.304 -5.138 21.554 1.00 18.54 72 MET B O 1
ATOM 2730 N N . LYS B 1 72 ? -3.705 -5.292 23.114 1.00 19.82 73 LYS B N 1
ATOM 2731 C CA . LYS B 1 72 ? -2.593 -5.129 22.188 1.00 18.18 73 LYS B CA 1
ATOM 2732 C C . LYS B 1 72 ? -1.760 -6.382 22.081 1.00 22.09 73 LYS B C 1
ATOM 2733 O O . LYS B 1 72 ? -1.728 -7.184 22.963 1.00 22.43 73 LYS B O 1
ATOM 2739 N N . ASN B 1 73 ? -1.094 -6.511 20.955 1.00 21.51 74 ASN B N 1
ATOM 2740 C CA . ASN B 1 73 ? -0.181 -7.580 20.620 1.00 20.61 74 ASN B CA 1
ATOM 2741 C C . ASN B 1 73 ? -0.809 -8.828 20.064 1.00 25.36 74 ASN B C 1
ATOM 2742 O O . ASN B 1 73 ? -1.881 -9.154 20.390 1.00 23.09 74 ASN B O 1
ATOM 2747 N N . ASP B 1 74 ? -0.065 -9.491 19.216 1.00 22.98 75 ASP B N 1
ATOM 2748 C CA . ASP B 1 74 ? -0.498 -10.672 18.550 1.00 23.39 75 ASP B CA 1
ATOM 2749 C C . ASP B 1 74 ? -0.749 -11.778 19.535 1.00 24.05 75 ASP B C 1
ATOM 2750 O O . ASP B 1 74 ? 0.010 -11.955 20.426 1.00 25.07 75 ASP B O 1
ATOM 2755 N N . HIS B 1 75 ? -1.861 -12.485 19.348 1.00 24.81 76 HIS B N 1
ATOM 2756 C CA . HIS B 1 75 ? -2.235 -13.665 20.125 1.00 26.52 76 HIS B CA 1
ATOM 2757 C C . HIS B 1 75 ? -2.659 -13.359 21.555 1.00 27.97 76 HIS B C 1
ATOM 2758 O O . HIS B 1 75 ? -2.890 -14.294 22.335 1.00 30.14 76 HIS B O 1
ATOM 2765 N N . LEU B 1 76 ? -2.759 -12.091 21.934 1.00 20.38 77 LEU B N 1
ATOM 2766 C CA . LEU B 1 76 ? -3.287 -11.767 23.248 1.00 20.27 77 LEU B CA 1
ATOM 2767 C C . LEU B 1 76 ? -4.797 -11.551 23.160 1.00 19.63 77 LEU B C 1
ATOM 2768 O O . LEU B 1 76 ? -5.355 -11.301 22.086 1.00 20.03 77 LEU B O 1
ATOM 2773 N N . ARG B 1 77 ? -5.466 -11.683 24.300 1.00 19.44 78 ARG B N 1
ATOM 2774 C CA . ARG B 1 77 ? -6.921 -11.690 24.269 1.00 18.98 78 ARG B CA 1
ATOM 2775 C C . ARG B 1 77 ? -7.488 -11.021 25.507 1.00 17.53 78 ARG B C 1
ATOM 2776 O O . ARG B 1 77 ? -6.798 -10.806 26.509 1.00 19.83 78 ARG B O 1
ATOM 2784 N N . ASN B 1 78 ? -8.778 -10.708 25.420 1.00 15.83 79 ASN B N 1
ATOM 2785 C CA . ASN B 1 78 ? -9.505 -10.045 26.495 1.00 15.40 79 ASN B CA 1
ATOM 2786 C C . ASN B 1 78 ? -10.978 -10.400 26.286 1.00 16.53 79 ASN B C 1
ATOM 2787 O O . ASN B 1 78 ? -11.642 -9.809 25.430 1.00 16.70 79 ASN B O 1
ATOM 2792 N N . GLU B 1 79 ? -11.468 -11.379 27.040 1.00 14.96 80 GLU B N 1
ATOM 2793 C CA . GLU B 1 79 ? -12.759 -11.966 26.731 1.00 15.40 80 GLU B CA 1
ATOM 2794 C C . GLU B 1 79 ? -13.527 -12.319 27.988 1.00 14.80 80 GLU B C 1
ATOM 2795 O O . GLU B 1 79 ? -12.949 -12.783 28.977 1.00 16.77 80 GLU B O 1
ATOM 2801 N N A VAL B 1 80 ? -14.836 -12.118 27.937 0.78 13.61 81 VAL B N 1
ATOM 2802 N N B VAL B 1 80 ? -14.824 -12.106 27.953 0.22 14.09 81 VAL B N 1
ATOM 2803 C CA A VAL B 1 80 ? -15.745 -12.727 28.900 0.78 14.04 81 VAL B CA 1
ATOM 2804 C CA B VAL B 1 80 ? -15.682 -12.763 28.894 0.22 15.15 81 VAL B CA 1
ATOM 2805 C C A VAL B 1 80 ? -16.033 -14.150 28.435 0.78 13.68 81 VAL B C 1
ATOM 2806 C C B VAL B 1 80 ? -15.969 -14.174 28.435 0.22 9.33 81 VAL B C 1
ATOM 2807 O O A VAL B 1 80 ? -16.378 -14.374 27.266 0.78 14.46 81 VAL B O 1
ATOM 2808 O O B VAL B 1 80 ? -16.219 -14.385 27.319 0.22 8.10 81 VAL B O 1
ATOM 2815 N N . ARG B 1 81 ? -15.880 -15.115 29.342 1.00 12.99 82 ARG B N 1
ATOM 2816 C CA . ARG B 1 81 ? -16.026 -16.541 29.060 1.00 12.53 82 ARG B CA 1
ATOM 2817 C C . ARG B 1 81 ? -17.235 -17.028 29.845 1.00 14.90 82 ARG B C 1
ATOM 2818 O O . ARG B 1 81 ? -17.196 -17.073 31.080 1.00 13.83 82 ARG B O 1
ATOM 2826 N N . VAL B 1 82 ? -18.321 -17.334 29.143 1.00 12.01 83 VAL B N 1
ATOM 2827 C CA . VAL B 1 82 ? -19.537 -17.809 29.795 1.00 12.73 83 VAL B CA 1
ATOM 2828 C C . VAL B 1 82 ? -19.281 -19.206 30.347 1.00 13.53 83 VAL B C 1
ATOM 2829 O O . VAL B 1 82 ? -18.769 -20.084 29.648 1.00 13.63 83 VAL B O 1
ATOM 2833 N N . HIS B 1 83 ? -19.631 -19.417 31.622 1.00 14.46 84 HIS B N 1
ATOM 2834 C CA . HIS B 1 83 ? -19.172 -20.609 32.339 1.00 12.80 84 HIS B CA 1
ATOM 2835 C C . HIS B 1 83 ? -19.783 -21.916 31.850 1.00 13.85 84 HIS B C 1
ATOM 2836 O O . HIS B 1 83 ? -19.140 -22.966 31.968 1.00 15.93 84 HIS B O 1
ATOM 2843 N N . LYS B 1 84 ? -21.012 -21.896 31.349 1.00 14.60 85 LYS B N 1
ATOM 2844 C CA . LYS B 1 84 ? -21.673 -23.150 30.991 1.00 14.57 85 LYS B CA 1
ATOM 2845 C C . LYS B 1 84 ? -20.934 -23.867 29.862 1.00 13.24 85 LYS B C 1
ATOM 2846 O O . LYS B 1 84 ? -20.739 -23.312 28.777 1.00 14.41 85 LYS B O 1
ATOM 2852 N N . ASN B 1 85 ? -20.563 -25.124 30.096 1.00 14.37 86 ASN B N 1
ATOM 2853 C CA . ASN B 1 85 ? -20.058 -26.000 29.031 1.00 13.41 86 ASN B CA 1
ATOM 2854 C C . ASN B 1 85 ? -21.239 -26.845 28.585 1.00 15.78 86 ASN B C 1
ATOM 2855 O O . ASN B 1 85 ? -21.602 -27.831 29.236 1.00 17.26 86 ASN B O 1
ATOM 2860 N N . PHE B 1 86 ? -21.851 -26.442 27.482 1.00 13.43 87 PHE B N 1
ATOM 2861 C CA . PHE B 1 86 ? -23.130 -27.002 27.083 1.00 13.41 87 PHE B CA 1
ATOM 2862 C C . PHE B 1 86 ? -22.996 -28.060 25.999 1.00 12.61 87 PHE B C 1
ATOM 2863 O O . PHE B 1 86 ? -22.056 -28.062 25.191 1.00 13.01 87 PHE B O 1
ATOM 2871 N N . ARG B 1 87 ? -23.971 -28.956 25.978 1.00 12.63 88 ARG B N 1
ATOM 2872 C CA . ARG B 1 87 ? -24.131 -29.855 24.847 1.00 13.17 88 ARG B CA 1
ATOM 2873 C C . ARG B 1 87 ? -24.726 -29.103 23.670 1.00 13.44 88 ARG B C 1
ATOM 2874 O O . ARG B 1 87 ? -25.570 -28.222 23.837 1.00 14.38 88 ARG B O 1
ATOM 2882 N N . THR B 1 88 ? -24.290 -29.461 22.469 1.00 12.27 89 THR B N 1
ATOM 2883 C CA . THR B 1 88 ? -24.733 -28.771 21.260 1.00 12.85 89 THR B CA 1
ATOM 2884 C C . THR B 1 88 ? -25.705 -29.615 20.454 1.00 13.69 89 THR B C 1
ATOM 2885 O O . THR B 1 88 ? -26.204 -29.152 19.413 1.00 13.24 89 THR B O 1
ATOM 2889 N N . ASP B 1 89 ? -25.988 -30.841 20.905 1.00 13.33 90 ASP B N 1
ATOM 2890 C CA . ASP B 1 89 ? -26.636 -31.851 20.083 1.00 13.51 90 ASP B CA 1
ATOM 2891 C C . ASP B 1 89 ? -28.056 -32.183 20.513 1.00 17.09 90 ASP B C 1
ATOM 2892 O O . ASP B 1 89 ? -28.666 -33.074 19.916 1.00 18.90 90 ASP B O 1
ATOM 2897 N N . LEU B 1 90 ? -28.603 -31.498 21.529 1.00 15.47 91 LEU B N 1
ATOM 2898 C CA . LEU B 1 90 ? -29.876 -31.977 22.042 1.00 16.86 91 LEU B CA 1
ATOM 2899 C C . LEU B 1 90 ? -31.023 -31.073 21.601 1.00 15.53 91 LEU B C 1
ATOM 2900 O O . LEU B 1 90 ? -30.853 -29.855 21.496 1.00 17.53 91 LEU B O 1
ATOM 2905 N N . PRO B 1 91 ? -32.200 -31.641 21.317 1.00 19.76 92 PRO B N 1
ATOM 2906 C CA . PRO B 1 91 ? -33.288 -30.823 20.761 1.00 22.56 92 PRO B CA 1
ATOM 2907 C C . PRO B 1 91 ? -33.928 -29.898 21.774 1.00 19.91 92 PRO B C 1
ATOM 2908 O O . PRO B 1 91 ? -34.528 -28.891 21.378 1.00 24.75 92 PRO B O 1
ATOM 2912 N N . ASN B 1 92 ? -33.803 -30.193 23.062 1.00 17.21 93 ASN B N 1
ATOM 2913 C CA . ASN B 1 92 ? -34.456 -29.426 24.110 1.00 18.12 93 ASN B CA 1
ATOM 2914 C C . ASN B 1 92 ? -33.500 -28.529 24.880 1.00 18.18 93 ASN B C 1
ATOM 2915 O O . ASN B 1 92 ? -33.847 -28.068 25.970 1.00 20.61 93 ASN B O 1
ATOM 2920 N N . LYS B 1 93 ? -32.303 -28.280 24.356 1.00 16.48 94 LYS B N 1
ATOM 2921 C CA . LYS B 1 93 ? -31.338 -27.416 25.028 1.00 15.77 94 LYS B CA 1
ATOM 2922 C C . LYS B 1 93 ? -30.695 -26.509 23.988 1.00 17.42 94 LYS B C 1
ATOM 2923 O O . LYS B 1 93 ? -29.925 -26.978 23.143 1.00 16.73 94 LYS B O 1
ATOM 2929 N N . LEU B 1 94 ? -31.022 -25.222 24.044 1.00 16.39 95 LEU B N 1
ATOM 2930 C CA . LEU B 1 94 ? -30.557 -24.240 23.076 1.00 15.62 95 LEU B CA 1
ATOM 2931 C C . LEU B 1 94 ? -29.900 -23.103 23.843 1.00 17.37 95 LEU B C 1
ATOM 2932 O O . LEU B 1 94 ? -30.447 -22.634 24.847 1.00 19.68 95 LEU B O 1
ATOM 2937 N N . TYR B 1 95 ? -28.735 -22.665 23.379 1.00 14.94 96 TYR B N 1
ATOM 2938 C CA . TYR B 1 95 ? -27.916 -21.682 24.075 1.00 13.49 96 TYR B CA 1
ATOM 2939 C C . TYR B 1 95 ? -27.638 -20.525 23.133 1.00 12.89 96 TYR B C 1
ATOM 2940 O O . TYR B 1 95 ? -27.184 -20.748 22.004 1.00 14.23 96 TYR B O 1
ATOM 2949 N N . THR B 1 96 ? -27.933 -19.303 23.575 1.00 14.81 97 THR B N 1
ATOM 2950 C CA . THR B 1 96 ? -27.887 -18.141 22.696 1.00 15.48 97 THR B CA 1
ATOM 2951 C C . THR B 1 96 ? -27.001 -17.049 23.272 1.00 16.28 97 THR B C 1
ATOM 2952 O O . THR B 1 96 ? -27.128 -16.682 24.441 1.00 17.55 97 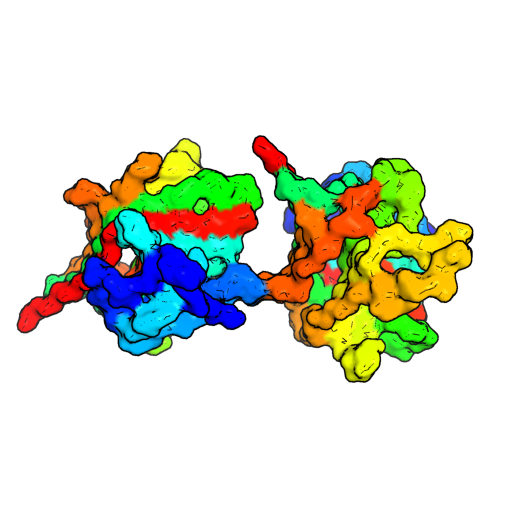THR B O 1
ATOM 2956 N N . LEU B 1 97 ? -26.109 -16.529 22.441 1.00 13.74 98 LEU B N 1
ATOM 2957 C CA . LEU B 1 97 ? -25.295 -15.372 22.760 1.00 14.28 98 LEU B CA 1
ATOM 2958 C C . LEU B 1 97 ? -25.732 -14.273 21.804 1.00 13.70 98 LEU B C 1
ATOM 2959 O O . LEU B 1 97 ? -25.727 -14.468 20.584 1.00 14.17 98 LEU B O 1
ATOM 2964 N N . SER B 1 98 ? -26.122 -13.154 22.359 1.00 14.47 99 SER B N 1
ATOM 2965 C CA . SER B 1 98 ? -26.574 -12.023 21.580 1.00 15.41 99 SER B CA 1
ATOM 2966 C C . SER B 1 98 ? -25.723 -10.820 21.844 1.00 15.20 99 SER B C 1
ATOM 2967 O O . SER B 1 98 ? -25.537 -10.456 22.953 1.00 16.93 99 SER B O 1
ATOM 2970 N N . ALA B 1 99 ? -25.248 -10.204 20.778 1.00 16.34 100 ALA B N 1
ATOM 2971 C CA . ALA B 1 99 ? -24.429 -9.049 20.893 1.00 14.92 100 ALA B CA 1
ATOM 2972 C C . ALA B 1 99 ? -24.719 -7.987 19.843 1.00 17.11 100 ALA B C 1
ATOM 2973 O O . ALA B 1 99 ? -25.251 -8.265 18.845 1.00 18.06 100 ALA B O 1
ATOM 2975 N N . GLU B 1 100 ? -24.340 -6.762 20.159 1.00 16.34 101 GLU B N 1
ATOM 2976 C CA . GLU B 1 100 ? -24.353 -5.649 19.215 1.00 16.41 101 GLU B CA 1
ATOM 2977 C C . GLU B 1 100 ? -22.954 -5.083 19.349 1.00 16.81 101 GLU B C 1
ATOM 2978 O O . GLU B 1 100 ? -22.572 -4.686 20.380 1.00 20.01 101 GLU B O 1
ATOM 2984 N N . VAL B 1 101 ? -22.185 -5.110 18.282 1.00 16.61 102 VAL B N 1
ATOM 2985 C CA . VAL B 1 101 ? -20.805 -4.752 18.295 1.00 17.41 102 VAL B CA 1
ATOM 2986 C C . VAL B 1 101 ? -20.347 -3.800 17.202 1.00 17.13 102 VAL B C 1
ATOM 2987 O O . VAL B 1 101 ? -20.807 -3.856 16.109 1.00 17.65 102 VAL B O 1
ATOM 2991 N N . GLU B 1 102 ? -19.397 -2.960 17.567 1.00 18.53 103 GLU B N 1
ATOM 2992 C CA . GLU B 1 102 ? -18.700 -2.068 16.674 1.00 18.09 103 GLU B CA 1
ATOM 2993 C C . GLU B 1 102 ? -17.203 -2.231 16.893 1.00 17.52 103 GLU B C 1
ATOM 2994 O O . GLU B 1 102 ? -16.739 -2.111 17.964 1.00 19.71 103 GLU B O 1
ATOM 3000 N N . ILE B 1 103 ? -16.471 -2.517 15.845 1.00 17.24 104 ILE B N 1
ATOM 3001 C CA . ILE B 1 103 ? -15.018 -2.605 15.913 1.00 17.92 104 ILE B CA 1
ATOM 3002 C C . ILE B 1 103 ? -14.453 -1.235 15.559 1.00 21.57 104 ILE B C 1
ATOM 3003 O O . ILE B 1 103 ? -14.799 -0.658 14.518 1.00 22.66 104 ILE B O 1
ATOM 3008 N N . ILE B 1 104 ? -13.591 -0.709 16.423 1.00 18.49 105 ILE B N 1
ATOM 3009 C CA . ILE B 1 104 ? -13.135 0.673 16.326 1.00 19.00 105 ILE B CA 1
ATOM 3010 C C . ILE B 1 104 ? -11.830 0.724 15.548 1.00 21.37 105 ILE B C 1
ATOM 3011 O O . ILE B 1 104 ? -10.828 0.132 15.964 1.00 22.84 105 ILE B O 1
ATOM 3016 N N . ASP B 1 105 ? -11.833 1.472 14.429 1.00 23.24 106 ASP B N 1
ATOM 3017 C CA . ASP B 1 105 ? -10.648 1.743 13.618 1.00 24.70 106 ASP B CA 1
ATOM 3018 C C . ASP B 1 105 ? -9.799 0.502 13.400 1.00 19.14 106 ASP B C 1
ATOM 3019 O O . ASP B 1 105 ? -8.594 0.520 13.688 1.00 25.70 106 ASP B O 1
ATOM 3024 N N . PRO B 1 106 ? -10.376 -0.589 12.881 1.00 22.10 107 PRO B N 1
ATOM 3025 C CA . PRO B 1 106 ? -9.584 -1.815 12.706 1.00 20.27 107 PRO B CA 1
ATOM 3026 C C . PRO B 1 106 ? -8.483 -1.691 11.664 1.00 20.30 107 PRO B C 1
ATOM 3027 O O . PRO B 1 106 ? -7.432 -2.326 11.807 1.00 22.66 107 PRO B O 1
ATOM 3031 N N . VAL B 1 107 ? -8.675 -0.893 10.614 1.00 25.88 108 VAL B N 1
ATOM 3032 C CA . VAL B 1 107 ? -7.581 -0.713 9.667 1.00 29.26 108 VAL B CA 1
ATOM 3033 C C . VAL B 1 107 ? -6.386 -0.068 10.358 1.00 20.95 108 VAL B C 1
ATOM 3034 O O . VAL B 1 107 ? -5.238 -0.494 10.177 1.00 28.59 108 VAL B O 1
ATOM 3038 N N . ALA B 1 108 ? -6.641 0.939 11.195 1.00 24.87 109 ALA B N 1
ATOM 3039 C CA . ALA B 1 108 ? -5.562 1.540 11.972 1.00 30.60 109 ALA B CA 1
ATOM 3040 C C . ALA B 1 108 ? -4.913 0.523 12.908 1.00 27.91 109 ALA B C 1
ATOM 3041 O O . ALA B 1 108 ? -3.684 0.480 13.027 1.00 29.47 109 ALA B O 1
ATOM 3043 N N . SER B 1 109 ? -5.721 -0.316 13.569 1.00 26.09 110 SER B N 1
ATOM 3044 C CA . SER B 1 109 ? -5.175 -1.349 14.450 1.00 27.62 110 SER B CA 1
ATOM 3045 C C . SER B 1 109 ? -4.087 -2.158 13.760 1.00 18.42 110 SER B C 1
ATOM 3046 O O . SER B 1 109 ? -3.078 -2.521 14.377 1.00 25.16 110 SER B O 1
ATOM 3049 N N . MET B 1 110 ? -4.313 -2.484 12.505 1.00 20.47 111 MET B N 1
ATOM 3050 C CA . MET B 1 110 ? -3.450 -3.334 11.740 1.00 23.28 111 MET B CA 1
ATOM 3051 C C . MET B 1 110 ? -2.329 -2.680 10.888 1.00 27.29 111 MET B C 1
ATOM 3052 O O . MET B 1 110 ? -1.660 -3.352 10.208 1.00 26.92 111 MET B O 1
ATOM 3057 N N . LYS B 1 111 ? -2.183 -1.373 10.990 1.00 29.38 112 LYS B N 1
ATOM 3058 C CA . LYS B 1 111 ? -1.191 -0.560 10.251 1.00 27.19 112 LYS B CA 1
ATOM 3059 C C . LYS B 1 111 ? 0.181 -1.132 10.160 1.00 33.02 112 LYS B C 1
ATOM 3060 O O . LYS B 1 111 ? 0.799 -1.144 9.122 1.00 40.81 112 LYS B O 1
ATOM 3066 N N . ASN B 1 112 ? 0.684 -1.553 11.282 1.00 30.52 113 ASN B N 1
ATOM 3067 C CA . ASN B 1 112 ? 2.012 -2.064 11.346 1.00 38.13 113 ASN B CA 1
ATOM 3068 C C . ASN B 1 112 ? 2.087 -3.559 11.416 1.00 28.29 113 ASN B C 1
ATOM 3069 O O . ASN B 1 112 ? 3.084 -4.080 11.791 1.00 31.70 113 ASN B O 1
ATOM 3074 N N . SER B 1 113 ? 1.014 -4.253 11.058 1.00 29.57 114 SER B N 1
ATOM 3075 C CA . SER B 1 113 ? 1.050 -5.696 11.110 1.00 26.71 114 SER B CA 1
ATOM 3076 C C . SER B 1 113 ? 1.646 -6.379 9.923 1.00 28.01 114 SER B C 1
ATOM 3077 O O . SER B 1 113 ? 1.444 -6.001 8.821 1.00 31.23 114 SER B O 1
ATOM 3080 N N . ASN B 1 114 ? 2.375 -7.418 10.181 1.00 31.14 115 ASN B N 1
ATOM 3081 C CA . ASN B 1 114 ? 2.849 -8.297 9.123 1.00 38.96 115 ASN B CA 1
ATOM 3082 C C . ASN B 1 114 ? 2.254 -9.694 9.244 1.00 34.71 115 ASN B C 1
ATOM 3083 O O . ASN B 1 114 ? 2.806 -10.652 8.696 1.00 36.38 115 ASN B O 1
ATOM 3088 N N . SER B 1 115 ? 1.141 -9.825 9.963 1.00 27.77 116 SER B N 1
ATOM 3089 C CA . SER B 1 115 ? 0.452 -11.103 10.053 1.00 28.04 116 SER B CA 1
ATOM 3090 C C . SER B 1 115 ? -0.148 -11.464 8.702 1.00 24.15 116 SER B C 1
ATOM 3091 O O . SER B 1 115 ? -0.639 -10.597 7.974 1.00 27.39 116 SER B O 1
ATOM 3094 N N . LYS B 1 116 ? -0.107 -12.757 8.373 1.00 27.94 117 LYS B N 1
ATOM 3095 C CA . LYS B 1 116 ? -0.812 -13.253 7.200 1.00 28.03 117 LYS B CA 1
ATOM 3096 C C . LYS B 1 116 ? -2.312 -13.367 7.442 1.00 28.54 117 LYS B C 1
ATOM 3097 O O . LYS B 1 116 ? -3.080 -13.460 6.478 1.00 32.99 117 LYS B O 1
ATOM 3103 N N . GLN B 1 117 ? -2.742 -13.338 8.703 1.00 24.86 118 GLN B N 1
ATOM 3104 C CA . GLN B 1 117 ? -4.144 -13.515 9.057 1.00 22.50 118 GLN B CA 1
ATOM 3105 C C . GLN B 1 117 ? -4.888 -12.184 9.145 1.00 19.97 118 GLN B C 1
ATOM 3106 O O . GLN B 1 117 ? -5.917 -11.992 8.485 1.00 19.24 118 GLN B O 1
ATOM 3112 N N . ASN B 1 118 ? -4.388 -11.244 9.946 1.00 20.10 119 ASN B N 1
ATOM 3113 C CA . ASN B 1 118 ? -4.986 -9.916 10.068 1.00 18.75 119 ASN B CA 1
ATOM 3114 C C . ASN B 1 118 ? -6.490 -9.997 10.344 1.00 19.21 119 ASN B C 1
ATOM 3115 O O . ASN B 1 118 ? -7.328 -9.515 9.579 1.00 18.62 119 ASN B O 1
ATOM 3120 N N . GLU B 1 119 ? -6.813 -10.614 11.492 1.00 18.18 120 GLU B N 1
ATOM 3121 C CA . GLU B 1 119 ? -8.181 -10.761 11.979 1.00 19.05 120 GLU B CA 1
ATOM 3122 C C . GLU B 1 119 ? -8.265 -10.284 13.423 1.00 17.23 120 GLU B C 1
ATOM 3123 O O . GLU B 1 119 ? -7.285 -10.350 14.174 1.00 17.20 120 GLU B O 1
ATOM 3129 N N . ILE B 1 120 ? -9.444 -9.789 13.802 1.00 15.09 121 ILE B N 1
ATOM 3130 C CA . ILE B 1 120 ? -9.829 -9.594 15.200 1.00 15.80 121 ILE B CA 1
ATOM 3131 C C . ILE B 1 120 ? -11.028 -10.494 15.450 1.00 15.40 121 ILE B C 1
ATOM 3132 O O . ILE B 1 120 ? -12.059 -10.348 14.785 1.00 15.55 121 ILE B O 1
ATOM 3137 N N . THR B 1 121 ? -10.906 -11.411 16.412 1.00 13.88 122 THR B N 1
ATOM 3138 C CA . THR B 1 121 ? -12.000 -12.304 16.773 1.00 14.29 122 THR B CA 1
ATOM 3139 C C . THR B 1 121 ? -12.730 -11.697 17.951 1.00 15.25 122 THR B C 1
ATOM 3140 O O . THR B 1 121 ? -12.098 -11.361 18.951 1.00 16.06 122 THR B O 1
ATOM 3144 N N . PHE B 1 122 ? -14.049 -11.537 17.834 1.00 12.19 123 PHE B N 1
ATOM 3145 C CA . PHE B 1 122 ? -14.817 -10.900 18.898 1.00 12.78 123 PHE B CA 1
ATOM 3146 C C . PHE B 1 122 ? -15.988 -11.720 19.431 1.00 12.92 123 PHE B C 1
ATOM 3147 O O . PHE B 1 122 ? -16.539 -11.359 20.478 1.00 13.74 123 PHE B O 1
ATOM 3155 N N . LEU B 1 123 ? -16.366 -12.815 18.774 1.00 12.44 124 LEU B N 1
ATOM 3156 C CA . LEU B 1 123 ? -17.301 -13.781 19.339 1.00 11.25 124 LEU B CA 1
ATOM 3157 C C . LEU B 1 123 ? -16.782 -15.162 19.005 1.00 12.21 124 LEU B C 1
ATOM 3158 O O . LEU B 1 123 ? -16.242 -15.370 17.913 1.00 12.61 124 LEU B O 1
ATOM 3163 N N . GLN B 1 124 ? -16.955 -16.117 19.920 1.00 13.50 125 GLN B N 1
ATOM 3164 C CA A GLN B 1 124 ? -16.430 -17.454 19.691 0.46 13.43 125 GLN B CA 1
ATOM 3165 C CA B GLN B 1 124 ? -16.417 -17.449 19.698 0.54 12.64 125 GLN B CA 1
ATOM 3166 C C . GLN B 1 124 ? -17.315 -18.492 20.352 1.00 13.47 125 GLN B C 1
ATOM 3167 O O . GLN B 1 124 ? -17.903 -18.252 21.408 1.00 14.10 125 GLN B O 1
ATOM 3178 N N . VAL B 1 125 ? -17.399 -19.658 19.717 1.00 12.35 126 VAL B N 1
ATOM 3179 C CA . VAL B 1 125 ? -17.872 -20.873 20.369 1.00 11.97 126 VAL B CA 1
ATOM 3180 C C . VAL B 1 125 ? -16.674 -21.805 20.393 1.00 13.67 126 VAL B C 1
ATOM 3181 O O . VAL B 1 125 ? -16.187 -22.224 19.332 1.00 13.63 126 VAL B O 1
ATOM 3185 N N . ALA B 1 126 ? -16.186 -22.118 21.594 1.00 13.15 127 ALA B N 1
ATOM 3186 C CA . ALA B 1 126 ? -15.070 -23.031 21.788 1.00 13.74 127 ALA B CA 1
ATOM 3187 C C . ALA B 1 126 ? -15.600 -24.372 22.271 1.00 12.61 127 ALA B C 1
ATOM 3188 O O . ALA B 1 126 ? -16.768 -24.506 22.633 1.00 14.60 127 ALA B O 1
ATOM 3190 N N . ASN B 1 127 ? -14.740 -25.388 22.260 1.00 15.09 128 ASN B N 1
ATOM 3191 C CA . ASN B 1 127 ? -15.052 -26.615 22.982 1.00 13.65 128 ASN B CA 1
ATOM 3192 C C . ASN B 1 127 ? -14.169 -26.720 24.209 1.00 13.41 128 ASN B C 1
ATOM 3193 O O . ASN B 1 127 ? -12.994 -26.332 24.187 1.00 14.23 128 ASN B O 1
ATOM 3198 N N . LYS B 1 128 ? -14.762 -27.227 25.281 1.00 14.42 129 LYS B N 1
ATOM 3199 C CA . LYS B 1 128 ? -13.981 -27.627 26.439 1.00 14.53 129 LYS B CA 1
ATOM 3200 C C . LYS B 1 128 ? -13.359 -28.993 26.184 1.00 15.24 129 LYS B C 1
ATOM 3201 O O . LYS B 1 128 ? -12.149 -29.177 26.367 1.00 16.19 129 LYS B O 1
ATOM 3207 N N . GLY B 1 129 ? -14.163 -29.945 25.727 1.00 13.86 130 GLY B N 1
ATOM 3208 C CA . GLY B 1 129 ? -13.731 -31.310 25.458 1.00 14.54 130 GLY B CA 1
ATOM 3209 C C . GLY B 1 129 ? -14.890 -32.261 25.704 1.00 15.27 130 GLY B C 1
ATOM 3210 O O . GLY B 1 129 ? -16.050 -31.874 25.593 1.00 14.99 130 GLY B O 1
ATOM 3211 N N . LEU B 1 130 ? -14.561 -33.508 26.054 1.00 15.09 131 LEU B N 1
ATOM 3212 C CA . LEU B 1 130 ? -15.619 -34.481 26.305 1.00 15.29 131 LEU B CA 1
ATOM 3213 C C . LEU B 1 130 ? -16.335 -34.237 27.623 1.00 15.36 131 LEU B C 1
ATOM 3214 O O . LEU B 1 130 ? -17.452 -34.737 27.802 1.00 16.32 131 LEU B O 1
ATOM 3219 N N . ASP B 1 131 ? -15.711 -33.509 28.551 1.00 15.87 132 ASP B N 1
ATOM 3220 C CA . ASP B 1 131 ? -16.218 -33.328 29.908 1.00 15.05 132 ASP B CA 1
ATOM 3221 C C . ASP B 1 131 ? -15.832 -31.932 30.380 1.00 16.44 132 ASP B C 1
ATOM 3222 O O . ASP B 1 131 ? -15.141 -31.193 29.673 1.00 16.64 132 ASP B O 1
ATOM 3227 N N . ASN B 1 132 ? -16.284 -31.569 31.593 1.00 17.60 133 ASN B N 1
ATOM 3228 C CA . ASN B 1 132 ? -15.999 -30.240 32.134 1.00 17.60 133 ASN B CA 1
ATOM 3229 C C . ASN B 1 132 ? -14.527 -30.053 32.478 1.00 16.83 133 ASN B C 1
ATOM 3230 O O . ASN B 1 132 ? -14.090 -28.911 32.670 1.00 23.00 133 ASN B O 1
ATOM 3235 N N . GLN B 1 133 ? -13.760 -31.141 32.550 1.00 19.27 134 GLN B N 1
ATOM 3236 C CA . GLN B 1 133 ? -12.332 -31.095 32.835 1.00 22.94 134 GLN B CA 1
ATOM 3237 C C . GLN B 1 133 ? -11.486 -30.850 31.595 1.00 22.77 134 GLN B C 1
ATOM 3238 O O . GLN B 1 133 ? -10.278 -30.631 31.718 1.00 24.57 134 GLN B O 1
ATOM 3244 N N . GLY B 1 134 ? -12.078 -30.897 30.406 1.00 16.80 135 GLY B N 1
ATOM 3245 C CA . GLY B 1 134 ? -11.323 -30.687 29.186 1.00 19.32 135 GLY B CA 1
ATOM 3246 C C . GLY B 1 134 ? -10.680 -31.922 28.585 1.00 17.97 135 GLY B C 1
ATOM 3247 O O . GLY B 1 134 ? -9.771 -31.794 27.754 1.00 18.00 135 GLY B O 1
ATOM 3248 N N . THR B 1 135 ? -11.125 -33.114 28.963 1.00 17.06 136 THR B N 1
ATOM 3249 C CA . THR B 1 135 ? -10.542 -34.327 28.409 1.00 17.01 136 THR B CA 1
ATOM 3250 C C . THR B 1 135 ? -10.715 -34.359 26.893 1.00 16.60 136 THR B C 1
ATOM 3251 O O . THR B 1 135 ? -11.808 -34.111 26.367 1.00 16.40 136 THR B O 1
ATOM 3255 N N . HIS B 1 136 ? -9.632 -34.668 26.185 1.00 15.16 137 HIS B N 1
ATOM 3256 C CA . HIS B 1 136 ? -9.666 -34.763 24.723 1.00 13.94 137 HIS B CA 1
ATOM 3257 C C . HIS B 1 136 ? -10.168 -33.470 24.078 1.00 15.82 137 HIS B C 1
ATOM 3258 O O . HIS B 1 136 ? -10.930 -33.479 23.108 1.00 16.37 137 HIS B O 1
ATOM 3265 N N . ASN B 1 137 ? -9.727 -32.342 24.624 1.00 15.40 138 ASN B N 1
ATOM 3266 C CA . ASN B 1 137 ? -10.004 -31.048 24.010 1.00 14.37 138 ASN B CA 1
ATOM 3267 C C . ASN B 1 137 ? -9.530 -31.026 22.563 1.00 15.66 138 ASN B C 1
ATOM 3268 O O . ASN B 1 137 ? -8.463 -31.550 22.232 1.00 16.06 138 ASN B O 1
ATOM 3273 N N . VAL B 1 138 ? -10.317 -30.403 21.695 1.00 14.38 139 VAL B N 1
ATOM 3274 C CA . VAL B 1 138 ? -9.930 -30.170 20.307 1.00 13.75 139 VAL B CA 1
ATOM 3275 C C . VAL B 1 138 ? -9.451 -28.723 20.208 1.00 17.32 139 VAL B C 1
ATOM 3276 O O . VAL B 1 138 ? -10.205 -27.813 20.574 1.00 16.05 139 VAL B O 1
ATOM 3280 N N . PRO B 1 139 ? -8.201 -28.466 19.779 1.00 15.76 140 PRO B N 1
ATOM 3281 C CA . PRO B 1 139 ? -7.645 -27.106 19.902 1.00 16.17 140 PRO B CA 1
ATOM 3282 C C . PRO B 1 139 ? -8.051 -26.178 18.765 1.00 16.96 140 PRO B C 1
ATOM 3283 O O . PRO B 1 139 ? -7.229 -25.410 18.249 1.00 19.72 140 PRO B O 1
ATOM 3287 N N . HIS B 1 140 ? -9.322 -26.248 18.369 1.00 15.36 141 HIS B N 1
ATOM 3288 C CA . HIS B 1 140 ? -9.889 -25.449 17.298 1.00 15.63 141 HIS B CA 1
ATOM 3289 C C . HIS B 1 140 ? -11.261 -25.048 17.832 1.00 17.56 141 HIS B C 1
ATOM 3290 O O . HIS B 1 140 ? -12.009 -25.919 18.321 1.00 20.11 141 HIS B O 1
ATOM 3297 N N . PRO B 1 141 ? -11.639 -23.775 17.757 1.00 14.64 142 PRO B N 1
ATOM 3298 C CA . PRO B 1 141 ? -13.007 -23.402 18.132 1.00 15.94 142 PRO B CA 1
ATOM 3299 C C . PRO B 1 141 ? -13.991 -23.833 17.063 1.00 12.90 142 PRO B C 1
ATOM 3300 O O . PRO B 1 141 ? -13.659 -23.914 15.875 1.00 14.47 142 PRO B O 1
ATOM 3304 N N . LEU B 1 142 ? -15.223 -24.113 17.494 1.00 11.79 143 LEU B N 1
ATOM 3305 C CA . LEU B 1 142 ? -16.283 -24.367 16.529 1.00 12.77 143 LEU B CA 1
ATOM 3306 C C . LEU B 1 142 ? -16.522 -23.149 15.651 1.00 11.67 143 LEU B C 1
ATOM 3307 O O . LEU B 1 142 ? -16.693 -23.281 14.434 1.00 12.13 143 LEU B O 1
ATOM 3312 N N . LEU B 1 143 ? -16.530 -21.956 16.245 1.00 12.09 144 LEU B N 1
ATOM 3313 C CA . LEU B 1 143 ? -16.855 -20.728 15.530 1.00 10.87 144 LEU B CA 1
ATOM 3314 C C . LEU B 1 143 ? -15.964 -19.604 16.016 1.00 11.42 144 LEU B C 1
ATOM 3315 O O . LEU B 1 143 ? -15.818 -19.416 17.226 1.00 12.53 144 LEU B O 1
ATOM 3320 N N . ARG B 1 144 ? -15.493 -18.819 15.076 1.00 12.24 145 ARG B N 1
ATOM 3321 C CA . ARG B 1 144 ? -14.905 -17.554 15.336 1.00 12.44 145 ARG B CA 1
ATOM 3322 C C . ARG B 1 144 ? -15.659 -16.514 14.454 1.00 12.30 145 ARG B C 1
ATOM 3323 O O . ARG B 1 144 ? -15.760 -16.686 13.293 1.00 13.90 145 ARG B O 1
ATOM 3331 N N . VAL B 1 145 ? -16.167 -15.465 15.065 1.00 12.07 146 VAL B N 1
ATOM 3332 C CA . VAL B 1 145 ? -16.769 -14.359 14.351 1.00 12.70 146 VAL B CA 1
ATOM 3333 C C . VAL B 1 145 ? -15.678 -13.291 14.385 1.00 12.66 146 VAL B C 1
ATOM 3334 O O . VAL B 1 145 ? -15.261 -12.861 15.407 1.00 13.27 146 VAL B O 1
ATOM 3338 N N . VAL B 1 146 ? -15.253 -12.893 13.198 1.00 14.25 147 VAL B N 1
ATOM 3339 C CA . VAL B 1 146 ? -14.155 -11.981 13.033 1.00 15.33 147 VAL B CA 1
ATOM 3340 C C . VAL B 1 146 ? -14.375 -10.805 12.122 1.00 14.33 147 VAL B C 1
ATOM 3341 O O . VAL B 1 146 ? -15.239 -10.821 11.314 1.00 15.76 147 VAL B O 1
ATOM 3345 N N . TRP B 1 147 ? -13.522 -9.806 12.289 1.00 14.33 148 TRP B N 1
ATOM 3346 C CA . TRP B 1 147 ? -13.399 -8.688 11.373 1.00 14.52 148 TRP B CA 1
ATOM 3347 C C . TRP B 1 147 ? -12.110 -9.075 10.684 1.00 14.96 148 TRP B C 1
ATOM 3348 O O . TRP B 1 147 ? -11.173 -9.403 11.313 1.00 15.46 148 TRP B O 1
ATOM 3359 N N . LYS B 1 148 ? -12.100 -9.079 9.360 1.00 16.11 149 LYS B N 1
ATOM 3360 C CA . LYS B 1 148 ? -10.927 -9.510 8.605 1.00 17.66 149 LYS B CA 1
ATOM 3361 C C . LYS B 1 148 ? -10.506 -8.417 7.636 1.00 18.88 149 LYS B C 1
ATOM 3362 O O . LYS B 1 148 ? -11.334 -7.898 6.885 1.00 17.95 149 LYS B O 1
ATOM 3368 N N . GLU B 1 149 ? -9.212 -8.107 7.624 1.00 17.58 150 GLU B N 1
ATOM 3369 C CA . GLU B 1 149 ? -8.746 -6.993 6.804 1.00 17.24 150 GLU B CA 1
ATOM 3370 C C . GLU B 1 149 ? -8.951 -7.273 5.315 1.00 19.15 150 GLU B C 1
ATOM 3371 O O . GLU B 1 149 ? -9.490 -6.428 4.588 1.00 20.27 150 GLU B O 1
ATOM 3377 N N . ASP B 1 150 ? -8.537 -8.451 4.845 1.00 18.01 151 ASP B N 1
ATOM 3378 C CA . ASP B 1 150 ? -8.538 -8.716 3.404 1.00 19.41 151 ASP B CA 1
ATOM 3379 C C . ASP B 1 150 ? -8.634 -10.219 3.188 1.00 21.92 151 ASP B C 1
ATOM 3380 O O . ASP B 1 150 ? -7.685 -10.951 3.483 1.00 24.16 151 ASP B O 1
ATOM 3385 N N . ALA B 1 151 ? -9.774 -10.675 2.687 1.00 21.34 152 ALA B N 1
ATOM 3386 C CA . ALA B 1 151 ? -9.977 -12.078 2.338 1.00 21.80 152 ALA B CA 1
ATOM 3387 C C . ALA B 1 151 ? -10.100 -12.145 0.821 1.00 22.14 152 ALA B C 1
ATOM 3388 O O . ALA B 1 151 ? -11.158 -11.838 0.267 1.00 21.55 152 ALA B O 1
ATOM 3390 N N . ASN B 1 152 ? -9.019 -12.565 0.167 1.00 27.55 153 ASN B N 1
ATOM 3391 C CA . ASN B 1 152 ? -8.888 -12.593 -1.293 1.00 36.15 153 ASN B CA 1
ATOM 3392 C C . ASN B 1 152 ? -9.595 -11.408 -1.958 1.00 27.38 153 ASN B C 1
ATOM 3393 O O . ASN B 1 152 ? -10.473 -11.547 -2.812 1.00 31.33 153 ASN B O 1
ATOM 3398 N N . SER B 1 153 ? -9.171 -10.219 -1.544 1.00 23.87 154 SER B N 1
ATOM 3399 C CA . SER B 1 153 ? -9.585 -8.924 -2.073 1.00 21.23 154 SER B CA 1
ATOM 3400 C C . SER B 1 153 ? -10.905 -8.415 -1.500 1.00 25.55 154 SER B C 1
ATOM 3401 O O . SER B 1 153 ? -11.311 -7.306 -1.845 1.00 23.55 154 SER B O 1
ATOM 3404 N N . VAL B 1 154 ? -11.590 -9.182 -0.654 1.00 20.00 155 VAL B N 1
ATOM 3405 C CA . VAL B 1 154 ? -12.807 -8.717 0.005 1.00 19.91 155 VAL B CA 1
ATOM 3406 C C . VAL B 1 154 ? -12.378 -8.109 1.338 1.00 16.50 155 VAL B C 1
ATOM 3407 O O . VAL B 1 154 ? -11.927 -8.825 2.238 1.00 19.58 155 VAL B O 1
ATOM 3411 N N . LYS B 1 155 ? -12.517 -6.794 1.471 1.00 17.99 156 LYS B N 1
ATOM 3412 C CA . LYS B 1 155 ? -11.855 -6.049 2.540 1.00 19.46 156 LYS B CA 1
ATOM 3413 C C . LYS B 1 155 ? -12.843 -5.585 3.605 1.00 18.30 156 LYS B C 1
ATOM 3414 O O . LYS B 1 155 ? -13.924 -5.074 3.290 1.00 18.73 156 LYS B O 1
ATOM 3420 N N . GLY B 1 156 ? -12.477 -5.783 4.872 1.00 16.21 157 GLY B N 1
ATOM 3421 C CA . GLY B 1 156 ? -13.251 -5.210 5.953 1.00 18.24 157 GLY B CA 1
ATOM 3422 C C . GLY B 1 156 ? -14.621 -5.820 6.149 1.00 16.27 157 GLY B C 1
ATOM 3423 O O . GLY B 1 156 ? -15.556 -5.116 6.539 1.00 17.67 157 GLY B O 1
ATOM 3424 N N . HIS B 1 157 ? -14.768 -7.117 5.885 1.00 16.05 158 HIS B N 1
ATOM 3425 C CA . HIS B 1 157 ? -16.017 -7.802 6.181 1.00 14.94 158 HIS B CA 1
ATOM 3426 C C . HIS B 1 157 ? -15.928 -8.540 7.511 1.00 14.90 158 HIS B C 1
ATOM 3427 O O . HIS B 1 157 ? -14.846 -8.887 7.995 1.00 15.40 158 HIS B O 1
ATOM 3434 N N . PHE B 1 158 ? -17.099 -8.772 8.084 1.00 12.98 159 PHE B N 1
ATOM 3435 C CA . PHE B 1 158 ? -17.267 -9.756 9.145 1.00 13.33 159 PHE B CA 1
ATOM 3436 C C . PHE B 1 158 ? -17.404 -11.136 8.518 1.00 13.77 159 PHE B C 1
ATOM 3437 O O . PHE B 1 158 ? -18.034 -11.290 7.466 1.00 14.18 159 PHE B O 1
ATOM 3445 N N . TRP B 1 159 ? -16.841 -12.148 9.183 1.00 13.02 160 TRP B N 1
ATOM 3446 C CA . TRP B 1 159 ? -16.909 -13.524 8.702 1.00 13.38 160 TRP B CA 1
ATOM 3447 C C . TRP B 1 159 ? -17.179 -14.450 9.875 1.00 13.63 160 TRP B C 1
ATOM 3448 O O . TRP B 1 159 ? -16.734 -14.192 10.997 1.00 14.62 160 TRP B O 1
ATOM 3459 N N . ALA B 1 160 ? -17.880 -15.545 9.593 1.00 12.68 161 ALA B N 1
ATOM 3460 C CA . ALA B 1 160 ? -17.962 -16.679 10.513 1.00 11.41 161 ALA B CA 1
ATOM 3461 C C . ALA B 1 160 ? -17.041 -17.777 10.001 1.00 12.99 161 ALA B C 1
ATOM 3462 O O . ALA B 1 160 ? -17.239 -18.296 8.897 1.00 13.91 161 ALA B O 1
ATOM 3464 N N . MET B 1 161 ? -16.019 -18.104 10.782 1.00 12.91 162 MET B N 1
ATOM 3465 C CA . MET B 1 161 ? -15.086 -19.173 10.464 1.00 12.93 162 MET B CA 1
ATOM 3466 C C . MET B 1 161 ? -15.541 -20.383 11.262 1.00 11.75 162 MET B C 1
ATOM 3467 O O . MET B 1 161 ? -15.446 -20.388 12.493 1.00 12.54 162 MET B O 1
ATOM 3472 N N . VAL B 1 162 ? -16.049 -21.398 10.582 1.00 13.57 163 VAL B N 1
ATOM 3473 C CA . VAL B 1 162 ? -16.685 -22.541 11.233 1.00 10.87 163 VAL B CA 1
ATOM 3474 C C . VAL B 1 162 ? -15.830 -23.776 11.016 1.00 14.55 163 VAL B C 1
ATOM 3475 O O . VAL B 1 162 ? -15.601 -24.191 9.873 1.00 14.08 163 VAL B O 1
ATOM 3479 N N . LYS B 1 163 ? -15.366 -24.374 12.112 1.00 12.67 164 LYS B N 1
ATOM 3480 C CA . LYS B 1 163 ? -14.673 -25.649 12.027 1.00 12.98 164 LYS B CA 1
ATOM 3481 C C . LYS B 1 163 ? -15.701 -26.712 11.660 1.00 13.69 164 LYS B C 1
ATOM 3482 O O . LYS B 1 163 ? -16.742 -26.834 12.327 1.00 13.84 164 LYS B O 1
ATOM 3488 N N . ASN B 1 164 ? -15.436 -27.464 10.579 1.00 13.41 165 ASN B N 1
ATOM 3489 C CA . ASN B 1 164 ? -16.436 -28.309 9.934 1.00 13.36 165 ASN B CA 1
ATOM 3490 C C . ASN B 1 164 ? -16.202 -29.806 10.139 1.00 13.79 165 ASN B C 1
ATOM 3491 O O . ASN B 1 164 ? -16.749 -30.619 9.392 1.00 16.52 165 ASN B O 1
ATOM 3496 N N . ASN B 1 165 ? -15.368 -30.176 11.101 1.00 12.47 166 ASN B N 1
ATOM 3497 C CA . ASN B 1 165 ? -15.254 -31.551 11.581 1.00 11.83 166 ASN B CA 1
ATOM 3498 C C . ASN B 1 165 ? -14.737 -31.467 13.012 1.00 12.95 166 ASN B C 1
ATOM 3499 O O . ASN B 1 165 ? -14.540 -30.372 13.542 1.00 12.92 166 ASN B O 1
ATOM 3504 N N . ALA B 1 166 ? -14.534 -32.625 13.650 1.00 13.15 167 ALA B N 1
ATOM 3505 C CA . ALA B 1 166 ? -14.053 -32.654 15.029 1.00 14.58 167 ALA B CA 1
ATOM 3506 C C . ALA B 1 166 ? -12.615 -33.160 15.121 1.00 15.34 167 ALA B C 1
ATOM 3507 O O . ALA B 1 166 ? -12.210 -33.732 16.140 1.00 15.41 167 ALA B O 1
ATOM 3509 N N . VAL B 1 167 ? -11.825 -32.953 14.053 1.00 14.42 168 VAL B N 1
ATOM 3510 C CA . VAL B 1 167 ? -10.494 -33.537 13.943 1.00 14.23 168 VAL B CA 1
ATOM 3511 C C . VAL B 1 167 ? -9.454 -32.580 14.500 1.00 15.68 168 VAL B C 1
ATOM 3512 O O . VAL B 1 167 ? -9.503 -31.366 14.251 1.00 16.20 168 VAL B O 1
ATOM 3516 N N . ILE B 1 168 ? -8.494 -33.119 15.248 1.00 15.02 169 ILE B N 1
ATOM 3517 C CA . ILE B 1 168 ? -7.359 -32.324 15.714 1.00 15.41 169 ILE B CA 1
ATOM 3518 C C . ILE B 1 168 ? -6.345 -32.234 14.583 1.00 17.23 169 ILE B C 1
ATOM 3519 O O . ILE B 1 168 ? -5.819 -33.258 14.131 1.00 17.91 169 ILE B O 1
ATOM 3524 N N . CYS B 1 169 ? -6.067 -31.008 14.123 1.00 16.98 170 CYS B N 1
ATOM 3525 C CA . CYS B 1 169 ? -5.272 -30.796 12.919 1.00 18.28 170 CYS B CA 1
ATOM 3526 C C . CYS B 1 169 ? -3.947 -30.098 13.176 1.00 20.41 170 CYS B C 1
ATOM 3527 O O . CYS B 1 169 ? -3.211 -29.833 12.215 1.00 25.27 170 CYS B O 1
ATOM 3530 N N . LYS B 1 170 ? -3.633 -29.776 14.426 1.00 21.03 171 LYS B N 1
ATOM 3531 C CA . LYS B 1 170 ? -2.375 -29.126 14.759 1.00 26.60 171 LYS B CA 1
ATOM 3532 C C . LYS B 1 170 ? -1.964 -29.559 16.156 1.00 25.52 171 LYS B C 1
ATOM 3533 O O . LYS B 1 170 ? -2.744 -30.154 16.902 1.00 24.83 171 LYS B O 1
ATOM 3539 N N . GLY B 1 171 ? -0.724 -29.241 16.512 1.00 28.16 172 GLY B N 1
ATOM 3540 C CA . GLY B 1 171 ? -0.232 -29.553 17.834 1.00 27.47 172 GLY B CA 1
ATOM 3541 C C . GLY B 1 171 ? 0.171 -31.007 17.987 1.00 25.33 172 GLY B C 1
ATOM 3542 O O . GLY B 1 171 ? 0.143 -31.814 17.055 1.00 28.85 172 GLY B O 1
ATOM 3543 N N . SER B 1 172 ? 0.543 -31.344 19.224 1.00 36.36 173 SER B N 1
ATOM 3544 C CA . SER B 1 172 ? 1.096 -32.666 19.500 1.00 44.55 173 SER B CA 1
ATOM 3545 C C . SER B 1 172 ? 0.130 -33.781 19.123 1.00 44.25 173 SER B C 1
ATOM 3546 O O . SER B 1 172 ? 0.564 -34.861 18.707 1.00 41.35 173 SER B O 1
ATOM 3549 N N . PHE B 1 173 ? -1.172 -33.546 19.255 1.00 28.11 174 PHE B N 1
ATOM 3550 C CA . PHE B 1 173 ? -2.170 -34.570 18.987 1.00 26.07 174 PHE B CA 1
ATOM 3551 C C . PHE B 1 173 ? -2.720 -34.516 17.564 1.00 22.86 174 PHE B C 1
ATOM 3552 O O . PHE B 1 173 ? -3.675 -35.235 17.255 1.00 28.06 174 PHE B O 1
ATOM 3560 N N . GLY B 1 174 ? -2.140 -33.696 16.693 1.00 24.14 175 GLY B N 1
ATOM 3561 C CA . GLY B 1 174 ? -2.618 -33.600 15.330 1.00 28.00 175 GLY B CA 1
ATOM 3562 C C . GLY B 1 174 ? -1.627 -34.111 14.305 1.00 32.87 175 GLY B C 1
ATOM 3563 O O . GLY B 1 174 ? -1.875 -34.026 13.099 1.00 27.07 175 GLY B O 1
ATOM 3564 N N . LYS B 1 175 ? -0.505 -34.664 14.774 1.00 29.02 176 LYS B N 1
ATOM 3565 C CA . LYS B 1 175 ? 0.563 -35.057 13.857 1.00 39.86 176 LYS B CA 1
ATOM 3566 C C . LYS B 1 175 ? 0.078 -36.071 12.828 1.00 32.89 176 LYS B C 1
ATOM 3567 O O . LYS B 1 175 ? 0.470 -36.014 11.658 1.00 39.79 176 LYS B O 1
ATOM 3573 N N . LYS B 1 176 ? -0.787 -36.997 13.240 1.00 29.21 177 LYS B N 1
ATOM 3574 C CA . LYS B 1 176 ? -1.261 -38.036 12.334 1.00 33.55 177 LYS B CA 1
ATOM 3575 C C . LYS B 1 176 ? -2.291 -37.518 11.337 1.00 29.60 177 LYS B C 1
ATOM 3576 O O . LYS B 1 176 ? -2.518 -38.162 10.307 1.00 32.96 177 LYS B O 1
ATOM 3582 N N . ASN B 1 177 ? -2.911 -36.368 11.611 1.00 22.97 178 ASN B N 1
ATOM 3583 C CA . ASN B 1 177 ? -3.984 -35.853 10.769 1.00 23.24 178 ASN B CA 1
ATOM 3584 C C . ASN B 1 177 ? -3.589 -34.654 9.919 1.00 21.24 178 ASN B C 1
ATOM 3585 O O . ASN B 1 177 ? -4.237 -34.408 8.895 1.00 21.55 178 ASN B O 1
ATOM 3590 N N . LYS B 1 178 ? -2.553 -33.914 10.313 1.00 24.15 179 LYS B N 1
ATOM 3591 C CA . LYS B 1 178 ? -2.354 -32.563 9.792 1.00 25.96 179 LYS B CA 1
ATOM 3592 C C . LYS B 1 178 ? -2.167 -32.530 8.279 1.00 29.62 179 LYS B C 1
ATOM 3593 O O . LYS B 1 178 ? -2.505 -31.525 7.642 1.00 30.90 179 LYS B O 1
ATOM 3599 N N . ASP B 1 179 ? -1.630 -33.594 7.684 1.00 26.48 180 ASP B N 1
ATOM 3600 C CA . ASP B 1 179 ? -1.364 -33.609 6.251 1.00 32.57 180 ASP B CA 1
ATOM 3601 C C . ASP B 1 179 ? -2.471 -34.265 5.441 1.00 34.13 180 ASP B C 1
ATOM 3602 O O . ASP B 1 179 ? -2.347 -34.366 4.216 1.00 32.13 180 ASP B O 1
ATOM 3607 N N . LYS B 1 180 ? -3.542 -34.717 6.084 1.00 25.34 181 LYS B N 1
ATOM 3608 C CA . LYS B 1 180 ? -4.632 -35.387 5.397 1.00 22.67 181 LYS B CA 1
ATOM 3609 C C . LYS B 1 180 ? -5.628 -34.369 4.843 1.00 22.12 181 LYS B C 1
ATOM 3610 O O . LYS B 1 180 ? -5.678 -33.210 5.268 1.00 24.13 181 LYS B O 1
ATOM 3616 N N . GLU B 1 181 ? -6.444 -34.834 3.893 1.00 25.08 182 GLU B N 1
ATOM 3617 C CA . GLU B 1 181 ? -7.439 -33.975 3.259 1.00 25.47 182 GLU B CA 1
ATOM 3618 C C . GLU B 1 181 ? -8.339 -33.305 4.289 1.00 23.92 182 GLU B C 1
ATOM 3619 O O . GLU B 1 181 ? -8.672 -32.122 4.158 1.00 23.26 182 GLU B O 1
ATOM 3625 N N . MET B 1 182 ? -8.746 -34.043 5.300 1.00 24.19 183 MET B N 1
ATOM 3626 C CA . MET B 1 182 ? -9.638 -33.531 6.334 1.00 19.66 183 MET B CA 1
ATOM 3627 C C . MET B 1 182 ? -9.104 -32.359 7.136 1.00 25.55 183 MET B C 1
ATOM 3628 O O . MET B 1 182 ? -9.826 -31.697 7.809 1.00 21.64 183 MET B O 1
ATOM 3633 N N . CYS B 1 183 ? -7.825 -32.121 7.045 1.00 18.03 184 CYS B N 1
ATOM 3634 C CA . CYS B 1 183 ? -7.204 -31.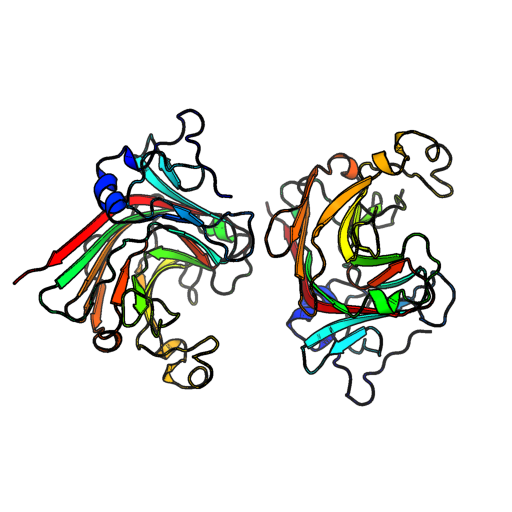001 7.732 1.00 18.00 184 CYS B CA 1
ATOM 3635 C C . CYS B 1 183 ? -6.827 -29.848 6.809 1.00 18.55 184 CYS B C 1
ATOM 3636 O O . CYS B 1 183 ? -6.271 -28.856 7.284 1.00 20.93 184 CYS B O 1
ATOM 3639 N N . LYS B 1 184 ? -7.124 -29.949 5.519 1.00 21.28 185 LYS B N 1
ATOM 3640 C CA . LYS B 1 184 ? -6.866 -28.835 4.621 1.00 21.18 185 LYS B CA 1
ATOM 3641 C C . LYS B 1 184 ? -7.776 -27.662 4.962 1.00 26.28 185 LYS B C 1
ATOM 3642 O O . LYS B 1 184 ? -8.927 -27.835 5.375 1.00 24.14 185 LYS B O 1
ATOM 3648 N N . ALA B 1 185 ? -7.254 -26.451 4.756 1.00 23.82 186 ALA B N 1
ATOM 3649 C CA . ALA B 1 185 ? -7.964 -25.257 5.202 1.00 24.76 186 ALA B CA 1
ATOM 3650 C C . ALA B 1 185 ? -9.364 -25.181 4.609 1.00 23.18 186 ALA B C 1
ATOM 3651 O O . ALA B 1 185 ? -10.307 -24.763 5.291 1.00 28.14 186 ALA B O 1
ATOM 3653 N N . ASP B 1 186 ? -9.498 -25.603 3.368 1.00 24.83 187 ASP B N 1
ATOM 3654 C CA . ASP B 1 186 ? -10.788 -25.546 2.719 1.00 23.04 187 ASP B CA 1
ATOM 3655 C C . ASP B 1 186 ? -11.734 -26.685 2.965 1.00 26.35 187 ASP B C 1
ATOM 3656 O O . ASP B 1 186 ? -12.816 -26.661 2.512 1.00 30.26 187 ASP B O 1
ATOM 3661 N N . VAL B 1 187 ? -11.282 -27.673 3.710 1.00 20.80 188 VAL B N 1
ATOM 3662 C CA . VAL B 1 187 ? -12.106 -28.794 4.130 1.00 20.54 188 VAL B CA 1
ATOM 3663 C C . VAL B 1 187 ? -12.429 -28.713 5.617 1.00 19.82 188 VAL B C 1
ATOM 3664 O O . VAL B 1 187 ? -13.577 -28.914 6.026 1.00 21.80 188 VAL B O 1
ATOM 3668 N N . ALA B 1 188 ? -11.427 -28.409 6.435 1.00 17.85 189 ALA B N 1
ATOM 3669 C CA . ALA B 1 188 ? -11.640 -28.347 7.872 1.00 15.36 189 ALA B CA 1
ATOM 3670 C C . ALA B 1 188 ? -12.482 -27.147 8.278 1.00 18.28 189 ALA B C 1
ATOM 3671 O O . ALA B 1 188 ? -13.023 -27.151 9.386 1.00 16.37 189 ALA B O 1
ATOM 3673 N N . TYR B 1 189 ? -12.601 -26.124 7.422 1.00 17.81 190 TYR B N 1
ATOM 3674 C CA . TYR B 1 189 ? -13.339 -24.907 7.743 1.00 17.37 190 TYR B CA 1
ATOM 3675 C C . TYR B 1 189 ? -14.329 -24.577 6.643 1.00 18.55 190 TYR B C 1
ATOM 3676 O O . TYR B 1 189 ? -14.070 -24.818 5.458 1.00 19.74 190 TYR B O 1
ATOM 3685 N N . LYS B 1 190 ? -15.477 -24.065 7.058 1.00 14.30 191 LYS B N 1
ATOM 3686 C CA . LYS B 1 190 ? -16.447 -23.426 6.182 1.00 14.90 191 LYS B CA 1
ATOM 3687 C C . LYS B 1 190 ? -16.539 -21.969 6.595 1.00 16.00 191 LYS B C 1
ATOM 3688 O O . LYS B 1 190 ? -16.636 -21.661 7.788 1.00 15.47 191 LYS B O 1
ATOM 3694 N N . LYS B 1 191 ? -16.476 -21.066 5.626 1.00 15.69 192 LYS B N 1
ATOM 3695 C CA . LYS B 1 191 ? -16.461 -19.639 5.906 1.00 14.56 192 LYS B CA 1
ATOM 3696 C C . LYS B 1 191 ? -17.726 -18.993 5.365 1.00 16.00 192 LYS B C 1
ATOM 3697 O O . LYS B 1 191 ? -18.139 -19.272 4.232 1.00 19.66 192 LYS B O 1
ATOM 3703 N N . TYR B 1 192 ? -18.338 -18.129 6.173 1.00 13.26 193 TYR B N 1
ATOM 3704 C CA . TYR B 1 192 ? -19.551 -17.414 5.791 1.00 13.49 193 TYR B CA 1
ATOM 3705 C C . TYR B 1 192 ? -19.305 -15.913 5.844 1.00 14.53 193 TYR B C 1
ATOM 3706 O O . TYR B 1 192 ? -18.802 -15.391 6.846 1.00 13.72 193 TYR B O 1
ATOM 3715 N N . ASP B 1 193 ? -19.676 -15.214 4.762 1.00 13.85 194 ASP B N 1
ATOM 3716 C CA . ASP B 1 193 ? -19.571 -13.767 4.685 1.00 13.18 194 ASP B CA 1
ATOM 3717 C C . ASP B 1 193 ? -20.743 -13.166 5.436 1.00 15.72 194 ASP B C 1
ATOM 3718 O O . ASP B 1 193 ? -21.905 -13.374 5.065 1.00 15.62 194 ASP B O 1
ATOM 3723 N N . LEU B 1 194 ? -20.451 -12.445 6.512 1.00 13.28 195 LEU B N 1
ATOM 3724 C CA . LEU B 1 194 ? -21.497 -11.821 7.299 1.00 14.24 195 LEU B CA 1
ATOM 3725 C C . LEU B 1 194 ? -21.695 -10.361 6.932 1.00 15.40 195 LEU B C 1
ATOM 3726 O O . LEU B 1 194 ? -22.447 -9.664 7.615 1.00 18.92 195 LEU B O 1
ATOM 3731 N N . GLY B 1 195 ? -21.051 -9.898 5.868 1.00 14.91 196 GLY B N 1
ATOM 3732 C CA . GLY B 1 195 ? -21.283 -8.570 5.337 1.00 15.91 196 GLY B CA 1
ATOM 3733 C C . GLY B 1 195 ? -20.144 -7.600 5.637 1.00 16.87 196 GLY B C 1
ATOM 3734 O O . GLY B 1 195 ? -19.349 -7.777 6.566 1.00 16.84 196 GLY B O 1
ATOM 3735 N N . LYS B 1 196 ? -20.097 -6.531 4.846 1.00 17.85 197 LYS B N 1
ATOM 3736 C CA . LYS B 1 196 ? -19.165 -5.440 5.095 1.00 15.77 197 LYS B CA 1
ATOM 3737 C C . LYS B 1 196 ? -19.447 -4.823 6.459 1.00 18.41 197 LYS B C 1
ATOM 3738 O O . LYS B 1 196 ? -20.602 -4.546 6.795 1.00 21.68 197 LYS B O 1
ATOM 3744 N N . ALA B 1 197 ? -18.418 -4.593 7.248 1.00 18.25 198 ALA B N 1
ATOM 3745 C CA . ALA B 1 197 ? -18.595 -3.980 8.550 1.00 18.16 198 ALA B CA 1
ATOM 3746 C C . ALA B 1 197 ? -18.846 -2.499 8.321 1.00 24.00 198 ALA B C 1
ATOM 3747 O O . ALA B 1 197 ? -18.159 -1.888 7.560 1.00 26.48 198 ALA B O 1
ATOM 3749 N N . PRO B 1 198 ? -19.825 -1.929 8.990 1.00 21.09 199 PRO B N 1
ATOM 3750 C CA . PRO B 1 198 ? -20.135 -0.516 8.748 1.00 20.99 199 PRO B CA 1
ATOM 3751 C C . PRO B 1 198 ? -19.293 0.393 9.571 1.00 24.68 199 PRO B C 1
ATOM 3752 O O . PRO B 1 198 ? -18.689 -0.003 10.481 1.00 31.48 199 PRO B O 1
ATOM 3756 N N . LEU B 1 199 ? -19.268 1.649 9.203 1.00 51.79 200 LEU B N 1
ATOM 3757 C CA . LEU B 1 199 ? -18.509 2.623 9.959 1.00 47.24 200 LEU B CA 1
ATOM 3758 C C . LEU B 1 199 ? -19.427 3.316 10.903 1.00 24.86 200 LEU B C 1
ATOM 3759 O O . LEU B 1 199 ? -20.536 3.613 10.574 1.00 31.68 200 LEU B O 1
ATOM 3764 N N . ASN B 1 200 ? -18.927 3.526 12.087 1.00 30.56 201 ASN B N 1
ATOM 3765 C CA . ASN B 1 200 ? -19.627 4.208 13.127 1.00 33.01 201 ASN B CA 1
ATOM 3766 C C . ASN B 1 200 ? -21.003 3.666 13.370 1.00 32.04 201 ASN B C 1
ATOM 3767 O O . ASN B 1 200 ? -21.909 4.385 13.607 1.00 29.63 201 ASN B O 1
ATOM 3772 N N . LYS B 1 201 ? -21.127 2.353 13.358 1.00 23.94 202 LYS B N 1
ATOM 3773 C CA . LYS B 1 201 ? -22.425 1.735 13.562 1.00 22.71 202 LYS B CA 1
ATOM 3774 C C . LYS B 1 201 ? -22.209 0.353 14.161 1.00 22.60 202 LYS B C 1
ATOM 3775 O O . LYS B 1 201 ? -21.257 -0.340 13.789 1.00 22.94 202 LYS B O 1
ATOM 3781 N N . ALA B 1 202 ? -23.076 -0.020 15.100 1.00 22.15 203 ALA B N 1
ATOM 3782 C CA . ALA B 1 202 ? -23.060 -1.357 15.674 1.00 20.13 203 ALA B CA 1
ATOM 3783 C C . ALA B 1 202 ? -23.771 -2.337 14.753 1.00 22.52 203 ALA B C 1
ATOM 3784 O O . ALA B 1 202 ? -24.668 -1.974 13.987 1.00 23.74 203 ALA B O 1
ATOM 3786 N N . THR B 1 203 ? -23.350 -3.596 14.828 1.00 17.19 204 THR B N 1
ATOM 3787 C CA . THR B 1 203 ? -23.964 -4.688 14.088 1.00 17.85 204 THR B CA 1
ATOM 3788 C C . THR B 1 203 ? -24.415 -5.734 15.099 1.00 16.83 204 THR B C 1
ATOM 3789 O O . THR B 1 203 ? -23.663 -6.078 16.020 1.00 17.35 204 THR B O 1
ATOM 3793 N N . ALA B 1 204 ? -25.631 -6.236 14.922 1.00 16.77 205 ALA B N 1
ATOM 3794 C CA . ALA B 1 204 ? -26.198 -7.226 15.832 1.00 16.47 205 ALA B CA 1
ATOM 3795 C C . ALA B 1 204 ? -25.834 -8.631 15.376 1.00 17.68 205 ALA B C 1
ATOM 3796 O O . ALA B 1 204 ? -25.983 -8.976 14.197 1.00 17.00 205 ALA B O 1
ATOM 3798 N N . PHE B 1 205 ? -25.389 -9.455 16.321 1.00 17.21 206 PHE B N 1
ATOM 3799 C CA . PHE B 1 205 ? -25.122 -10.866 16.076 1.00 14.57 206 PHE B CA 1
ATOM 3800 C C . PHE B 1 205 ? -25.872 -11.699 17.103 1.00 13.91 206 PHE B C 1
ATOM 3801 O O . PHE B 1 205 ? -25.779 -11.430 18.306 1.00 17.13 206 PHE B O 1
ATOM 3809 N N . ASP B 1 206 ? -26.598 -12.714 16.640 1.00 14.58 207 ASP B N 1
ATOM 3810 C CA . ASP B 1 206 ? -27.261 -13.665 17.528 1.00 15.62 207 ASP B CA 1
ATOM 3811 C C . ASP B 1 206 ? -26.807 -15.059 17.139 1.00 15.18 207 ASP B C 1
ATOM 3812 O O . ASP B 1 206 ? -27.020 -15.486 15.997 1.00 17.06 207 ASP B O 1
ATOM 3817 N N . ILE B 1 207 ? -26.162 -15.751 18.073 1.00 15.01 208 ILE B N 1
ATOM 3818 C CA . ILE B 1 207 ? -25.601 -17.076 17.845 1.00 13.73 208 ILE B CA 1
ATOM 3819 C C . ILE B 1 207 ? -26.376 -18.058 18.703 1.00 14.09 208 ILE B C 1
ATOM 3820 O O . ILE B 1 207 ? -26.388 -17.934 19.935 1.00 16.08 208 ILE B O 1
ATOM 3825 N N . THR B 1 208 ? -27.006 -19.048 18.074 1.00 14.16 209 THR B N 1
ATOM 3826 C CA . THR B 1 208 ? -27.715 -20.090 18.809 1.00 13.47 209 THR B CA 1
ATOM 3827 C C . THR B 1 208 ? -27.074 -21.440 18.520 1.00 12.94 209 THR B C 1
ATOM 3828 O O . THR B 1 208 ? -26.934 -21.833 17.357 1.00 14.08 209 THR B O 1
ATOM 3832 N N . VAL B 1 209 ? -26.713 -22.158 19.579 1.00 13.79 210 VAL B N 1
ATOM 3833 C CA . VAL B 1 209 ? -26.101 -23.474 19.477 1.00 13.07 210 VAL B CA 1
ATOM 3834 C C . VAL B 1 209 ? -27.000 -24.468 20.196 1.00 14.02 210 VAL B C 1
ATOM 3835 O O . VAL B 1 209 ? -27.430 -24.219 21.325 1.00 15.26 210 VAL B O 1
ATOM 3839 N N . GLY B 1 210 ? -27.249 -25.598 19.572 1.00 13.29 211 GLY B N 1
ATOM 3840 C CA . GLY B 1 210 ? -28.117 -26.613 20.144 1.00 14.74 211 GLY B CA 1
ATOM 3841 C C . GLY B 1 210 ? -28.870 -27.325 19.040 1.00 14.02 211 GLY B C 1
ATOM 3842 O O . GLY B 1 210 ? -28.896 -26.895 17.889 1.00 13.94 211 GLY B O 1
ATOM 3843 N N . ASN B 1 211 ? -29.449 -28.472 19.393 1.00 14.18 212 ASN B N 1
ATOM 3844 C CA . ASN B 1 211 ? -30.208 -29.260 18.410 1.00 16.00 212 ASN B CA 1
ATOM 3845 C C . ASN B 1 211 ? -29.385 -29.578 17.157 1.00 15.07 212 ASN B C 1
ATOM 3846 O O . ASN B 1 211 ? -29.900 -29.618 16.041 1.00 17.60 212 ASN B O 1
ATOM 3851 N N . LYS B 1 212 ? -28.085 -29.825 17.342 1.00 13.53 213 LYS B N 1
ATOM 3852 C CA . LYS B 1 212 ? -27.177 -30.174 16.231 1.00 13.63 213 LYS B CA 1
ATOM 3853 C C . LYS B 1 212 ? -27.061 -29.064 15.188 1.00 13.51 213 LYS B C 1
ATOM 3854 O O . LYS B 1 212 ? -26.726 -29.327 14.022 1.00 14.85 213 LYS B O 1
ATOM 3860 N N . GLN B 1 213 ? -27.299 -27.820 15.606 1.00 12.55 214 GLN B N 1
ATOM 3861 C CA . GLN B 1 213 ? -27.244 -26.689 14.690 1.00 13.44 214 GLN B CA 1
ATOM 3862 C C . GLN B 1 213 ? -26.458 -25.541 15.292 1.00 12.58 214 GLN B C 1
ATOM 3863 O O . GLN B 1 213 ? -26.503 -25.290 16.504 1.00 13.52 214 GLN B O 1
ATOM 3869 N N . LEU B 1 214 ? -25.761 -24.834 14.414 1.00 12.48 215 LEU B N 1
ATOM 3870 C CA . LEU B 1 214 ? -25.157 -23.547 14.705 1.00 13.34 215 LEU B CA 1
ATOM 3871 C C . LEU B 1 214 ? -25.873 -22.517 13.841 1.00 13.70 215 LEU B C 1
ATOM 3872 O O . LEU B 1 214 ? -25.810 -22.582 12.606 1.00 14.97 215 LEU B O 1
ATOM 3877 N N . ILE B 1 215 ? -26.571 -21.590 14.483 1.00 13.48 216 ILE B N 1
ATOM 3878 C CA . ILE B 1 215 ? -27.371 -20.584 13.795 1.00 14.71 216 ILE B CA 1
ATOM 3879 C C . ILE B 1 215 ? -26.767 -19.223 14.089 1.00 13.54 216 ILE B C 1
ATOM 3880 O O . ILE B 1 215 ? -26.458 -18.915 15.247 1.00 14.42 216 ILE B O 1
ATOM 3885 N N . ILE B 1 216 ? -26.584 -18.408 13.048 1.00 14.12 217 ILE B N 1
ATOM 3886 C CA . ILE B 1 216 ? -26.117 -17.033 13.217 1.00 13.22 217 ILE B CA 1
ATOM 3887 C C . ILE B 1 216 ? -27.060 -16.101 12.474 1.00 14.35 217 ILE B C 1
ATOM 3888 O O . ILE B 1 216 ? -27.263 -16.256 11.259 1.00 14.98 217 ILE B O 1
ATOM 3893 N N . ASP B 1 217 ? -27.613 -15.131 13.195 1.00 14.25 218 ASP B N 1
ATOM 3894 C CA . ASP B 1 217 ? -28.367 -14.024 12.610 1.00 14.11 218 ASP B CA 1
ATOM 3895 C C . ASP B 1 217 ? -27.533 -12.754 12.708 1.00 15.96 218 ASP B C 1
ATOM 3896 O O . ASP B 1 217 ? -26.885 -12.502 13.730 1.00 16.14 218 ASP B O 1
ATOM 3901 N N . VAL B 1 218 ? -27.561 -11.945 11.649 1.00 14.85 219 VAL B N 1
ATOM 3902 C CA . VAL B 1 218 ? -26.832 -10.687 11.592 1.00 14.33 219 VAL B CA 1
ATOM 3903 C C . VAL B 1 218 ? -27.842 -9.595 11.276 1.00 15.78 219 VAL B C 1
ATOM 3904 O O . VAL B 1 218 ? -28.558 -9.678 10.269 1.00 17.82 219 VAL B O 1
ATOM 3908 N N . ASP B 1 219 ? -27.925 -8.599 12.153 1.00 16.74 220 ASP B N 1
ATOM 3909 C CA . ASP B 1 219 ? -28.928 -7.544 12.034 1.00 18.40 220 ASP B CA 1
ATOM 3910 C C . ASP B 1 219 ? -30.320 -8.124 11.799 1.00 21.32 220 ASP B C 1
ATOM 3911 O O . ASP B 1 219 ? -31.101 -7.621 10.984 1.00 24.26 220 ASP B O 1
ATOM 3916 N N . GLY B 1 220 ? -30.628 -9.207 12.514 1.00 20.96 221 GLY B N 1
ATOM 3917 C CA . GLY B 1 220 ? -31.938 -9.820 12.468 1.00 20.72 221 GLY B CA 1
ATOM 3918 C C . GLY B 1 220 ? -32.167 -10.796 11.334 1.00 22.70 221 GLY B C 1
ATOM 3919 O O . GLY B 1 220 ? -33.233 -11.424 11.288 1.00 28.13 221 GLY B O 1
ATOM 3920 N N . LYS B 1 221 ? -31.210 -10.957 10.425 1.00 18.50 222 LYS B N 1
ATOM 3921 C CA . LYS B 1 221 ? -31.365 -11.822 9.265 1.00 20.33 222 LYS B CA 1
ATOM 3922 C C . LYS B 1 221 ? -30.572 -13.111 9.462 1.00 18.39 222 LYS B C 1
ATOM 3923 O O . LYS B 1 221 ? -29.380 -13.068 9.779 1.00 18.27 222 LYS B O 1
ATOM 3929 N N . ARG B 1 222 ? -31.221 -14.247 9.250 1.00 18.16 223 ARG B N 1
ATOM 3930 C CA A ARG B 1 222 ? -30.576 -15.550 9.389 0.42 20.42 223 ARG B CA 1
ATOM 3931 C CA B ARG B 1 222 ? -30.541 -15.528 9.413 0.58 19.92 223 ARG B CA 1
ATOM 3932 C C . ARG B 1 222 ? -29.596 -15.749 8.238 1.00 22.89 223 ARG B C 1
ATOM 3933 O O . ARG B 1 222 ? -30.019 -15.875 7.082 1.00 30.08 223 ARG B O 1
ATOM 3948 N N . LEU B 1 223 ? -28.298 -15.768 8.530 1.00 16.69 224 LEU B N 1
ATOM 3949 C CA . LEU B 1 223 ? -27.293 -15.993 7.500 1.00 15.80 224 LEU B CA 1
ATOM 3950 C C . LEU B 1 223 ? -26.633 -17.356 7.567 1.00 19.93 224 LEU B C 1
ATOM 3951 O O . LEU B 1 223 ? -26.130 -17.822 6.549 1.00 21.72 224 LEU B O 1
ATOM 3956 N N . VAL B 1 224 ? -26.587 -17.990 8.733 1.00 15.46 225 VAL B N 1
ATOM 3957 C CA . VAL B 1 224 ? -25.927 -19.283 8.890 1.00 14.81 225 VAL B CA 1
ATOM 3958 C C . VAL B 1 224 ? -26.882 -20.227 9.602 1.00 13.50 225 VAL B C 1
ATOM 3959 O O . VAL B 1 224 ? -27.407 -19.891 10.671 1.00 14.15 225 VAL B O 1
ATOM 3963 N N . GLU B 1 225 ? -27.078 -21.415 9.034 1.00 14.12 226 GLU B N 1
ATOM 3964 C CA . GLU B 1 225 ? -27.829 -22.500 9.677 1.00 14.55 226 GLU B CA 1
ATOM 3965 C C . GLU B 1 225 ? -27.058 -23.767 9.330 1.00 15.75 226 GLU B C 1
ATOM 3966 O O . GLU B 1 225 ? -27.311 -24.413 8.305 1.00 18.28 226 GLU B O 1
ATOM 3972 N N . HIS B 1 226 ? -26.090 -24.100 10.178 1.00 16.29 227 HIS B N 1
ATOM 3973 C CA . HIS B 1 226 ? -25.057 -25.074 9.855 1.00 14.47 227 HIS B CA 1
ATOM 3974 C C . HIS B 1 226 ? -25.228 -26.318 10.723 1.00 14.21 227 HIS B C 1
ATOM 3975 O O . HIS B 1 226 ? -25.313 -26.220 11.953 1.00 15.40 227 HIS B O 1
ATOM 3982 N N . ASP B 1 227 ? -25.287 -27.487 10.086 1.00 15.69 228 ASP B N 1
ATOM 3983 C CA . ASP B 1 227 ? -25.412 -28.761 10.796 1.00 15.97 228 ASP B CA 1
ATOM 3984 C C . ASP B 1 227 ? -24.090 -29.068 11.495 1.00 15.95 228 ASP B C 1
ATOM 3985 O O . ASP B 1 227 ? -23.035 -29.073 10.856 1.00 16.74 228 ASP B O 1
ATOM 3990 N N . ILE B 1 228 ? -24.140 -29.296 12.820 1.00 12.63 229 ILE B N 1
ATOM 3991 C CA . ILE B 1 228 ? -22.937 -29.593 13.597 1.00 12.42 229 ILE B CA 1
ATOM 3992 C C . ILE B 1 228 ? -23.021 -30.961 14.270 1.00 13.66 229 ILE B C 1
ATOM 3993 O O . ILE B 1 228 ? -22.466 -31.160 15.355 1.00 13.05 229 ILE B O 1
ATOM 3998 N N . ASP B 1 229 ? -23.687 -31.897 13.644 1.00 13.39 230 ASP B N 1
ATOM 3999 C CA . ASP B 1 229 ? -23.780 -33.269 14.166 1.00 12.08 230 ASP B CA 1
ATOM 4000 C C . ASP B 1 229 ? -22.370 -33.805 14.511 1.00 12.82 230 ASP B C 1
ATOM 4001 O O . ASP B 1 229 ? -22.193 -34.480 15.463 1.00 12.85 230 ASP B O 1
ATOM 4006 N N . TYR B 1 230 ? -21.410 -33.468 13.688 1.00 12.36 231 TYR B N 1
ATOM 4007 C CA . TYR B 1 230 ? -20.035 -33.907 13.877 1.00 12.47 231 TYR B CA 1
ATOM 4008 C C . TYR B 1 230 ? -19.365 -33.493 15.189 1.00 12.19 231 TYR B C 1
ATOM 4009 O O . TYR B 1 230 ? -18.416 -34.077 15.575 1.00 13.08 231 TYR B O 1
ATOM 4018 N N . TRP B 1 231 ? -19.908 -32.468 15.820 1.00 12.67 232 TRP B N 1
ATOM 4019 C CA . TRP B 1 231 ? -19.398 -31.900 17.048 1.00 11.08 232 TRP B CA 1
ATOM 4020 C C . TRP B 1 231 ? -20.126 -32.364 18.303 1.00 12.35 232 TRP B C 1
ATOM 4021 O O . TRP B 1 231 ? -19.865 -31.914 19.350 1.00 12.84 232 TRP B O 1
ATOM 4032 N N . ARG B 1 232 ? -21.051 -33.268 18.121 1.00 12.45 233 ARG B N 1
ATOM 4033 C CA . ARG B 1 232 ? -21.950 -33.698 19.189 1.00 12.09 233 ARG B CA 1
ATOM 4034 C C . ARG B 1 232 ? -21.377 -34.104 20.523 1.00 13.77 233 ARG B C 1
ATOM 4035 O O . ARG B 1 232 ? -21.994 -33.849 21.535 1.00 13.38 233 ARG B O 1
ATOM 4043 N N . HIS B 1 233 ? -20.205 -34.712 20.472 1.00 12.23 234 HIS B N 1
ATOM 4044 C CA . HIS B 1 233 ? -19.561 -35.175 21.702 1.00 12.50 234 HIS B CA 1
ATOM 4045 C C . HIS B 1 233 ? -18.839 -34.075 22.473 1.00 12.19 234 HIS B C 1
ATOM 4046 O O . HIS B 1 233 ? -18.395 -34.329 23.603 1.00 13.88 234 HIS B O 1
ATOM 4053 N N . LEU B 1 234 ? -18.698 -32.874 21.913 1.00 11.23 235 LEU B N 1
ATOM 4054 C CA . LEU B 1 234 ? -17.853 -31.843 22.509 1.00 12.29 235 LEU B CA 1
ATOM 4055 C C . LEU B 1 234 ? -18.699 -30.827 23.273 1.00 13.30 235 LEU B C 1
ATOM 4056 O O . LEU B 1 234 ? -19.504 -30.104 22.678 1.00 13.37 235 LEU B O 1
ATOM 4061 N N . LEU B 1 235 ? -18.510 -30.765 24.589 1.00 12.61 236 LEU B N 1
ATOM 4062 C CA . LEU B 1 235 ? -19.107 -29.687 25.368 1.00 12.22 236 LEU B CA 1
ATOM 4063 C C . LEU B 1 235 ? -18.481 -28.365 24.952 1.00 12.83 236 LEU B C 1
ATOM 4064 O O . LEU B 1 235 ? -17.262 -28.270 24.770 1.00 14.77 236 LEU B O 1
ATOM 4069 N N . SER B 1 236 ? -19.321 -27.343 24.784 1.00 12.96 237 SER B N 1
ATOM 4070 C CA . SER B 1 236 ? -18.913 -26.112 24.128 1.00 12.22 237 SER B CA 1
ATOM 4071 C C . SER B 1 236 ? -19.292 -24.903 24.979 1.00 12.75 237 SER B C 1
ATOM 4072 O O . SER B 1 236 ? -20.094 -24.996 25.918 1.00 13.37 237 SER B O 1
ATOM 4075 N N . TYR B 1 237 ? -18.692 -23.755 24.662 1.00 10.94 238 TYR B N 1
ATOM 4076 C CA . TYR B 1 237 ? -18.933 -22.569 25.475 1.00 10.42 238 TYR B CA 1
ATOM 4077 C C . TYR B 1 237 ? -18.715 -21.311 24.656 1.00 12.15 238 TYR B C 1
ATOM 4078 O O . TYR B 1 237 ? -18.025 -21.319 23.628 1.00 12.77 238 TYR B O 1
ATOM 4087 N N . PHE B 1 238 ? -19.311 -20.219 25.131 1.00 11.52 239 PHE B N 1
ATOM 4088 C CA . PHE B 1 238 ? -19.236 -18.920 24.475 1.00 12.47 239 PHE B CA 1
ATOM 4089 C C . PHE B 1 238 ? -18.130 -18.046 25.059 1.00 11.58 239 PHE B C 1
ATOM 4090 O O . PHE B 1 238 ? -17.885 -18.047 26.271 1.00 12.16 239 PHE B O 1
ATOM 4098 N N . LYS B 1 239 ? -17.510 -17.243 24.189 1.00 12.39 240 LYS B N 1
ATOM 4099 C CA . LYS B 1 239 ? -16.660 -16.136 24.598 1.00 12.80 240 LYS B CA 1
ATOM 4100 C C . LYS B 1 239 ? -16.986 -14.917 23.754 1.00 13.68 240 LYS B C 1
ATOM 4101 O O . LYS B 1 239 ? -17.404 -15.034 22.594 1.00 13.46 240 LYS B O 1
ATOM 4107 N N . ALA B 1 240 ? -16.755 -13.746 24.331 1.00 12.25 241 ALA B N 1
ATOM 4108 C CA . ALA B 1 240 ? -16.965 -12.478 23.654 1.00 12.32 241 ALA B CA 1
ATOM 4109 C C . ALA B 1 240 ? -15.941 -11.477 24.157 1.00 13.50 241 ALA B C 1
ATOM 4110 O O . ALA B 1 240 ? -15.657 -11.430 25.356 1.00 14.33 241 ALA B O 1
ATOM 4112 N N . GLY B 1 241 ? -15.403 -10.676 23.241 1.00 13.84 242 GLY B N 1
ATOM 4113 C CA . GLY B 1 241 ? -14.458 -9.631 23.602 1.00 14.34 242 GLY B CA 1
ATOM 4114 C C . GLY B 1 241 ? -13.567 -9.340 22.418 1.00 13.67 242 GLY B C 1
ATOM 4115 O O . GLY B 1 241 ? -14.084 -9.122 21.314 1.00 14.93 242 GLY B O 1
ATOM 4116 N N . VAL B 1 242 ? -12.245 -9.372 22.602 1.00 15.03 243 VAL B N 1
ATOM 4117 C CA . VAL B 1 242 ? -11.300 -9.283 21.488 1.00 13.99 243 VAL B CA 1
ATOM 4118 C C . VAL B 1 242 ? -10.203 -10.315 21.667 1.00 15.90 243 VAL B C 1
ATOM 4119 O O . VAL B 1 242 ? -9.778 -10.608 22.790 1.00 17.07 243 VAL B O 1
ATOM 4123 N N . ALA B 1 243 ? -9.760 -10.876 20.548 1.00 15.56 244 ALA B N 1
ATOM 4124 C CA . ALA B 1 243 ? -8.581 -11.724 20.488 1.00 16.49 244 ALA B CA 1
ATOM 4125 C C . ALA B 1 243 ? -7.857 -11.344 19.208 1.00 17.00 244 ALA B C 1
ATOM 4126 O O . ALA B 1 243 ? -8.487 -11.247 18.151 1.00 17.05 244 ALA B O 1
ATOM 4128 N N . ASN B 1 244 ? -6.549 -11.106 19.298 1.00 17.23 245 ASN B N 1
ATOM 4129 C CA . ASN B 1 244 ? -5.798 -10.488 18.209 1.00 17.47 245 ASN B CA 1
ATOM 4130 C C . ASN B 1 244 ? -5.129 -11.545 17.353 1.00 17.42 245 ASN B C 1
ATOM 4131 O O . ASN B 1 244 ? -4.352 -12.365 17.860 1.00 21.15 245 ASN B O 1
ATOM 4136 N N . GLN B 1 245 ? -5.422 -11.513 16.052 1.00 16.51 246 GLN B N 1
ATOM 4137 C CA . GLN B 1 245 ? -4.635 -12.240 15.066 1.00 18.05 246 GLN B CA 1
ATOM 4138 C C . GLN B 1 245 ? -4.019 -11.231 14.100 1.00 22.16 246 GLN B C 1
ATOM 4139 O O . GLN B 1 245 ? -4.288 -11.248 12.891 1.00 21.04 246 GLN B O 1
ATOM 4145 N N . PHE B 1 246 ? -3.220 -10.317 14.650 1.00 19.65 247 PHE B N 1
ATOM 4146 C CA . PHE B 1 246 ? -2.492 -9.303 13.898 1.00 18.79 247 PHE B CA 1
ATOM 4147 C C . PHE B 1 246 ? -1.403 -8.796 14.833 1.00 22.28 247 PHE B C 1
ATOM 4148 O O . PHE B 1 246 ? -1.486 -8.985 16.051 1.00 23.07 247 PHE B O 1
ATOM 4156 N N . THR B 1 247 ? -0.373 -8.172 14.262 1.00 24.30 248 THR B N 1
ATOM 4157 C CA . THR B 1 247 ? 0.790 -7.781 15.049 1.00 26.09 248 THR B CA 1
ATOM 4158 C C . THR B 1 247 ? 0.881 -6.271 15.233 1.00 25.08 248 THR B C 1
ATOM 4159 O O . THR B 1 247 ? 0.344 -5.482 14.452 1.00 24.93 248 THR B O 1
ATOM 4163 N N . ASN B 1 248 ? 1.566 -5.887 16.314 1.00 23.76 249 ASN B N 1
ATOM 4164 C CA . ASN B 1 248 ? 2.062 -4.520 16.515 1.00 25.83 249 ASN B CA 1
ATOM 4165 C C . ASN B 1 248 ? 0.950 -3.483 16.647 1.00 24.91 249 ASN B C 1
ATOM 4166 O O . ASN B 1 248 ? 1.147 -2.314 16.307 1.00 33.96 249 ASN B O 1
ATOM 4171 N N . GLY B 1 249 ? -0.220 -3.870 17.160 1.00 26.33 250 GLY B N 1
ATOM 4172 C CA . GLY B 1 249 ? -1.320 -2.937 17.279 1.00 22.46 250 GLY B CA 1
ATOM 4173 C C . GLY B 1 249 ? -2.291 -3.300 18.386 1.00 22.20 250 GLY B C 1
ATOM 4174 O O . GLY B 1 249 ? -2.169 -4.341 19.038 1.00 22.78 250 GLY B O 1
ATOM 4175 N N . MET B 1 250 ? -3.279 -2.431 18.578 1.00 21.13 251 MET B N 1
ATOM 4176 C CA . MET B 1 250 ? -4.290 -2.616 19.612 1.00 23.60 251 MET B CA 1
ATOM 4177 C C . MET B 1 250 ? -5.676 -2.684 18.988 1.00 26.80 251 MET B C 1
ATOM 4178 O O . MET B 1 250 ? -6.042 -1.833 18.170 1.00 23.10 251 MET B O 1
ATOM 4183 N N . SER B 1 251 ? -6.442 -3.689 19.385 1.00 18.07 252 SER B N 1
ATOM 4184 C CA . SER B 1 251 ? -7.824 -3.818 18.957 1.00 18.87 252 SER B CA 1
ATOM 4185 C C . SER B 1 251 ? -8.744 -3.175 19.987 1.00 20.86 252 SER B C 1
ATOM 4186 O O . SER B 1 251 ? -8.389 -3.009 21.158 1.00 19.20 252 SER B O 1
ATOM 4189 N N . GLU B 1 252 ? -9.949 -2.836 19.542 1.00 17.25 253 GLU B N 1
ATOM 4190 C CA . GLU B 1 252 ? -10.933 -2.185 20.393 1.00 18.99 253 GLU B CA 1
ATOM 4191 C C . GLU B 1 252 ? -12.312 -2.525 19.859 1.00 20.27 253 GLU B C 1
ATOM 4192 O O . GLU B 1 252 ? -12.617 -2.233 18.696 1.00 19.73 253 GLU B O 1
ATOM 4198 N N . ALA B 1 253 ? -13.133 -3.160 20.690 1.00 16.97 254 ALA B N 1
ATOM 4199 C CA . ALA B 1 253 ? -14.508 -3.489 20.353 1.00 16.21 254 ALA B CA 1
ATOM 4200 C C . ALA B 1 253 ? -15.443 -2.859 21.373 1.00 18.49 254 ALA B C 1
ATOM 4201 O O . ALA B 1 253 ? -15.190 -2.926 22.584 1.00 19.23 254 ALA B O 1
ATOM 4203 N N . HIS B 1 254 ? -16.527 -2.261 20.883 1.00 18.27 255 HIS B N 1
ATOM 4204 C CA . HIS B 1 254 ? -17.563 -1.661 21.719 1.00 16.25 255 HIS B CA 1
ATOM 4205 C C . HIS B 1 254 ? -18.835 -2.485 21.596 1.00 17.02 255 HIS B C 1
ATOM 4206 O O . HIS B 1 254 ? -19.378 -2.634 20.496 1.00 19.40 255 HIS B O 1
ATOM 4213 N N . PHE B 1 255 ? -19.296 -3.045 22.715 1.00 16.82 256 PHE B N 1
ATOM 4214 C CA . PHE B 1 255 ? -20.510 -3.853 22.744 1.00 16.60 256 PHE B CA 1
ATOM 4215 C C . PHE B 1 255 ? -21.636 -3.017 23.346 1.00 19.80 256 PHE B C 1
ATOM 4216 O O . PHE B 1 255 ? -21.665 -2.784 24.561 1.00 19.06 256 PHE B O 1
ATOM 4224 N N . ASN B 1 256 ? -22.578 -2.585 22.508 1.00 17.05 257 ASN B N 1
ATOM 4225 C CA . ASN B 1 256 ? -23.776 -1.934 23.029 1.00 20.19 257 ASN B CA 1
ATOM 4226 C C . ASN B 1 256 ? -24.687 -2.928 23.739 1.00 19.44 257 ASN B C 1
ATOM 4227 O O . ASN B 1 256 ? -25.496 -2.532 24.588 1.00 20.28 257 ASN B O 1
ATOM 4232 N N . LYS B 1 257 ? -24.548 -4.214 23.430 1.00 17.51 258 LYS B N 1
ATOM 4233 C CA . LYS B 1 257 ? -25.395 -5.253 23.988 1.00 18.11 258 LYS B CA 1
ATOM 4234 C C . LYS B 1 257 ? -24.558 -6.512 24.098 1.00 17.10 258 LYS B C 1
ATOM 4235 O O . LYS B 1 257 ? -23.768 -6.824 23.200 1.00 17.19 258 LYS B O 1
ATOM 4241 N N . LEU B 1 258 ? -24.710 -7.213 25.216 1.00 15.66 259 LEU B N 1
ATOM 4242 C CA . LEU B 1 258 ? -24.112 -8.535 25.365 1.00 15.06 259 LEU B CA 1
ATOM 4243 C C . LEU B 1 258 ? -24.985 -9.324 26.319 1.00 15.93 259 LEU B C 1
ATOM 4244 O O . LEU B 1 258 ? -25.114 -8.960 27.498 1.00 16.56 259 LEU B O 1
ATOM 4249 N N . GLU B 1 259 ? -25.583 -10.393 25.808 1.00 16.13 260 GLU B N 1
ATOM 4250 C CA . GLU B 1 259 ? -26.526 -11.206 26.553 1.00 15.43 260 GLU B CA 1
ATOM 4251 C C . GLU B 1 259 ? -26.257 -12.679 26.301 1.00 15.55 260 GLU B C 1
ATOM 4252 O O . GLU B 1 259 ? -25.792 -13.070 25.225 1.00 16.77 260 GLU B O 1
ATOM 4258 N N . TYR B 1 260 ? -26.612 -13.484 27.294 1.00 14.45 261 TYR B N 1
ATOM 4259 C CA . TYR B 1 260 ? -26.542 -14.944 27.252 1.00 13.02 261 TYR B CA 1
ATOM 4260 C C . TYR B 1 260 ? -27.830 -15.528 27.793 1.00 15.80 261 TYR B C 1
ATOM 4261 O O . TYR B 1 260 ? -28.299 -15.112 28.784 1.00 18.20 261 TYR B O 1
ATOM 4270 N N . LYS B 1 261 ? -28.371 -16.502 27.100 1.00 16.54 262 LYS B N 1
ATOM 4271 C CA . LYS B 1 261 ? -29.578 -17.152 27.510 1.00 17.02 262 LYS B CA 1
ATOM 4272 C C . LYS B 1 261 ? -29.562 -18.642 27.234 1.00 17.25 262 LYS B C 1
ATOM 4273 O O . LYS B 1 261 ? -29.219 -19.044 26.192 1.00 17.98 262 LYS B O 1
ATOM 4279 N N . ALA B 1 262 ? -29.943 -19.423 28.210 1.00 18.35 263 ALA B N 1
ATOM 4280 C CA . ALA B 1 262 ? -30.068 -20.851 28.054 1.00 17.87 263 ALA B CA 1
ATOM 4281 C C . ALA B 1 262 ? -31.545 -21.206 28.031 1.00 17.76 263 ALA B C 1
ATOM 4282 O O . ALA B 1 262 ? -32.249 -20.802 28.881 1.00 22.82 263 ALA B O 1
ATOM 4284 N N . LEU B 1 263 ? -31.971 -21.927 27.029 1.00 19.41 264 LEU B N 1
ATOM 4285 C CA . LEU B 1 263 ? -33.343 -22.374 26.940 1.00 19.32 264 LEU B CA 1
ATOM 4286 C C . LEU B 1 263 ? -33.379 -23.884 27.024 1.00 18.97 264 LEU B C 1
ATOM 4287 O O . LEU B 1 263 ? -33.215 -24.544 26.077 1.00 19.68 264 LEU B O 1
ATOM 4292 N N . GLU B 1 264 ? -33.597 -24.379 28.209 1.00 20.23 265 GLU B N 1
ATOM 4293 C CA . GLU B 1 264 ? -33.639 -25.797 28.481 1.00 20.24 265 GLU B CA 1
ATOM 4294 C C . GLU B 1 264 ? -35.048 -26.217 28.831 1.00 21.75 265 GLU B C 1
ATOM 4295 O O . GLU B 1 264 ? -35.551 -25.812 29.817 1.00 29.08 265 GLU B O 1
ATOM 4301 N N . THR B 1 265 ? -35.657 -27.004 27.970 1.00 23.54 266 THR B N 1
ATOM 4302 C CA . THR B 1 265 ? -37.033 -27.437 28.118 1.00 24.30 266 THR B CA 1
ATOM 4303 C C . THR B 1 265 ? -37.134 -28.940 28.272 1.00 30.28 266 THR B C 1
ATOM 4304 O O . THR B 1 265 ? -36.158 -29.602 28.179 1.00 24.86 266 THR B O 1
ATOM 4308 N N . LYS B 1 266 ? -38.351 -29.410 28.537 1.00 27.45 267 LYS B N 1
ATOM 4309 C CA . LYS B 1 266 ? -38.747 -30.808 28.786 1.00 37.57 267 LYS B CA 1
ATOM 4310 C C . LYS B 1 266 ? -38.360 -31.306 30.144 1.00 60.32 267 LYS B C 1
ATOM 4311 O O . LYS B 1 266 ? -39.185 -31.298 31.048 1.00 75.91 267 LYS B O 1
#

Solvent-accessible surface area: 24796 Å² total; per-residue (Å²): 138,23,136,61,63,61,87,159,31,67,19,2,32,0,22,105,36,111,74,0,68,105,2,3,79,60,0,18,0,15,1,2,31,5,131,31,179,138,50,37,73,37,109,44,12,115,119,3,85,4,102,36,20,6,12,95,28,0,28,0,44,111,198,64,75,7,0,0,0,47,0,53,51,24,82,1,47,0,3,0,18,1,64,92,23,0,109,0,18,40,96,30,67,55,2,14,2,18,2,43,0,38,17,51,90,18,101,54,11,6,165,96,24,122,29,204,63,17,7,0,1,2,2,16,0,8,6,65,0,84,46,91,146,17,62,136,63,9,54,9,32,0,0,43,0,0,6,28,56,54,20,147,92,53,132,6,31,6,27,0,19,0,0,54,24,26,34,32,20,115,53,84,168,0,140,162,35,104,123,89,97,86,17,104,73,109,59,0,71,91,120,38,69,7,28,123,12,50,156,117,125,38,6,10,1,28,0,25,0,2,65,81,53,0,21,0,26,11,42,14,83,54,63,1,97,15,97,0,51,53,0,120,83,2,29,0,31,0,12,1,0,0,1,0,16,0,22,98,15,66,0,35,0,38,0,81,63,0,71,11,55,44,16,87,47,218,156,18,83,65,54,49,91,148,31,65,22,2,42,0,23,106,33,112,71,0,66,106,2,3,82,62,0,18,0,16,0,2,30,8,68,8,118,124,49,30,75,39,104,40,12,118,118,5,87,4,108,36,21,4,0,82,30,0,26,0,45,113,198,65,74,6,0,0,0,49,0,40,54,39,121,6,47,0,3,1,16,2,63,92,24,0,108,0,18,43,99,37,63,58,2,27,2,14,2,48,0,39,17,44,100,19,100,54,13,5,138,34,23,95,28,211,69,18,7,0,0,3,1,10,0,11,6,64,0,82,46,89,146,19,61,137,63,8,54,8,36,0,0,40,0,0,6,27,51,56,17,142,94,52,130,6,33,4,28,0,16,0,0,53,23,26,34,34,19,118,52,78,168,0,142,172,30,107,121,102,100,64,17,106,83,121,57,0,73,90,135,39,71,7,28,123,11,45,142,127,123,39,5,24,0,38,0,30,0,2,66,83,53,0,25,0,32,12,86,67,135,117,69,0,103,17,94,0,52,50,0,120,83,2,31,0,30,0,17,3,0,0,0,1,22,0,22,71,16,69,0,35,0,39,0,78,65,1,66,8,110,44,87,88,90,232

Secondary structure (DSSP, 8-state):
------TTTTSBPGGG-HHHHHHHHTEEEEE--TTS-TT--EEE-TTS--TT--BTTEEE-TTT--EEEEEESTT-EEEEEE---B-SS-TTEEEEEEEEEEE-SHHHHTTT---SS-EEEEEEEEEEESSTT-TT--SS-SEEEEEEEEETTEEEEEEEEEE-S----SSTT-TTTTTSGGGSHHHHEEEEEEEEPPSS--EEEEEEEETTEEEEEETTEEEEEEE-GGGTT-EEEEEEEEEEESSSSEEEEEEEEEEEEEEE--/------TTTTSBPGGG-HHHHHHHHTEEEEE--TTSSTT--EEE-TTS--TT--BTTEEE-TTT--EEEEEESTT-EEEEEE---B-SS-TTEEEEEEEEEEE-SHHHHTTT---SS-EEEEEEEEEEESSTT-TT--SS-SEEEEEEEEETTEEEEEEEEEE-S----SSGGGTTTTTSGGGSHHHHEEEEEEEEPPSS--EEEEEEEETTEEEEEETTEEEEEEE-GGGTT-EEEEEEEEEEESSSSEEEEEEEEEEEEEEE--

Nearest PDB structures (foldseek):
  7c8f-assembly1_A-2  TM=1.004E+00  e=1.589E-56  Psychromonas sp.
  7c8g-assembly1_B  TM=9.989E-01  e=7.397E-54  Psychromonas sp.
  7w16-assembly1_A  TM=9.399E-01  e=2.408E-32  Vibrio pelagius
  7w13-assembly1_A  TM=8.977E-01  e=4.335E-17  Pyropia yezoensis
  7w18-assembly1_A  TM=8.856E-01  e=4.100E-17  Pyropia yezoensis

Organism: NCBI:txid1884585